Protein AF-A0A164BF54-F1 (afdb_monomer_lite)

Radius of gyration: 28.64 Å; chains: 1; bounding box: 62×67×82 Å

Structure (mmCIF, N/CA/C/O backbone):
data_AF-A0A164BF54-F1
#
_entry.id   AF-A0A164BF54-F1
#
loop_
_atom_site.group_PDB
_atom_site.id
_atom_site.type_symbol
_atom_site.label_atom_id
_atom_site.label_alt_id
_atom_site.label_comp_id
_atom_site.label_asym_id
_atom_site.label_entity_id
_atom_site.label_seq_id
_atom_site.pdbx_PDB_ins_code
_atom_site.Cartn_x
_atom_site.Cartn_y
_atom_site.Cartn_z
_atom_site.occupancy
_atom_site.B_iso_or_equiv
_atom_site.auth_seq_id
_atom_site.auth_comp_id
_atom_site.auth_asym_id
_atom_site.auth_atom_id
_atom_site.pdbx_PDB_model_num
ATOM 1 N N . MET A 1 1 ? 39.785 -49.150 24.889 1.00 38.66 1 MET A N 1
ATOM 2 C CA . MET A 1 1 ? 39.490 -47.734 24.594 1.00 38.66 1 MET A CA 1
ATOM 3 C C . MET A 1 1 ? 38.361 -47.731 23.589 1.00 38.66 1 MET A C 1
ATOM 5 O O . MET A 1 1 ? 38.569 -48.110 22.446 1.00 38.66 1 MET A O 1
ATOM 9 N N . SER A 1 2 ? 37.156 -47.487 24.091 1.00 32.28 2 SER A N 1
ATOM 10 C CA . SER A 1 2 ? 35.894 -47.620 23.369 1.00 32.28 2 SER A CA 1
ATOM 11 C C . SER A 1 2 ? 35.655 -46.382 22.509 1.00 32.28 2 SER A C 1
ATOM 13 O O . SER A 1 2 ? 35.602 -45.276 23.041 1.00 32.28 2 SER A O 1
ATOM 15 N N . GLY A 1 3 ? 35.547 -46.580 21.195 1.00 34.12 3 GLY A N 1
ATOM 16 C CA . GLY A 1 3 ? 35.135 -45.555 20.240 1.00 34.12 3 GLY A CA 1
ATOM 17 C C . GLY A 1 3 ? 33.615 -45.414 20.237 1.00 34.12 3 GLY A C 1
ATOM 18 O O . GLY A 1 3 ? 32.894 -46.409 20.204 1.00 34.12 3 GLY A O 1
ATOM 19 N N . VAL A 1 4 ? 33.155 -44.173 20.327 1.00 37.59 4 VAL A N 1
ATOM 20 C CA . VAL A 1 4 ? 31.751 -43.760 20.243 1.00 37.59 4 VAL A CA 1
ATOM 21 C C . VAL A 1 4 ? 31.254 -43.951 18.800 1.00 37.59 4 VAL A C 1
ATOM 23 O O . VAL A 1 4 ? 31.978 -43.562 17.886 1.00 37.59 4 VAL A O 1
ATOM 26 N N . PRO A 1 5 ? 30.056 -44.516 18.558 1.00 36.38 5 PRO A N 1
ATOM 27 C CA . PRO A 1 5 ? 29.448 -44.503 17.233 1.00 36.38 5 PRO A CA 1
ATOM 28 C C . PRO A 1 5 ? 28.743 -43.160 16.984 1.00 36.38 5 PRO A C 1
ATOM 30 O O . PRO A 1 5 ? 27.862 -42.763 17.749 1.00 36.38 5 PRO A O 1
ATOM 33 N N . GLU A 1 6 ? 29.141 -42.462 15.920 1.00 33.34 6 GLU A N 1
ATOM 34 C CA . GLU A 1 6 ? 28.448 -41.280 15.396 1.00 33.34 6 GLU A CA 1
ATOM 35 C C . GLU A 1 6 ? 27.098 -41.682 14.779 1.00 33.34 6 GLU A C 1
ATOM 37 O O . GLU A 1 6 ? 27.003 -42.651 14.025 1.00 33.34 6 GLU A O 1
ATOM 42 N N . MET A 1 7 ? 26.044 -40.939 15.129 1.00 30.95 7 MET A N 1
ATOM 43 C CA . MET A 1 7 ? 24.714 -41.078 14.536 1.00 30.95 7 MET A CA 1
ATOM 44 C C . MET A 1 7 ? 24.629 -40.346 13.187 1.00 30.95 7 MET A C 1
ATOM 46 O O . MET A 1 7 ? 25.233 -39.281 13.047 1.00 30.95 7 MET A O 1
ATOM 50 N N . PRO A 1 8 ? 23.835 -40.848 12.224 1.00 32.06 8 PRO A N 1
ATOM 51 C CA . PRO A 1 8 ? 23.567 -40.141 10.979 1.00 32.06 8 PRO A CA 1
ATOM 52 C C . PRO A 1 8 ? 22.681 -38.911 11.225 1.00 32.06 8 PRO A C 1
ATOM 54 O O . PRO A 1 8 ? 21.684 -38.970 11.948 1.00 32.06 8 PRO A O 1
ATOM 57 N N . VAL A 1 9 ? 23.070 -37.795 10.610 1.00 31.45 9 VAL A N 1
ATOM 58 C CA . VAL A 1 9 ? 22.289 -36.556 10.527 1.00 31.45 9 VAL A CA 1
ATOM 59 C C . VAL A 1 9 ? 21.093 -36.809 9.609 1.00 31.45 9 VAL A C 1
ATOM 61 O O . VAL A 1 9 ? 21.262 -37.314 8.503 1.00 31.45 9 VAL A O 1
ATOM 64 N N . ALA A 1 10 ? 19.897 -36.496 10.102 1.00 30.30 10 ALA A N 1
ATOM 65 C CA . ALA A 1 10 ? 18.640 -36.668 9.390 1.00 30.30 10 ALA A CA 1
ATOM 66 C C . ALA A 1 10 ? 18.565 -35.764 8.149 1.00 30.30 10 ALA A C 1
ATOM 68 O O . ALA A 1 10 ? 18.810 -34.559 8.229 1.00 30.30 10 ALA A O 1
ATOM 69 N N . GLU A 1 11 ? 18.211 -36.379 7.025 1.00 31.11 11 GLU A N 1
ATOM 70 C CA . GLU A 1 11 ? 17.731 -35.726 5.813 1.00 31.11 11 GLU A CA 1
ATOM 71 C C . GLU A 1 11 ? 16.363 -35.093 6.097 1.00 31.11 11 GLU A C 1
ATOM 73 O O . GLU A 1 11 ? 15.465 -35.746 6.631 1.00 31.11 11 GLU A O 1
ATOM 78 N N . ASP A 1 12 ? 16.216 -33.814 5.758 1.00 29.61 12 ASP A N 1
ATOM 79 C CA . ASP A 1 12 ? 14.945 -33.096 5.811 1.00 29.61 12 ASP A CA 1
ATOM 80 C C . ASP A 1 12 ? 14.275 -33.245 4.433 1.00 29.61 12 ASP A C 1
ATOM 82 O O . ASP A 1 12 ? 14.556 -32.506 3.485 1.00 29.61 12 ASP A O 1
ATOM 86 N N . GLU A 1 13 ? 13.455 -34.287 4.288 1.00 34.69 13 GLU A N 1
ATOM 87 C CA . GLU A 1 13 ? 12.559 -34.467 3.145 1.00 34.69 13 GLU A CA 1
ATOM 88 C C . GLU A 1 13 ? 11.345 -33.539 3.277 1.00 34.69 13 GLU A C 1
ATOM 90 O O . GLU A 1 13 ? 10.647 -33.562 4.291 1.00 34.69 13 GLU A O 1
ATOM 95 N N . GLY A 1 14 ? 11.012 -32.779 2.225 1.00 28.48 14 GLY A N 1
ATOM 96 C CA . GLY A 1 14 ? 9.741 -32.054 2.241 1.00 28.48 14 GLY A CA 1
ATOM 97 C C . GLY A 1 14 ? 9.407 -31.092 1.105 1.00 28.48 14 GLY A C 1
ATOM 98 O O . GLY A 1 14 ? 8.866 -30.035 1.394 1.00 28.48 14 GLY A O 1
ATOM 99 N N . PHE A 1 15 ? 9.646 -31.428 -0.168 1.00 30.77 15 PHE A N 1
ATOM 100 C CA . PHE A 1 15 ? 8.876 -30.840 -1.282 1.00 30.77 15 PHE A CA 1
ATOM 101 C C . PHE A 1 15 ? 8.694 -31.866 -2.409 1.00 30.77 15 PHE A C 1
ATOM 103 O O . PHE A 1 15 ? 9.520 -31.988 -3.308 1.00 30.77 15 PHE A O 1
ATOM 110 N N . THR A 1 16 ? 7.579 -32.596 -2.387 1.00 36.00 16 THR A N 1
ATOM 111 C CA . THR A 1 16 ? 7.103 -33.389 -3.528 1.00 36.00 16 THR A CA 1
ATOM 112 C C . THR A 1 16 ? 5.717 -32.898 -3.937 1.00 36.00 16 THR A C 1
ATOM 114 O O . THR A 1 16 ? 4.702 -33.200 -3.321 1.00 36.00 16 THR A O 1
ATOM 117 N N . SER A 1 17 ? 5.672 -32.102 -5.005 1.00 32.25 17 SER A N 1
ATOM 118 C CA . SER A 1 17 ? 4.440 -31.741 -5.710 1.00 32.25 17 SER A CA 1
ATOM 119 C C . SER A 1 17 ? 4.789 -31.408 -7.159 1.00 32.25 17 SER A C 1
ATOM 121 O O . SER A 1 17 ? 5.267 -30.315 -7.445 1.00 32.25 17 SER A O 1
ATOM 123 N N . GLY A 1 18 ? 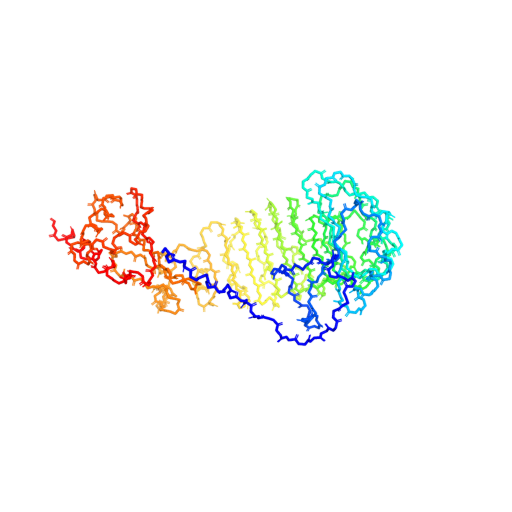4.552 -32.371 -8.054 1.00 32.38 18 GLY A N 1
ATOM 124 C CA . GLY A 1 18 ? 4.611 -32.213 -9.509 1.00 32.38 18 GLY A CA 1
ATOM 125 C C . GLY A 1 18 ? 6.016 -31.969 -10.050 1.00 32.38 18 GLY A C 1
ATOM 126 O O . GLY A 1 18 ? 6.442 -30.828 -10.181 1.00 32.38 18 GLY A O 1
ATOM 127 N N . SER A 1 19 ? 6.729 -33.037 -10.415 1.00 37.28 19 SER A N 1
ATOM 128 C CA . SER A 1 19 ? 8.032 -32.952 -11.079 1.00 37.28 19 SER A CA 1
ATOM 129 C C . SER A 1 19 ? 7.888 -32.311 -12.465 1.00 37.28 19 SER A C 1
ATOM 131 O O . SER A 1 19 ? 7.823 -32.992 -13.492 1.00 37.28 19 SER A O 1
ATOM 133 N N . VAL A 1 20 ? 7.845 -30.982 -12.512 1.00 48.59 20 VAL A N 1
ATOM 134 C CA . VAL A 1 20 ? 8.311 -30.252 -13.682 1.00 48.59 20 VAL A CA 1
ATOM 135 C C . VAL A 1 20 ? 9.762 -30.695 -13.845 1.00 48.59 20 VAL A C 1
ATOM 137 O O . VAL A 1 20 ? 10.575 -30.427 -12.967 1.00 48.59 20 VAL A O 1
ATOM 140 N N . LEU A 1 21 ? 10.065 -31.449 -14.908 1.00 52.03 21 LEU A N 1
ATOM 141 C CA . LEU A 1 21 ? 11.432 -31.860 -15.236 1.00 52.03 21 LEU A CA 1
ATOM 142 C C . LEU A 1 21 ? 12.297 -30.597 -15.280 1.00 52.03 21 LEU A C 1
ATOM 144 O O . LEU A 1 21 ? 12.186 -29.787 -16.210 1.00 52.03 21 LEU A O 1
ATOM 148 N N . TRP A 1 22 ? 13.062 -30.394 -14.212 1.00 61.06 22 TRP A N 1
ATOM 149 C CA . TRP A 1 22 ? 13.959 -29.267 -14.048 1.00 61.06 22 TRP A CA 1
ATOM 150 C C . TRP A 1 22 ? 15.119 -29.445 -15.023 1.00 61.06 22 TRP A C 1
ATOM 152 O O . TRP A 1 22 ? 15.657 -30.541 -15.156 1.00 61.06 22 TRP A O 1
ATOM 162 N N . ASP A 1 23 ? 15.438 -28.395 -15.774 1.00 64.44 23 ASP A N 1
ATOM 163 C CA . ASP A 1 23 ? 16.548 -28.441 -16.719 1.00 64.44 23 ASP A CA 1
ATOM 164 C C . ASP A 1 23 ? 17.834 -28.120 -15.957 1.00 64.44 23 ASP A C 1
ATOM 166 O O . ASP A 1 23 ? 18.006 -27.000 -15.473 1.00 64.44 23 ASP A O 1
ATOM 170 N N . ASP A 1 24 ? 18.739 -29.096 -15.860 1.00 70.88 24 ASP A N 1
ATOM 171 C CA . ASP A 1 24 ? 19.986 -28.974 -15.097 1.00 70.88 24 ASP A CA 1
ATOM 172 C C . ASP A 1 24 ? 20.867 -27.800 -15.543 1.00 70.88 24 ASP A C 1
ATOM 174 O O . ASP A 1 24 ? 21.695 -27.307 -14.774 1.00 70.88 24 ASP A O 1
ATOM 178 N N . ARG A 1 25 ? 20.654 -27.283 -16.763 1.00 65.88 25 ARG A N 1
ATOM 179 C CA . ARG A 1 25 ? 21.334 -26.076 -17.253 1.00 65.88 25 ARG A CA 1
ATOM 180 C C . ARG A 1 25 ? 20.967 -24.817 -16.459 1.00 65.88 25 ARG A C 1
ATOM 182 O O . ARG A 1 25 ? 21.705 -23.838 -16.525 1.00 65.88 25 ARG A O 1
ATOM 189 N N . LEU A 1 26 ? 19.853 -24.822 -15.722 1.00 65.38 26 LEU A N 1
ATOM 190 C CA . LEU A 1 26 ? 19.387 -23.701 -14.897 1.00 65.38 26 LEU A CA 1
ATOM 191 C C . LEU A 1 26 ? 19.831 -23.808 -13.427 1.00 65.38 26 LEU A C 1
ATOM 193 O O . LEU A 1 26 ? 19.846 -22.796 -12.725 1.00 65.38 26 LEU A O 1
ATOM 197 N N . SER A 1 27 ? 20.247 -24.993 -12.964 1.00 67.75 27 SER A N 1
ATOM 198 C CA . SER A 1 27 ? 20.529 -25.301 -11.549 1.00 67.75 27 SER A CA 1
ATOM 199 C C . SER A 1 27 ? 21.634 -24.453 -10.905 1.00 67.75 27 SER A C 1
ATOM 201 O O . SER A 1 27 ? 21.669 -24.338 -9.686 1.00 67.75 27 SER A O 1
ATOM 203 N N . GLY A 1 28 ? 22.525 -23.849 -11.699 1.00 64.62 28 GLY A N 1
ATOM 204 C CA . GLY A 1 28 ? 23.609 -22.981 -11.213 1.00 64.62 28 GLY A CA 1
ATOM 205 C C . GLY A 1 28 ? 23.392 -21.478 -11.422 1.00 64.62 28 GLY A C 1
ATOM 206 O O . GLY A 1 28 ? 24.241 -20.691 -11.017 1.00 64.62 28 GLY A O 1
ATOM 207 N N . ALA A 1 29 ? 22.300 -21.075 -12.081 1.00 64.69 29 ALA A N 1
ATOM 208 C CA . ALA A 1 29 ? 22.063 -19.686 -12.495 1.00 64.69 29 ALA A CA 1
ATOM 209 C C . ALA A 1 29 ? 20.764 -19.085 -11.931 1.00 64.69 29 ALA A C 1
ATOM 211 O O . ALA A 1 29 ? 20.538 -17.880 -12.068 1.00 64.69 29 ALA A O 1
ATOM 212 N N . VAL A 1 30 ? 19.908 -19.914 -11.324 1.00 68.44 30 VAL A N 1
ATOM 213 C CA . VAL A 1 30 ? 18.615 -19.497 -10.779 1.00 68.44 30 VAL A CA 1
ATOM 214 C C . VAL A 1 30 ? 18.703 -19.347 -9.267 1.00 68.44 30 VAL A C 1
ATOM 216 O O . VAL A 1 30 ? 18.968 -20.305 -8.545 1.00 68.44 30 VAL A O 1
ATOM 219 N N . GLU A 1 31 ? 18.422 -18.141 -8.789 1.00 70.50 31 GLU A N 1
ATOM 220 C CA . GLU A 1 31 ? 18.157 -17.877 -7.383 1.00 70.50 31 GLU A CA 1
ATOM 221 C C . GLU A 1 31 ? 16.651 -17.966 -7.137 1.00 70.50 31 GLU A C 1
ATOM 223 O O . GLU A 1 31 ? 15.840 -17.301 -7.793 1.00 70.50 31 GLU A O 1
ATOM 228 N N . TRP A 1 32 ? 16.271 -18.792 -6.171 1.00 65.50 32 TRP A N 1
ATOM 229 C CA . TRP A 1 32 ? 14.890 -18.899 -5.732 1.00 65.50 32 TRP A CA 1
ATOM 230 C C . TRP A 1 32 ? 14.616 -17.849 -4.666 1.00 65.50 32 TRP A C 1
ATOM 232 O O . TRP A 1 32 ? 15.238 -17.840 -3.606 1.00 65.50 32 TRP A O 1
ATOM 242 N N . SER A 1 33 ? 13.655 -16.975 -4.941 1.00 57.53 33 SER A N 1
ATOM 243 C CA . SER A 1 33 ? 13.166 -16.019 -3.955 1.00 57.53 33 SER A CA 1
ATOM 244 C C . SER A 1 33 ? 11.857 -16.543 -3.395 1.00 57.53 33 SER A C 1
ATOM 246 O O . SER A 1 33 ? 10.942 -16.858 -4.156 1.00 57.53 33 SER A O 1
ATOM 248 N N . ARG A 1 34 ? 11.713 -16.562 -2.066 1.00 48.12 34 ARG A N 1
ATOM 249 C CA . ARG A 1 34 ? 10.367 -16.519 -1.487 1.00 48.12 34 ARG A CA 1
ATOM 250 C C . ARG A 1 34 ? 9.778 -15.172 -1.911 1.00 48.12 34 ARG A C 1
ATOM 252 O O . ARG A 1 34 ? 10.417 -14.140 -1.716 1.00 48.12 34 ARG A O 1
ATOM 259 N N . SER A 1 35 ? 8.653 -15.199 -2.609 1.00 47.00 35 SER A N 1
ATOM 260 C CA . SER A 1 35 ? 7.936 -14.013 -3.084 1.00 47.00 35 SER A CA 1
ATOM 261 C C . SER A 1 35 ? 7.723 -13.011 -1.945 1.00 47.00 35 SER A C 1
ATOM 263 O O . SER A 1 35 ? 7.454 -13.436 -0.817 1.00 47.00 35 SER A O 1
ATOM 265 N N . ALA A 1 36 ? 7.791 -11.704 -2.212 1.00 39.03 36 ALA A N 1
ATOM 266 C CA . ALA A 1 36 ? 7.414 -10.714 -1.201 1.00 39.03 36 ALA A CA 1
ATOM 267 C C . ALA A 1 36 ? 5.893 -10.784 -0.899 1.00 39.03 36 ALA A C 1
ATOM 269 O O . ALA A 1 36 ? 5.111 -11.080 -1.808 1.00 39.03 36 ALA A O 1
ATOM 270 N N . PRO A 1 37 ? 5.433 -10.494 0.338 1.00 34.62 37 PRO A N 1
ATOM 271 C CA . PRO A 1 37 ? 4.023 -10.634 0.739 1.00 34.62 37 PRO A CA 1
ATOM 272 C C . PRO A 1 37 ? 3.019 -9.791 -0.069 1.00 34.62 37 PRO A C 1
ATOM 274 O O . PRO A 1 37 ? 1.843 -10.143 -0.150 1.00 34.62 37 PRO A O 1
ATOM 277 N N . TRP A 1 38 ? 3.463 -8.687 -0.679 1.00 42.38 38 TRP A N 1
ATOM 278 C CA . TRP A 1 38 ? 2.629 -7.803 -1.507 1.00 42.38 38 TRP A CA 1
ATOM 279 C C . TRP A 1 38 ? 2.507 -8.254 -2.968 1.00 42.38 38 TRP A C 1
ATOM 281 O O . TRP A 1 38 ? 1.687 -7.721 -3.714 1.00 42.38 38 TRP A O 1
ATOM 291 N N . GLU A 1 39 ? 3.232 -9.296 -3.385 1.00 44.28 39 GLU A N 1
ATOM 292 C CA . GLU A 1 39 ? 3.018 -9.965 -4.668 1.00 44.28 39 GLU A CA 1
ATOM 293 C C . GLU A 1 39 ? 1.771 -10.868 -4.608 1.00 44.28 39 GLU A C 1
ATOM 295 O O . GLU A 1 39 ? 1.855 -12.086 -4.834 1.00 44.28 39 GLU A O 1
ATOM 300 N N . ARG A 1 40 ? 0.595 -10.295 -4.302 1.00 37.34 40 ARG A N 1
ATOM 301 C CA . ARG A 1 40 ? -0.664 -11.041 -4.413 1.00 37.34 40 ARG A CA 1
ATOM 302 C C . ARG A 1 40 ? -0.788 -11.563 -5.854 1.00 37.34 40 ARG A C 1
ATOM 304 O O . ARG A 1 40 ? -0.606 -10.787 -6.800 1.00 37.34 40 ARG A O 1
ATOM 311 N N . PRO A 1 41 ? -1.046 -12.867 -6.049 1.00 37.94 41 PRO A N 1
ATOM 312 C CA . PRO A 1 41 ? -1.176 -13.431 -7.383 1.00 37.94 41 PRO A CA 1
ATOM 313 C C . PRO A 1 41 ? -2.354 -12.790 -8.118 1.00 37.94 41 PRO A C 1
ATOM 315 O O . PRO A 1 41 ? -3.416 -12.582 -7.532 1.00 37.94 41 PRO A O 1
ATOM 318 N N . HIS A 1 42 ? -2.207 -12.583 -9.427 1.00 38.00 42 HIS A N 1
ATOM 319 C CA . HIS A 1 42 ? -3.371 -12.746 -10.290 1.00 38.00 42 HIS A CA 1
ATOM 320 C C . HIS A 1 42 ? -3.795 -14.224 -10.170 1.00 38.00 42 HIS A C 1
ATOM 322 O O . HIS A 1 42 ? -2.912 -15.089 -10.156 1.00 38.00 42 HIS A O 1
ATOM 328 N N . PRO A 1 43 ? -5.092 -14.551 -10.052 1.00 37.81 43 PRO A N 1
ATOM 329 C CA . PRO A 1 43 ? -5.557 -15.922 -9.805 1.00 37.81 43 PRO A CA 1
ATOM 330 C C . PRO A 1 43 ? -5.063 -16.963 -10.830 1.00 37.81 43 PRO A C 1
ATOM 332 O O . PRO A 1 43 ? -5.028 -18.150 -10.521 1.00 37.81 43 PRO A O 1
ATOM 335 N N . GLU A 1 44 ? -4.612 -16.527 -12.006 1.00 41.31 44 GLU A N 1
ATOM 336 C CA . GLU A 1 44 ? -4.088 -17.382 -13.080 1.00 41.31 44 GLU A CA 1
ATOM 337 C C . GLU A 1 44 ? -2.595 -17.758 -12.945 1.00 41.31 44 GLU A C 1
ATOM 339 O O . GLU A 1 44 ? -2.122 -18.604 -13.695 1.00 41.31 44 GLU A O 1
ATOM 344 N N . ASP A 1 45 ? -1.849 -17.179 -11.994 1.00 48.47 45 ASP A N 1
ATOM 345 C CA . ASP A 1 45 ? -0.370 -17.248 -11.942 1.00 48.47 45 ASP A CA 1
ATOM 346 C C . ASP A 1 45 ? 0.161 -17.899 -10.638 1.00 48.47 45 ASP A C 1
ATOM 348 O O . ASP A 1 45 ? 1.279 -17.645 -10.184 1.00 48.47 45 ASP A O 1
ATOM 352 N N . SER A 1 46 ? -0.681 -18.700 -9.975 1.00 43.69 46 SER A N 1
ATOM 353 C CA . SER A 1 46 ? -0.501 -19.163 -8.588 1.00 43.69 46 SER A CA 1
ATOM 354 C C . SER A 1 46 ? 0.293 -20.468 -8.410 1.00 43.69 46 SER A C 1
ATOM 356 O O . SER A 1 46 ? 0.548 -20.850 -7.271 1.00 43.69 46 SER A O 1
ATOM 358 N N . SER A 1 47 ? 0.713 -21.145 -9.487 1.00 40.91 47 SER A N 1
ATOM 359 C CA . SER A 1 47 ? 1.314 -22.493 -9.400 1.00 40.91 47 SER A CA 1
ATOM 360 C C . SER A 1 47 ? 2.755 -22.632 -9.907 1.00 40.91 47 SER A C 1
ATOM 362 O O . SER A 1 47 ? 3.372 -23.668 -9.664 1.00 40.91 47 SER A O 1
ATOM 364 N N . ALA A 1 48 ? 3.329 -21.622 -10.569 1.00 45.50 48 ALA A N 1
ATOM 365 C CA . ALA A 1 48 ? 4.716 -21.694 -11.032 1.00 45.50 48 ALA A CA 1
ATOM 366 C C . ALA A 1 48 ? 5.694 -21.249 -9.924 1.00 45.50 48 ALA A C 1
ATOM 368 O O . ALA A 1 48 ? 5.494 -20.183 -9.327 1.00 45.50 48 ALA A O 1
ATOM 369 N N . PRO A 1 49 ? 6.765 -22.015 -9.641 1.00 48.28 49 PRO A N 1
ATOM 370 C CA . PRO A 1 49 ? 7.784 -21.591 -8.691 1.00 48.28 49 PRO A CA 1
ATOM 371 C C . PRO A 1 49 ? 8.466 -20.312 -9.209 1.00 48.28 49 PRO A C 1
ATOM 373 O O . PRO A 1 49 ? 8.869 -20.225 -10.369 1.00 48.28 49 PRO A O 1
ATOM 376 N N . ARG A 1 50 ? 8.572 -19.286 -8.353 1.00 62.81 50 ARG A N 1
ATOM 377 C CA . ARG A 1 50 ? 9.143 -17.978 -8.714 1.00 62.81 50 ARG A CA 1
ATOM 378 C C . ARG A 1 50 ? 10.663 -18.008 -8.551 1.00 62.81 50 ARG A C 1
ATOM 380 O O . ARG A 1 50 ? 11.182 -17.909 -7.443 1.00 62.81 50 ARG A O 1
ATOM 387 N N . GLY A 1 51 ? 11.372 -18.163 -9.664 1.00 66.06 51 GLY A N 1
ATOM 388 C CA . GLY A 1 51 ? 12.832 -18.087 -9.728 1.00 66.06 51 GLY A CA 1
ATOM 389 C C . GLY A 1 51 ? 13.302 -16.841 -10.473 1.00 66.06 51 GLY A C 1
ATOM 390 O O . GLY A 1 51 ? 12.577 -16.295 -11.311 1.00 66.06 51 GLY A O 1
ATOM 391 N N . TRP A 1 52 ? 14.531 -16.419 -10.193 1.00 73.62 52 TRP A N 1
ATOM 392 C CA . TRP A 1 52 ? 15.221 -15.356 -10.917 1.00 73.62 52 TRP A CA 1
ATOM 393 C C . TRP A 1 52 ? 16.532 -15.880 -11.496 1.00 73.62 52 TRP A C 1
ATOM 395 O O . TRP A 1 52 ? 17.360 -16.409 -10.762 1.00 73.62 52 TRP A O 1
ATOM 405 N N . LEU A 1 53 ? 16.756 -15.685 -12.795 1.00 77.56 53 LEU A N 1
ATOM 406 C CA . LEU A 1 53 ? 18.097 -15.753 -13.369 1.00 77.56 53 LEU A CA 1
ATOM 407 C C . LEU A 1 53 ? 18.869 -14.515 -12.919 1.00 77.56 53 LEU A C 1
ATOM 409 O O . LEU A 1 53 ? 18.520 -13.400 -13.310 1.00 77.56 53 LEU A O 1
ATOM 413 N N . VAL A 1 54 ? 19.892 -14.704 -12.088 1.00 76.75 54 VAL A N 1
ATOM 414 C CA . VAL A 1 54 ? 20.637 -13.587 -11.497 1.00 76.75 54 VAL A CA 1
ATOM 415 C C . VAL A 1 54 ? 21.832 -13.225 -12.367 1.00 76.75 54 VAL A C 1
ATOM 417 O O . VAL A 1 54 ? 22.720 -14.040 -12.608 1.00 76.75 54 VAL A O 1
ATOM 420 N N . TRP A 1 55 ? 21.874 -11.973 -12.812 1.00 75.81 55 TRP A N 1
ATOM 421 C CA . TRP A 1 55 ? 22.974 -11.400 -13.574 1.00 75.81 55 TRP A CA 1
ATOM 422 C C . TRP A 1 55 ? 23.680 -10.315 -12.756 1.00 75.81 55 TRP A C 1
ATOM 424 O O . TRP A 1 55 ? 23.047 -9.368 -12.295 1.00 75.81 55 TRP A O 1
ATOM 434 N N . ARG A 1 56 ? 25.000 -10.457 -12.580 1.00 72.62 56 ARG A N 1
ATOM 435 C CA . ARG A 1 56 ? 25.836 -9.585 -11.730 1.00 72.62 56 ARG A CA 1
ATOM 436 C C . ARG A 1 56 ? 26.855 -8.742 -12.508 1.00 72.62 56 ARG A C 1
ATOM 438 O O . ARG A 1 56 ? 27.857 -8.327 -11.948 1.00 72.62 56 ARG A O 1
ATOM 445 N N . GLY A 1 57 ? 26.682 -8.568 -13.819 1.00 60.62 57 GLY A N 1
ATOM 446 C CA . GLY A 1 57 ? 27.596 -7.766 -14.648 1.00 60.62 57 GLY A CA 1
ATOM 447 C C . GLY A 1 57 ? 28.957 -8.404 -14.976 1.00 60.62 57 GLY A C 1
ATOM 448 O O . GLY A 1 57 ? 29.495 -8.144 -16.047 1.00 60.62 57 GLY A O 1
ATOM 449 N N . GLU A 1 58 ? 29.493 -9.282 -14.122 1.00 57.62 58 GLU A N 1
ATOM 450 C CA . GLU A 1 58 ? 30.882 -9.773 -14.231 1.00 57.62 58 GLU A CA 1
ATOM 451 C C . GLU A 1 58 ? 31.072 -11.042 -15.083 1.00 57.62 58 GLU A C 1
ATOM 453 O O . GLU A 1 58 ? 32.197 -11.391 -15.439 1.00 57.62 58 GLU A O 1
ATOM 458 N N . TRP A 1 59 ? 29.992 -11.735 -15.458 1.00 51.81 59 TRP A N 1
ATOM 459 C CA . TRP A 1 59 ? 30.074 -12.995 -16.206 1.00 51.81 59 TRP A CA 1
ATOM 460 C C . TRP A 1 59 ? 29.480 -12.844 -17.598 1.00 51.81 59 TRP A C 1
ATOM 462 O O . TRP A 1 59 ? 28.257 -12.750 -17.729 1.00 51.81 59 TRP A O 1
ATOM 472 N N . PRO A 1 60 ? 30.303 -12.853 -18.658 1.00 42.75 60 PRO A N 1
ATOM 473 C CA . PRO A 1 60 ? 29.760 -12.544 -19.962 1.00 42.75 60 PRO A CA 1
ATOM 474 C C . PRO A 1 60 ? 29.007 -13.712 -20.635 1.00 42.75 60 PRO A C 1
ATOM 476 O O . PRO A 1 60 ? 28.309 -13.438 -21.602 1.00 42.75 60 PRO A O 1
ATOM 479 N N . TRP A 1 61 ? 29.042 -14.979 -20.165 1.00 51.53 61 TRP A N 1
ATOM 480 C CA . TRP A 1 61 ? 28.518 -16.089 -21.007 1.00 51.53 61 TRP A CA 1
ATOM 481 C C . TRP A 1 61 ? 27.921 -17.354 -20.345 1.00 51.53 61 TRP A C 1
ATOM 483 O O . TRP A 1 61 ? 27.804 -18.365 -21.034 1.00 51.53 61 TRP A O 1
ATOM 493 N N . SER A 1 62 ? 27.495 -17.368 -19.075 1.00 55.09 62 SER A N 1
ATOM 494 C CA . SER A 1 62 ? 26.762 -18.546 -18.540 1.00 55.09 62 SER A CA 1
ATOM 495 C C . SER A 1 62 ? 25.261 -18.546 -18.867 1.00 55.09 62 SER A C 1
ATOM 497 O O . SER A 1 62 ? 24.633 -19.601 -18.855 1.00 55.09 62 SER A O 1
ATOM 499 N N . VAL A 1 63 ? 24.683 -17.389 -19.207 1.00 60.75 63 VAL A N 1
ATOM 500 C CA . VAL A 1 63 ? 23.255 -17.239 -19.528 1.00 60.75 63 VAL A CA 1
ATOM 501 C C . VAL A 1 63 ? 23.113 -16.862 -21.003 1.00 60.75 63 VAL A C 1
ATOM 503 O O . VAL A 1 63 ? 23.276 -15.706 -21.380 1.00 60.75 63 VAL A O 1
ATOM 506 N N . THR A 1 64 ? 22.840 -17.839 -21.868 1.00 67.00 64 THR A N 1
ATOM 507 C CA . THR A 1 64 ? 22.617 -17.613 -23.307 1.00 67.00 64 THR A CA 1
ATOM 508 C C . THR A 1 64 ? 21.196 -17.087 -23.576 1.00 67.00 64 THR A C 1
ATOM 510 O O . THR A 1 64 ? 20.305 -17.271 -22.743 1.00 67.00 64 THR A O 1
ATOM 513 N N . PRO A 1 65 ? 20.924 -16.443 -24.730 1.00 66.56 65 PRO A N 1
ATOM 514 C CA . PRO A 1 65 ? 19.561 -16.049 -25.109 1.00 66.56 65 PRO A CA 1
ATOM 515 C C . PRO A 1 65 ? 18.570 -17.215 -25.084 1.00 66.56 65 PRO A C 1
ATOM 517 O O . PRO A 1 65 ? 17.413 -17.031 -24.717 1.00 66.56 65 PRO A O 1
ATOM 520 N N . ASP A 1 66 ? 19.043 -18.418 -25.403 1.00 71.00 66 ASP A N 1
ATOM 521 C CA . ASP A 1 66 ? 18.234 -19.634 -25.389 1.00 71.00 66 ASP A CA 1
ATOM 522 C C . ASP A 1 66 ? 17.941 -20.118 -23.963 1.00 71.00 66 ASP A C 1
ATOM 524 O O . ASP A 1 66 ? 16.870 -20.663 -23.716 1.00 71.00 66 ASP A O 1
ATOM 528 N N . LEU A 1 67 ? 18.843 -19.876 -23.001 1.00 69.81 67 LEU A N 1
ATOM 529 C CA . LEU A 1 67 ? 18.567 -20.120 -21.582 1.00 69.81 67 LEU A CA 1
ATOM 530 C C . LEU A 1 67 ? 17.548 -19.124 -21.022 1.00 69.81 67 LEU A C 1
ATOM 532 O O . LEU A 1 67 ? 16.701 -19.529 -20.233 1.00 69.81 67 LEU A O 1
ATOM 536 N N . VAL A 1 68 ? 17.577 -17.858 -21.455 1.00 68.62 68 VAL A N 1
ATOM 537 C CA . VAL A 1 68 ? 16.546 -16.864 -21.091 1.00 68.62 68 VAL A CA 1
ATOM 538 C C . VAL A 1 68 ? 15.187 -17.260 -21.669 1.00 68.62 68 VAL A C 1
ATOM 540 O O . VAL A 1 68 ? 14.193 -17.243 -20.946 1.00 68.62 68 VAL A O 1
ATOM 543 N N . ASP A 1 69 ? 15.143 -17.676 -22.938 1.00 69.25 69 ASP A N 1
ATOM 544 C CA . ASP A 1 69 ? 13.917 -18.191 -23.559 1.00 69.25 69 ASP A CA 1
ATOM 545 C C . ASP A 1 69 ? 13.393 -19.431 -22.847 1.00 69.25 69 ASP A C 1
ATOM 547 O O . ASP A 1 69 ? 12.198 -19.525 -22.578 1.00 69.25 69 ASP A O 1
ATOM 551 N N . LEU A 1 70 ? 14.266 -20.388 -22.536 1.00 71.19 70 LEU A N 1
ATOM 552 C CA . LEU A 1 70 ? 13.896 -21.607 -21.828 1.00 71.19 70 LEU A CA 1
ATOM 553 C C . LEU A 1 70 ? 13.358 -21.285 -20.429 1.00 71.19 70 LEU A C 1
ATOM 555 O O . LEU A 1 70 ? 12.286 -21.762 -20.065 1.00 71.19 70 LEU A O 1
ATOM 559 N N . ALA A 1 71 ? 14.070 -20.454 -19.666 1.00 71.06 71 ALA A N 1
ATOM 560 C CA . ALA A 1 71 ? 13.681 -20.031 -18.326 1.00 71.06 71 ALA A CA 1
ATOM 561 C C . ALA A 1 71 ? 12.315 -19.329 -18.334 1.00 71.06 71 ALA A C 1
ATOM 563 O O . ALA A 1 71 ? 11.449 -19.639 -17.514 1.00 71.06 71 ALA A O 1
ATOM 564 N N . TRP A 1 72 ? 12.080 -18.446 -19.305 1.00 69.19 72 TRP A N 1
ATOM 565 C CA . TRP A 1 72 ? 10.813 -17.736 -19.424 1.00 69.19 72 TRP A CA 1
ATOM 566 C C . TRP A 1 72 ? 9.677 -18.624 -19.949 1.00 69.19 72 TRP A C 1
ATOM 568 O O . TRP A 1 72 ? 8.655 -18.771 -19.285 1.00 69.19 72 TRP A O 1
ATOM 578 N N . SER A 1 73 ? 9.840 -19.234 -21.125 1.00 69.00 73 SER A N 1
ATOM 579 C CA . SER A 1 73 ? 8.766 -19.967 -21.814 1.00 69.00 73 SER A CA 1
ATOM 580 C C . SER A 1 73 ? 8.328 -21.237 -21.090 1.00 69.00 73 SER A C 1
ATOM 582 O O . SER A 1 73 ? 7.160 -21.613 -21.181 1.00 69.00 73 SER A O 1
ATOM 584 N N . ARG A 1 74 ? 9.247 -21.898 -20.376 1.00 67.31 74 ARG A N 1
ATOM 585 C CA . ARG A 1 74 ? 8.985 -23.182 -19.717 1.00 67.31 74 ARG A CA 1
ATOM 586 C C . ARG A 1 74 ? 8.712 -23.049 -18.223 1.00 67.31 74 ARG A C 1
ATOM 588 O O . ARG A 1 74 ? 7.977 -23.874 -17.689 1.00 67.31 74 ARG A O 1
ATOM 595 N N . TYR A 1 75 ? 9.281 -22.036 -17.566 1.00 64.94 75 TYR A N 1
ATOM 596 C CA . TYR A 1 75 ? 9.238 -21.915 -16.105 1.00 64.94 75 TYR A CA 1
ATOM 597 C C . TYR A 1 75 ? 8.741 -20.552 -15.595 1.00 64.94 75 TYR A C 1
ATOM 599 O O . TYR A 1 75 ? 8.563 -20.396 -14.392 1.00 64.94 75 TYR A O 1
ATOM 607 N N . GLY A 1 76 ? 8.516 -19.556 -16.464 1.00 66.06 76 GLY A N 1
ATOM 608 C CA . GLY A 1 76 ? 8.095 -18.211 -16.044 1.00 66.06 76 GLY A CA 1
ATOM 609 C C . GLY A 1 76 ? 9.140 -17.457 -15.207 1.00 66.06 76 GLY A C 1
ATOM 610 O O . GLY A 1 76 ? 8.799 -16.507 -14.497 1.00 66.06 76 GLY A O 1
ATOM 611 N N . ILE A 1 77 ? 10.405 -17.882 -15.277 1.00 73.44 77 ILE A N 1
ATOM 612 C CA . ILE A 1 77 ? 11.529 -17.330 -14.512 1.00 73.44 77 ILE A CA 1
ATOM 613 C C . ILE A 1 77 ? 11.929 -15.973 -15.105 1.00 73.44 77 ILE A C 1
ATOM 615 O O . ILE A 1 77 ? 12.113 -15.838 -16.317 1.00 73.44 77 ILE A O 1
ATOM 619 N N . GLY A 1 78 ? 12.041 -14.958 -14.244 1.00 79.31 78 GLY A N 1
ATOM 620 C CA . GLY A 1 78 ? 12.461 -13.606 -14.623 1.00 79.31 78 GLY A CA 1
ATOM 621 C C . GLY A 1 78 ? 13.977 -13.432 -14.616 1.00 79.31 78 GLY A C 1
ATOM 622 O O . GLY A 1 78 ? 14.706 -14.298 -14.137 1.00 79.31 78 GLY A O 1
ATOM 623 N N . VAL A 1 79 ? 14.464 -12.295 -15.110 1.00 83.56 79 VAL A N 1
ATOM 624 C CA . VAL A 1 79 ? 15.881 -11.915 -14.993 1.00 83.56 79 VAL A CA 1
ATOM 625 C C . VAL A 1 79 ? 16.032 -10.860 -13.905 1.00 83.56 79 VAL A C 1
ATOM 627 O O . VAL A 1 79 ? 15.327 -9.852 -13.923 1.00 83.56 79 VAL A O 1
ATOM 630 N N . ARG A 1 80 ? 16.945 -11.094 -12.958 1.00 86.69 80 ARG A N 1
ATOM 631 C CA . ARG A 1 80 ? 17.311 -10.144 -11.907 1.00 86.69 80 ARG A CA 1
ATOM 632 C C . ARG A 1 80 ? 18.719 -9.628 -12.161 1.00 86.69 80 ARG A C 1
ATOM 634 O O . ARG A 1 80 ? 19.671 -10.398 -12.142 1.00 86.69 80 ARG A O 1
ATOM 641 N N . VAL A 1 81 ? 18.850 -8.328 -12.356 1.00 85.69 81 VAL A N 1
ATOM 642 C CA . VAL A 1 81 ? 20.131 -7.631 -12.434 1.00 85.69 81 VAL A CA 1
ATOM 643 C C . VAL A 1 81 ? 20.495 -7.139 -11.039 1.00 85.69 81 VAL A C 1
ATOM 645 O O . VAL A 1 81 ? 19.714 -6.410 -10.431 1.00 85.69 81 VAL A O 1
ATOM 648 N N . LEU A 1 82 ? 21.657 -7.544 -10.532 1.00 83.06 82 LEU A N 1
ATOM 649 C CA . LEU A 1 82 ? 22.201 -7.080 -9.257 1.00 83.06 82 LEU A CA 1
ATOM 650 C C . LEU A 1 82 ? 23.444 -6.228 -9.518 1.00 83.06 82 LEU A C 1
ATOM 652 O O . LEU A 1 82 ? 24.452 -6.739 -10.005 1.00 83.06 82 LEU A O 1
ATOM 656 N N . ALA A 1 83 ? 23.373 -4.944 -9.175 1.00 83.44 83 ALA A N 1
ATOM 657 C CA . ALA A 1 83 ? 24.533 -4.060 -9.141 1.00 83.44 83 ALA A CA 1
ATOM 658 C C . ALA A 1 83 ? 25.059 -3.985 -7.701 1.00 83.44 83 ALA A C 1
ATOM 660 O O . ALA A 1 83 ? 24.576 -3.172 -6.918 1.00 83.44 83 ALA A O 1
ATOM 661 N N . GLU A 1 84 ? 25.989 -4.882 -7.346 1.00 79.31 84 GLU A N 1
ATOM 662 C CA . GLU A 1 84 ? 26.574 -4.980 -5.994 1.00 79.31 84 GLU A CA 1
ATOM 663 C C . GLU A 1 84 ? 27.779 -4.044 -5.790 1.00 79.31 84 GLU A C 1
ATOM 665 O O . GLU A 1 84 ? 27.953 -3.492 -4.705 1.00 79.31 84 GLU A O 1
ATOM 670 N N . ARG A 1 85 ? 28.634 -3.895 -6.813 1.00 76.00 85 ARG A N 1
ATOM 671 C CA . ARG A 1 85 ? 29.797 -2.990 -6.846 1.00 76.00 85 ARG A CA 1
ATOM 672 C C . ARG A 1 85 ? 30.080 -2.578 -8.289 1.00 76.00 85 ARG A C 1
ATOM 674 O O . ARG A 1 85 ? 30.048 -3.422 -9.180 1.00 76.00 85 ARG A O 1
ATOM 681 N N . GLY A 1 86 ? 30.412 -1.308 -8.503 1.00 81.06 86 GLY A N 1
ATOM 682 C CA . GLY A 1 86 ? 30.733 -0.783 -9.834 1.00 81.06 86 GLY A CA 1
ATOM 683 C C . GLY A 1 86 ? 29.512 -0.566 -10.734 1.00 81.06 86 GLY A C 1
ATOM 684 O O . GLY A 1 86 ? 28.373 -0.557 -10.274 1.00 81.06 86 GLY A O 1
ATOM 685 N N . GLU A 1 87 ? 29.763 -0.346 -12.022 1.00 83.81 87 GLU A N 1
ATOM 686 C CA . GLU A 1 87 ? 28.730 -0.001 -13.001 1.00 83.81 87 GLU A CA 1
ATOM 687 C C . GLU A 1 87 ? 28.266 -1.234 -13.785 1.00 83.81 87 GLU A C 1
ATOM 689 O O . GLU A 1 87 ? 29.069 -1.981 -14.349 1.00 83.81 87 GLU A O 1
ATOM 694 N N . VAL A 1 88 ? 26.950 -1.419 -13.856 1.00 85.88 88 VAL A N 1
ATOM 695 C CA . VAL A 1 88 ? 26.299 -2.470 -14.630 1.00 85.88 88 VAL A CA 1
ATOM 696 C C . VAL A 1 88 ? 25.582 -1.855 -15.833 1.00 85.88 88 VAL A C 1
ATOM 698 O O . VAL A 1 88 ? 24.593 -1.141 -15.692 1.00 85.88 88 VAL A O 1
ATOM 701 N N . ASP A 1 89 ? 26.053 -2.173 -17.037 1.00 88.31 89 ASP A 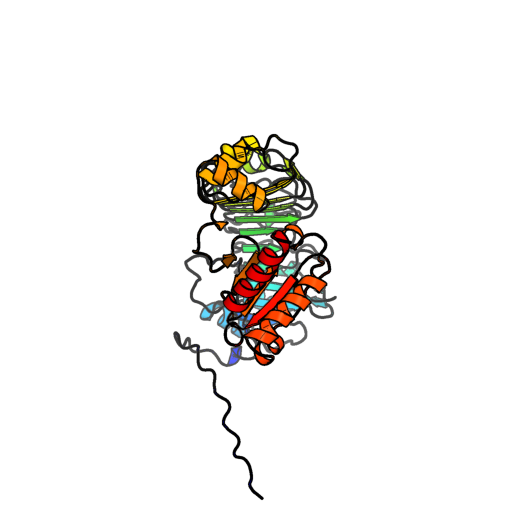N 1
ATOM 702 C CA . ASP A 1 89 ? 25.498 -1.632 -18.280 1.00 88.31 89 ASP A CA 1
ATOM 703 C C . ASP A 1 89 ? 24.428 -2.560 -18.884 1.00 88.31 89 ASP A C 1
ATOM 705 O O . ASP A 1 89 ? 24.725 -3.647 -19.397 1.00 88.31 89 ASP A O 1
ATOM 709 N N . LEU A 1 90 ? 23.167 -2.112 -18.898 1.00 88.69 90 LEU A N 1
ATOM 710 C CA . LEU A 1 90 ? 22.043 -2.866 -19.467 1.00 88.69 90 LEU A CA 1
ATOM 711 C C . LEU A 1 90 ? 22.187 -3.120 -20.976 1.00 88.69 90 LEU A C 1
ATOM 713 O O . LEU A 1 90 ? 21.561 -4.045 -21.507 1.00 88.69 90 LEU A O 1
ATOM 717 N N . ARG A 1 91 ? 23.047 -2.377 -21.692 1.00 88.69 91 ARG A N 1
ATOM 718 C CA . ARG A 1 91 ? 23.343 -2.629 -23.117 1.00 88.69 91 ARG A CA 1
ATOM 719 C C . ARG A 1 91 ? 23.945 -4.013 -23.348 1.00 88.69 91 ARG A C 1
ATOM 721 O O . ARG A 1 91 ? 23.818 -4.536 -24.460 1.00 88.69 91 ARG A O 1
ATOM 728 N N . LEU A 1 92 ? 24.537 -4.631 -22.327 1.00 83.94 92 LEU A N 1
ATOM 729 C CA . LEU A 1 92 ? 25.027 -6.010 -22.385 1.00 83.94 92 LEU A CA 1
ATOM 730 C C . LEU A 1 92 ? 23.881 -7.021 -22.552 1.00 83.94 92 LEU A C 1
ATOM 732 O O . LEU A 1 92 ? 24.044 -8.035 -23.226 1.00 83.94 92 LEU A O 1
ATOM 736 N N . LEU A 1 93 ? 22.677 -6.698 -22.070 1.00 84.38 93 LEU A N 1
ATOM 737 C CA . LEU A 1 93 ? 21.487 -7.545 -22.196 1.00 84.38 93 LEU A CA 1
ATOM 738 C C . LEU A 1 93 ? 20.745 -7.367 -23.530 1.00 84.38 93 LEU A C 1
ATOM 740 O O . LEU A 1 93 ? 19.728 -8.023 -23.760 1.00 84.38 93 LEU A O 1
ATOM 744 N N . ARG A 1 94 ? 21.237 -6.527 -24.453 1.00 87.50 94 ARG A N 1
ATOM 745 C CA . ARG A 1 94 ? 20.521 -6.137 -25.689 1.00 87.50 94 ARG A CA 1
ATOM 746 C C . ARG A 1 94 ? 19.988 -7.299 -26.534 1.00 87.50 94 ARG A C 1
ATOM 748 O O . ARG A 1 94 ? 18.966 -7.135 -27.194 1.00 87.50 94 ARG A O 1
ATOM 755 N N . HIS A 1 95 ? 20.686 -8.435 -26.546 1.00 83.19 95 HIS A N 1
ATOM 756 C CA . HIS A 1 95 ? 20.305 -9.620 -27.324 1.00 83.19 95 HIS A CA 1
ATOM 757 C C . HIS A 1 95 ? 19.258 -10.488 -26.609 1.00 83.19 95 HIS A C 1
ATOM 759 O O . HIS A 1 95 ? 18.569 -11.269 -27.258 1.00 83.19 95 HIS A O 1
ATOM 765 N N . HIS A 1 96 ? 19.110 -10.315 -25.296 1.00 82.56 96 HIS A N 1
ATOM 766 C CA . HIS A 1 96 ? 18.191 -11.064 -24.445 1.00 82.56 96 HIS A CA 1
ATOM 767 C C . HIS A 1 96 ? 16.889 -10.295 -24.198 1.00 82.56 96 HIS A C 1
ATOM 769 O O . HIS A 1 96 ? 15.831 -10.910 -24.135 1.00 82.56 96 HIS A O 1
ATOM 775 N N . LEU A 1 97 ? 16.941 -8.958 -24.117 1.00 87.12 97 LEU A N 1
ATOM 776 C CA . LEU A 1 97 ? 15.780 -8.104 -23.826 1.00 87.12 97 LEU A CA 1
ATOM 777 C C . LEU A 1 97 ? 14.518 -8.444 -24.644 1.00 87.12 97 LEU A C 1
ATOM 779 O O . LEU A 1 97 ? 13.462 -8.572 -24.030 1.00 87.12 97 LEU A O 1
ATOM 783 N N . PRO A 1 98 ? 14.572 -8.675 -25.976 1.00 88.81 98 PRO A N 1
ATOM 784 C CA . PRO A 1 98 ? 13.369 -8.999 -26.755 1.00 88.81 98 PRO A CA 1
ATOM 785 C C . PRO A 1 98 ? 12.636 -10.271 -26.306 1.00 88.81 98 PRO A C 1
ATOM 787 O O . PRO A 1 98 ? 11.463 -10.447 -26.625 1.00 88.81 98 PRO A O 1
ATOM 790 N N . ARG A 1 99 ? 13.329 -11.157 -25.591 1.00 82.94 99 ARG A N 1
ATOM 791 C CA . ARG A 1 99 ? 12.842 -12.454 -25.113 1.00 82.94 99 ARG A CA 1
ATOM 792 C C . ARG A 1 99 ? 12.375 -12.415 -23.652 1.00 82.94 99 ARG A C 1
ATOM 794 O O . ARG A 1 99 ? 11.686 -13.324 -23.203 1.00 82.94 99 ARG A O 1
ATOM 801 N N . MET A 1 100 ? 12.715 -11.360 -22.909 1.00 85.25 100 MET A N 1
ATOM 802 C CA . MET A 1 100 ? 12.383 -11.247 -21.489 1.00 85.25 100 MET A CA 1
ATOM 803 C C . MET A 1 100 ? 10.914 -10.878 -21.273 1.00 85.25 100 MET A C 1
ATOM 805 O O . MET A 1 100 ? 10.404 -9.934 -21.875 1.00 85.25 100 MET A O 1
ATOM 809 N N . GLY A 1 101 ? 10.257 -11.591 -20.355 1.00 85.00 101 GLY A N 1
ATOM 810 C CA . GLY A 1 101 ? 8.922 -11.245 -19.863 1.00 85.00 101 GLY A CA 1
ATOM 811 C C . GLY A 1 101 ? 8.900 -10.583 -18.485 1.00 85.00 101 GLY A C 1
ATOM 812 O O . GLY A 1 101 ? 7.930 -9.898 -18.158 1.00 85.00 101 GLY A O 1
ATOM 813 N N . ARG A 1 102 ? 9.964 -10.741 -17.688 1.00 89.12 102 ARG A N 1
ATOM 814 C CA . ARG A 1 102 ? 10.129 -10.106 -16.372 1.00 89.12 102 ARG A CA 1
ATOM 815 C C . ARG A 1 102 ? 11.570 -9.652 -16.184 1.00 89.12 102 ARG A C 1
ATOM 817 O O . ARG A 1 102 ? 12.488 -10.441 -16.414 1.00 89.12 102 ARG A O 1
ATOM 824 N N . LEU A 1 103 ? 11.743 -8.413 -15.741 1.00 90.44 103 LEU A N 1
ATOM 825 C CA . LEU A 1 103 ? 13.038 -7.821 -15.433 1.00 90.44 103 LEU A CA 1
ATOM 826 C C . LEU A 1 103 ? 12.948 -7.117 -14.083 1.00 90.44 103 LEU A C 1
ATOM 828 O O . LEU A 1 103 ? 12.107 -6.241 -13.900 1.00 90.44 103 LEU A O 1
ATOM 832 N N . GLN A 1 104 ? 13.829 -7.497 -13.166 1.00 90.75 104 GLN A N 1
ATOM 833 C CA . GLN A 1 104 ? 14.042 -6.800 -11.908 1.00 90.75 104 GLN A CA 1
ATOM 834 C C . GLN A 1 104 ? 15.476 -6.289 -11.881 1.00 90.75 104 GLN A C 1
ATOM 836 O O . GLN A 1 104 ? 16.410 -7.045 -12.129 1.00 90.75 104 GLN A O 1
ATOM 841 N N . VAL A 1 105 ? 15.667 -5.019 -11.567 1.00 89.94 105 VAL A N 1
ATOM 842 C CA . VAL A 1 105 ? 16.981 -4.422 -11.363 1.00 89.94 105 VAL A CA 1
ATOM 843 C C . VAL A 1 105 ? 17.062 -3.990 -9.909 1.00 89.94 105 VAL A C 1
ATOM 845 O O . VAL A 1 105 ? 16.213 -3.241 -9.433 1.00 89.94 105 VAL A O 1
ATOM 848 N N . ARG A 1 106 ? 18.067 -4.480 -9.185 1.00 87.19 106 ARG A N 1
ATOM 849 C CA . ARG A 1 106 ? 18.334 -4.079 -7.805 1.00 87.19 106 ARG A CA 1
ATOM 850 C C . ARG A 1 106 ? 19.727 -3.495 -7.692 1.00 87.19 106 ARG A C 1
ATOM 852 O O . ARG A 1 106 ? 20.707 -4.074 -8.161 1.00 87.19 106 ARG A O 1
ATOM 859 N N . ARG A 1 107 ? 19.784 -2.360 -7.010 1.00 83.94 107 ARG A N 1
ATOM 860 C CA . ARG A 1 107 ? 21.012 -1.730 -6.554 1.00 83.94 107 ARG A CA 1
ATOM 861 C C . ARG A 1 107 ? 21.324 -2.239 -5.150 1.00 83.94 107 ARG A C 1
ATOM 863 O O . ARG A 1 107 ? 20.440 -2.253 -4.296 1.00 83.94 107 ARG A O 1
ATOM 870 N N . GLN A 1 108 ? 22.555 -2.673 -4.912 1.00 79.38 108 GLN A N 1
ATOM 871 C CA . GLN A 1 108 ? 23.029 -3.047 -3.584 1.00 79.38 108 GLN A CA 1
ATOM 872 C C . GLN A 1 108 ? 24.364 -2.348 -3.333 1.00 79.38 108 GLN A C 1
ATOM 874 O O . GLN A 1 108 ? 25.285 -2.469 -4.127 1.00 79.38 108 GLN A O 1
ATOM 879 N N . GLY A 1 109 ? 24.479 -1.611 -2.228 1.00 82.00 109 GLY A N 1
ATOM 880 C CA . GLY A 1 109 ? 25.690 -0.838 -1.946 1.00 82.00 109 GLY A CA 1
ATOM 881 C C . GLY A 1 109 ? 25.850 0.365 -2.881 1.00 82.00 109 GLY A C 1
ATOM 882 O O . GLY A 1 109 ? 24.901 1.116 -3.093 1.00 82.00 109 GLY A O 1
ATOM 883 N N . ASP A 1 110 ? 27.060 0.563 -3.400 1.00 80.69 110 ASP A N 1
ATOM 884 C CA . ASP A 1 110 ? 27.455 1.709 -4.228 1.00 80.69 110 ASP A CA 1
ATOM 885 C C . ASP A 1 110 ? 27.346 1.456 -5.740 1.00 80.69 110 ASP A C 1
ATOM 887 O O . ASP A 1 110 ? 27.624 2.362 -6.526 1.00 80.69 110 ASP A O 1
ATOM 891 N N . GLY A 1 111 ? 26.918 0.258 -6.158 1.00 83.12 111 GLY A N 1
ATOM 892 C CA . GLY A 1 111 ? 26.779 -0.084 -7.572 1.00 83.12 111 GLY A CA 1
ATOM 893 C C . GLY A 1 111 ? 25.839 0.864 -8.321 1.00 83.12 111 GLY A C 1
ATOM 894 O O . GLY A 1 111 ? 24.879 1.371 -7.747 1.00 83.12 111 GLY A O 1
ATOM 895 N N . THR A 1 112 ? 26.099 1.112 -9.600 1.00 86.50 112 THR A N 1
ATOM 896 C CA . THR A 1 112 ? 25.248 1.931 -10.479 1.00 86.50 112 THR A CA 1
ATOM 897 C C . THR A 1 112 ? 24.779 1.105 -11.668 1.00 86.50 112 THR A C 1
ATOM 899 O O . THR A 1 112 ? 25.404 0.110 -12.042 1.00 86.50 112 THR A O 1
ATOM 902 N N . VAL A 1 113 ? 23.650 1.488 -12.261 1.00 87.88 113 VAL A N 1
ATOM 903 C CA . VAL A 1 113 ? 23.119 0.837 -13.463 1.00 87.88 113 VAL A CA 1
ATOM 904 C C . VAL A 1 113 ? 22.923 1.892 -14.536 1.00 87.88 113 VAL A C 1
ATOM 906 O O . VAL A 1 113 ? 22.277 2.910 -14.290 1.00 87.88 113 VAL A O 1
ATOM 909 N N . SER A 1 114 ? 23.461 1.633 -15.723 1.00 90.38 114 SER A N 1
ATOM 910 C CA . SER A 1 114 ? 23.402 2.544 -16.865 1.00 90.38 114 SER A CA 1
ATOM 911 C C . SER A 1 114 ? 22.803 1.875 -18.102 1.00 90.38 114 SER A C 1
ATOM 913 O O . SER A 1 114 ? 22.568 0.661 -18.151 1.00 90.38 114 SER A O 1
ATOM 915 N N . GLY A 1 115 ? 22.532 2.683 -19.130 1.00 89.62 115 GLY A N 1
ATOM 916 C CA . GLY A 1 115 ? 22.060 2.179 -20.417 1.00 89.62 115 GLY A CA 1
ATOM 917 C C . GLY A 1 115 ? 20.561 1.894 -20.445 1.00 89.62 115 GLY A C 1
ATOM 918 O O . GLY A 1 115 ? 20.109 1.067 -21.238 1.00 89.62 115 GLY A O 1
ATOM 919 N N . TRP A 1 116 ? 19.770 2.585 -19.625 1.00 90.31 116 TRP A N 1
ATOM 920 C CA . TRP A 1 116 ? 18.317 2.415 -19.559 1.00 90.31 116 TRP A CA 1
ATOM 921 C C . TRP A 1 116 ? 17.612 2.652 -20.904 1.00 90.31 116 TRP A C 1
ATOM 923 O O . TRP A 1 116 ? 16.580 2.038 -21.177 1.00 90.31 116 TRP A O 1
ATOM 933 N N . GLY A 1 117 ? 18.232 3.418 -21.808 1.00 89.69 117 GLY A N 1
ATOM 934 C CA . GLY A 1 117 ? 17.792 3.605 -23.194 1.00 89.69 117 GLY A CA 1
ATOM 935 C C . GLY A 1 117 ? 17.676 2.330 -24.053 1.00 89.69 117 GLY A C 1
ATOM 936 O O . GLY A 1 117 ? 17.169 2.396 -25.173 1.00 89.69 117 GLY A O 1
ATOM 937 N N . VAL A 1 118 ? 18.132 1.151 -23.594 1.00 91.50 118 VAL A N 1
ATOM 938 C CA . VAL A 1 118 ? 17.910 -0.115 -24.330 1.00 91.50 118 VAL A CA 1
ATOM 939 C C . VAL A 1 118 ? 16.609 -0.833 -23.994 1.00 91.50 118 VAL A C 1
ATOM 941 O O . VAL A 1 118 ? 16.236 -1.746 -24.741 1.00 91.50 118 VAL A O 1
ATOM 944 N N . LEU A 1 119 ? 15.904 -0.430 -22.934 1.00 90.81 119 LEU A N 1
ATOM 945 C CA . LEU A 1 119 ? 14.644 -1.049 -22.520 1.00 90.81 119 LEU A CA 1
ATOM 946 C C . LEU A 1 119 ? 13.580 -1.147 -23.628 1.00 90.81 119 LEU A C 1
ATOM 948 O O . LEU A 1 119 ? 12.942 -2.198 -23.685 1.00 90.81 119 LEU A O 1
ATOM 952 N N . PRO A 1 120 ? 13.448 -0.219 -24.603 1.00 90.31 120 PRO A N 1
ATOM 953 C CA . PRO A 1 120 ? 12.475 -0.351 -25.697 1.00 90.31 120 PRO A CA 1
ATOM 954 C C . PRO A 1 120 ? 12.662 -1.595 -26.585 1.00 90.31 120 PRO A C 1
ATOM 956 O O . PRO A 1 120 ? 11.819 -1.915 -27.432 1.00 90.31 120 PRO A O 1
ATOM 959 N N . ARG A 1 121 ? 13.785 -2.315 -26.441 1.00 91.06 121 ARG A N 1
ATOM 960 C CA . ARG A 1 121 ? 14.000 -3.626 -27.072 1.00 91.06 121 ARG A CA 1
ATOM 961 C C . ARG A 1 121 ? 13.201 -4.745 -26.403 1.00 91.06 121 ARG A C 1
ATOM 963 O O . ARG A 1 121 ? 12.911 -5.734 -27.073 1.00 91.06 121 ARG A O 1
ATOM 970 N N . ALA A 1 122 ? 12.818 -4.598 -25.137 1.00 89.56 122 ALA A N 1
ATOM 971 C CA . ALA A 1 122 ? 12.092 -5.587 -24.345 1.00 89.56 122 ALA A CA 1
ATOM 972 C C . ALA A 1 122 ? 10.580 -5.575 -24.624 1.00 89.56 122 ALA A C 1
ATOM 974 O O . ALA A 1 122 ? 9.750 -5.406 -23.739 1.00 89.56 122 ALA A O 1
ATOM 975 N N . ARG A 1 123 ? 10.192 -5.766 -25.888 1.00 87.50 123 ARG A N 1
ATOM 976 C CA . ARG A 1 123 ? 8.791 -5.628 -26.344 1.00 87.50 123 ARG A CA 1
ATOM 977 C C . ARG A 1 123 ? 7.809 -6.610 -25.691 1.00 87.50 123 ARG A C 1
ATOM 979 O O . ARG A 1 123 ? 6.607 -6.348 -25.663 1.00 87.50 123 ARG A O 1
ATOM 986 N N . ASN A 1 124 ? 8.320 -7.732 -25.186 1.00 86.62 124 ASN A N 1
ATOM 987 C CA . ASN A 1 124 ? 7.544 -8.779 -24.519 1.00 86.62 124 ASN A CA 1
ATOM 988 C C . ASN A 1 124 ? 7.520 -8.631 -22.991 1.00 86.62 124 ASN A C 1
ATOM 990 O O . ASN A 1 124 ? 6.932 -9.472 -22.308 1.00 86.62 124 ASN A O 1
ATOM 994 N N . LEU A 1 125 ? 8.145 -7.579 -22.458 1.00 88.31 125 LEU A N 1
ATOM 995 C CA . LEU A 1 125 ? 8.244 -7.355 -21.029 1.00 88.31 125 LEU A CA 1
ATOM 996 C C . LEU A 1 125 ? 6.858 -7.080 -20.444 1.00 88.31 125 LEU A C 1
ATOM 998 O O . LEU A 1 125 ? 6.165 -6.161 -20.872 1.00 88.31 125 LEU A O 1
ATOM 1002 N N . LYS A 1 126 ? 6.457 -7.901 -19.473 1.00 88.94 126 LYS A N 1
ATOM 1003 C CA . LYS A 1 126 ? 5.180 -7.802 -18.755 1.00 88.94 126 LYS A CA 1
ATOM 1004 C C . LYS A 1 126 ? 5.353 -7.209 -17.362 1.00 88.94 126 LYS A C 1
ATOM 1006 O O . LYS A 1 126 ? 4.440 -6.547 -16.880 1.00 88.94 126 LYS A O 1
ATOM 1011 N N . VAL A 1 127 ? 6.498 -7.453 -16.726 1.00 90.12 127 VAL A N 1
ATOM 1012 C CA . VAL A 1 127 ? 6.834 -6.923 -15.399 1.00 90.12 127 VAL A CA 1
ATOM 1013 C C . VAL A 1 127 ? 8.197 -6.256 -15.461 1.00 90.12 127 VAL A C 1
ATOM 1015 O O . VAL A 1 127 ? 9.164 -6.875 -15.914 1.00 90.12 127 VAL A O 1
ATOM 1018 N N . LEU A 1 128 ? 8.259 -5.017 -14.988 1.00 91.38 128 LEU A N 1
ATOM 1019 C CA . LEU A 1 128 ? 9.490 -4.260 -14.832 1.00 91.38 128 LEU A CA 1
ATOM 1020 C C . LEU A 1 128 ? 9.548 -3.694 -13.416 1.00 91.38 128 LEU A C 1
ATOM 1022 O O . LEU A 1 128 ? 8.643 -2.971 -13.008 1.00 91.38 128 LEU A O 1
ATOM 1026 N N . GLU A 1 129 ? 10.618 -4.016 -12.701 1.00 91.44 129 GLU A N 1
ATOM 1027 C CA . GLU A 1 129 ? 10.912 -3.498 -11.366 1.00 91.44 129 GLU A CA 1
ATOM 1028 C C . GLU A 1 129 ? 12.318 -2.904 -11.389 1.00 91.44 129 GLU A C 1
ATOM 1030 O O . GLU A 1 129 ? 13.282 -3.614 -11.680 1.00 91.44 129 GLU A O 1
ATOM 1035 N N . ILE A 1 130 ? 12.447 -1.606 -11.142 1.00 91.00 130 ILE A N 1
ATOM 1036 C CA . ILE A 1 130 ? 13.723 -0.886 -11.204 1.00 91.00 130 ILE A CA 1
ATOM 1037 C C . ILE A 1 130 ? 13.858 0.038 -9.988 1.00 91.00 130 ILE A C 1
ATOM 1039 O O . ILE A 1 130 ? 12.841 0.408 -9.405 1.00 91.00 130 ILE A O 1
ATOM 1043 N N . PRO A 1 131 ? 15.082 0.409 -9.573 1.00 88.75 131 PRO A N 1
ATOM 1044 C CA . PRO A 1 131 ? 15.278 1.274 -8.412 1.00 88.75 131 PRO A CA 1
ATOM 1045 C C . PRO A 1 131 ? 14.583 2.623 -8.601 1.00 88.75 131 PRO A C 1
ATOM 1047 O O . PRO A 1 131 ? 14.651 3.181 -9.690 1.00 88.75 131 PRO A O 1
ATOM 1050 N N . HIS A 1 132 ? 13.944 3.153 -7.555 1.00 84.94 132 HIS A N 1
ATOM 1051 C CA . HIS A 1 132 ? 13.264 4.456 -7.601 1.00 84.94 132 HIS A CA 1
ATOM 1052 C C . HIS A 1 132 ? 14.235 5.649 -7.695 1.00 84.94 132 HIS A C 1
ATOM 1054 O O . HIS A 1 132 ? 13.815 6.756 -8.018 1.00 84.94 132 HIS A O 1
ATOM 1060 N N . ASP A 1 133 ? 15.520 5.433 -7.420 1.00 83.62 133 ASP A N 1
ATOM 1061 C CA . ASP A 1 133 ? 16.616 6.395 -7.501 1.00 83.62 133 ASP A CA 1
ATOM 1062 C C . ASP A 1 133 ? 17.496 6.104 -8.730 1.00 83.62 133 ASP A C 1
ATOM 1064 O O . ASP A 1 133 ? 18.551 5.479 -8.637 1.00 83.62 133 ASP A O 1
ATOM 1068 N N . LEU A 1 134 ? 17.052 6.523 -9.917 1.00 82.06 134 LEU A N 1
ATOM 1069 C CA . LEU A 1 134 ? 17.863 6.375 -11.128 1.00 82.06 134 LEU A CA 1
ATOM 1070 C C . LEU A 1 134 ? 18.762 7.590 -11.367 1.00 82.06 134 LEU A C 1
ATOM 1072 O O . LEU A 1 134 ? 18.318 8.732 -11.261 1.00 82.06 134 LEU A O 1
ATOM 1076 N N . ASP A 1 135 ? 20.001 7.323 -11.783 1.00 79.69 135 ASP A N 1
ATOM 1077 C CA . ASP A 1 135 ? 20.955 8.348 -12.229 1.00 79.69 135 ASP A CA 1
ATOM 1078 C C . ASP A 1 135 ? 20.634 8.876 -13.651 1.00 79.69 135 ASP A C 1
ATOM 1080 O O . ASP A 1 135 ? 21.121 9.928 -14.061 1.00 79.69 135 ASP A O 1
ATOM 1084 N N . GLU A 1 136 ? 19.813 8.146 -14.416 1.00 83.75 136 GLU A N 1
ATOM 1085 C CA . GLU A 1 136 ? 19.388 8.436 -15.794 1.00 83.75 136 GLU A CA 1
ATOM 1086 C C . GLU A 1 136 ? 17.904 8.055 -15.962 1.00 83.75 136 GLU A C 1
ATOM 1088 O O . GLU A 1 136 ? 17.462 7.025 -15.453 1.00 83.75 136 GLU A O 1
ATOM 1093 N N . GLU A 1 137 ? 17.123 8.857 -16.696 1.00 83.75 137 GLU A N 1
ATOM 1094 C CA . GLU A 1 137 ? 15.718 8.538 -16.992 1.00 83.75 137 GLU A CA 1
ATOM 1095 C C . GLU A 1 137 ? 15.618 7.290 -17.885 1.00 83.75 137 GLU A C 1
ATOM 1097 O O . GLU A 1 137 ? 16.273 7.179 -18.924 1.00 83.75 137 GLU A O 1
ATOM 1102 N N . ALA A 1 138 ? 14.784 6.329 -17.483 1.00 86.00 138 ALA A N 1
ATOM 1103 C CA . ALA A 1 138 ? 14.624 5.094 -18.232 1.00 86.00 138 ALA A CA 1
ATOM 1104 C C . ALA A 1 138 ? 13.687 5.272 -19.434 1.00 86.00 138 ALA A C 1
ATOM 1106 O O . ALA A 1 138 ? 12.537 5.675 -19.280 1.00 86.00 138 ALA A O 1
ATOM 1107 N N . ASP A 1 139 ? 14.140 4.896 -20.635 1.00 85.62 139 ASP A N 1
ATOM 1108 C CA . ASP A 1 139 ? 13.286 4.910 -21.826 1.00 85.62 139 ASP A CA 1
ATOM 1109 C C . ASP A 1 139 ? 12.319 3.721 -21.796 1.00 85.62 139 ASP A C 1
ATOM 1111 O O . ASP A 1 139 ? 12.632 2.606 -22.214 1.00 85.62 139 ASP A O 1
ATOM 1115 N N . LEU A 1 140 ? 11.115 3.961 -21.289 1.00 85.88 140 LEU A N 1
ATOM 1116 C CA . LEU A 1 140 ? 10.055 2.958 -21.242 1.00 85.88 140 LEU A CA 1
ATOM 1117 C C . LEU A 1 140 ? 9.189 2.951 -22.515 1.00 85.88 140 LEU A C 1
ATOM 1119 O O . LEU A 1 140 ? 8.153 2.279 -22.563 1.00 85.88 140 LEU A O 1
ATOM 1123 N N . SER A 1 141 ? 9.588 3.679 -23.565 1.00 80.75 141 SER A N 1
ATOM 1124 C CA . SER A 1 141 ? 8.850 3.685 -24.825 1.00 80.75 141 SER A CA 1
ATOM 1125 C C . SER A 1 141 ? 8.779 2.277 -25.423 1.00 80.75 141 SER A C 1
ATOM 1127 O O . SER A 1 141 ? 9.688 1.454 -25.309 1.00 80.75 141 SER A O 1
ATOM 1129 N N . ARG A 1 142 ? 7.671 1.978 -26.108 1.00 83.31 142 ARG A N 1
ATOM 1130 C CA . ARG A 1 142 ? 7.446 0.702 -26.818 1.00 83.31 142 ARG A CA 1
ATOM 1131 C C . ARG A 1 142 ? 7.341 -0.546 -25.932 1.00 83.31 142 ARG A C 1
ATOM 1133 O O . ARG A 1 142 ? 7.248 -1.651 -26.475 1.00 83.31 142 ARG A O 1
ATOM 1140 N N . LEU A 1 143 ? 7.267 -0.400 -24.610 1.00 86.81 143 LEU A N 1
ATOM 1141 C CA . LEU A 1 143 ? 6.942 -1.487 -23.680 1.00 86.81 143 LEU A CA 1
ATOM 1142 C C . LEU A 1 143 ? 5.430 -1.785 -23.659 1.00 86.81 143 LEU A C 1
ATOM 1144 O O . LEU A 1 143 ? 4.795 -1.836 -22.614 1.00 86.81 143 LEU A O 1
ATOM 1148 N N . PHE A 1 144 ? 4.825 -2.002 -24.830 1.00 84.50 144 PHE A N 1
ATOM 1149 C CA . PHE A 1 144 ? 3.365 -2.120 -24.987 1.00 84.50 144 PHE A CA 1
ATOM 1150 C C . PHE A 1 144 ? 2.741 -3.330 -24.274 1.00 84.50 144 PHE A C 1
ATOM 1152 O O . PHE A 1 144 ? 1.529 -3.375 -24.075 1.00 84.50 144 PHE A O 1
ATOM 1159 N N . SER A 1 145 ? 3.556 -4.325 -23.921 1.00 87.00 145 SER A N 1
ATOM 1160 C CA . SER A 1 145 ? 3.117 -5.524 -23.202 1.00 87.00 145 SER A CA 1
ATOM 1161 C C . SER A 1 145 ? 3.156 -5.360 -21.683 1.00 87.00 145 SER A C 1
ATOM 1163 O O . SER A 1 145 ? 2.671 -6.251 -20.979 1.00 87.00 145 SER A O 1
ATOM 1165 N N . LEU A 1 146 ? 3.712 -4.252 -21.180 1.00 87.94 146 LEU A N 1
ATOM 1166 C CA . LEU A 1 146 ? 3.940 -4.036 -19.758 1.00 87.94 146 LEU A CA 1
ATOM 1167 C C . LEU A 1 146 ? 2.605 -4.010 -19.010 1.00 87.94 146 LEU A C 1
ATOM 1169 O O . LEU A 1 146 ? 1.707 -3.243 -19.342 1.00 87.94 146 LEU A O 1
ATOM 1173 N N . ARG A 1 147 ? 2.472 -4.894 -18.020 1.00 89.31 147 ARG A N 1
ATOM 1174 C CA . ARG A 1 147 ? 1.291 -5.044 -17.157 1.00 89.31 147 ARG A CA 1
ATOM 1175 C C . ARG A 1 147 ? 1.535 -4.492 -15.759 1.00 89.31 147 ARG A C 1
ATOM 1177 O O . ARG A 1 147 ? 0.618 -3.930 -15.165 1.00 89.31 147 ARG A O 1
ATOM 1184 N N . ARG A 1 148 ? 2.767 -4.637 -15.262 1.00 89.62 148 ARG A N 1
ATOM 1185 C CA . ARG A 1 148 ? 3.206 -4.160 -13.951 1.00 89.62 148 ARG A CA 1
ATOM 1186 C C . ARG A 1 148 ? 4.502 -3.372 -14.067 1.00 89.62 148 ARG A C 1
ATOM 1188 O O . ARG A 1 148 ? 5.459 -3.845 -14.683 1.00 89.62 148 ARG A O 1
ATOM 1195 N N . TYR A 1 149 ? 4.522 -2.219 -13.417 1.00 90.06 149 TYR A N 1
ATOM 1196 C CA . TYR A 1 149 ? 5.681 -1.352 -13.303 1.00 90.06 149 TYR A CA 1
ATOM 1197 C C . TYR A 1 149 ? 5.930 -0.989 -11.835 1.00 90.06 149 TYR A C 1
ATOM 1199 O O . TYR A 1 149 ? 4.983 -0.626 -11.144 1.00 90.06 149 TYR A O 1
ATOM 1207 N N . SER A 1 150 ? 7.181 -1.074 -11.386 1.00 90.12 150 SER A N 1
ATOM 1208 C CA . SER A 1 150 ? 7.656 -0.520 -10.115 1.00 90.12 150 SER A CA 1
ATOM 1209 C C . SER A 1 150 ? 8.963 0.232 -10.372 1.00 90.12 150 SER A C 1
ATOM 1211 O O . SER A 1 150 ? 9.885 -0.338 -10.964 1.00 90.12 150 SER A O 1
ATOM 1213 N N . GLY A 1 151 ? 9.031 1.516 -10.022 1.00 88.44 151 GLY A N 1
ATOM 1214 C CA . GLY A 1 151 ? 10.231 2.325 -10.246 1.00 88.44 151 GLY A CA 1
ATOM 1215 C C . GLY A 1 151 ? 10.018 3.835 -10.123 1.00 88.44 151 GLY A C 1
ATOM 1216 O O . GLY A 1 151 ? 9.011 4.282 -9.567 1.00 88.44 151 GLY A O 1
ATOM 1217 N N . PRO A 1 152 ? 10.974 4.661 -10.589 1.00 85.12 152 PRO A N 1
ATOM 1218 C CA . PRO A 1 152 ? 10.868 6.103 -10.479 1.00 85.12 152 PRO A CA 1
ATOM 1219 C C . PRO A 1 152 ? 9.711 6.606 -11.327 1.00 85.12 152 PRO A C 1
ATOM 1221 O O . PRO A 1 152 ? 9.198 5.938 -12.228 1.00 85.12 152 PRO A O 1
ATOM 1224 N N . SER A 1 153 ? 9.354 7.847 -11.071 1.00 78.50 153 SER A N 1
ATOM 1225 C CA . SER A 1 153 ? 8.430 8.541 -11.939 1.00 78.50 153 SER A CA 1
ATOM 1226 C C . SER A 1 153 ? 9.125 9.109 -13.158 1.00 78.50 153 SER A C 1
ATOM 1228 O O . SER A 1 153 ? 10.278 9.525 -13.087 1.00 78.50 153 SER A O 1
ATOM 1230 N N . HIS A 1 154 ? 8.390 9.152 -14.265 1.00 73.25 154 HIS A N 1
ATOM 1231 C CA . HIS A 1 154 ? 8.884 9.653 -15.543 1.00 73.25 154 HIS A CA 1
ATOM 1232 C C . HIS A 1 154 ? 8.212 10.971 -15.871 1.00 73.25 154 HIS A C 1
ATOM 1234 O O . HIS A 1 154 ? 7.024 11.154 -15.608 1.00 73.25 154 HIS A O 1
ATOM 1240 N N . SER A 1 155 ? 8.965 11.879 -16.482 1.00 62.78 155 SER A N 1
ATOM 1241 C CA . SER A 1 155 ? 8.453 13.194 -16.879 1.00 62.78 155 SER A CA 1
ATOM 1242 C C . SER A 1 155 ? 7.436 13.108 -18.031 1.00 62.78 155 SER A C 1
ATOM 1244 O O . SER A 1 155 ? 6.630 14.016 -18.233 1.00 62.78 155 SER A O 1
ATOM 1246 N N . ALA A 1 156 ? 7.446 11.995 -18.775 1.00 56.84 156 ALA A N 1
ATOM 1247 C CA . ALA A 1 156 ? 6.644 11.777 -19.974 1.00 56.84 156 ALA A CA 1
ATOM 1248 C C . ALA A 1 156 ? 5.872 10.443 -19.949 1.00 56.84 156 ALA A C 1
ATOM 1250 O O . ALA A 1 156 ? 5.974 9.628 -20.873 1.00 56.84 156 ALA A O 1
ATOM 1251 N N . TRP A 1 157 ? 5.030 10.229 -18.929 1.00 61.47 157 TRP A N 1
ATOM 1252 C CA . TRP A 1 157 ? 4.126 9.066 -18.865 1.00 61.47 157 TRP A CA 1
ATOM 1253 C C . TRP A 1 157 ? 3.268 8.870 -20.127 1.00 61.47 157 TRP A C 1
ATOM 1255 O O . TRP A 1 157 ? 2.948 7.732 -20.478 1.00 61.47 157 TRP A O 1
ATOM 1265 N N . GLY A 1 158 ? 2.969 9.947 -20.865 1.00 52.84 158 GLY A N 1
ATOM 1266 C CA . GLY A 1 158 ? 2.206 9.905 -22.117 1.00 52.84 158 GLY A CA 1
ATOM 1267 C C . GLY A 1 158 ? 2.812 9.012 -23.214 1.00 52.84 158 GLY A C 1
ATOM 1268 O O . GLY A 1 158 ? 2.071 8.480 -24.036 1.00 52.84 158 GLY A O 1
ATOM 1269 N N . GLY A 1 159 ? 4.133 8.781 -23.218 1.00 52.28 159 GLY A N 1
ATOM 1270 C CA . GLY A 1 159 ? 4.793 7.857 -24.160 1.00 52.28 159 GLY A CA 1
ATOM 1271 C C . GLY A 1 159 ? 4.924 6.414 -23.653 1.00 52.28 159 GLY A C 1
ATOM 1272 O O . GLY A 1 159 ? 5.097 5.486 -24.446 1.00 52.28 159 GLY A O 1
ATOM 1273 N N . VAL A 1 160 ? 4.833 6.230 -22.335 1.00 55.03 160 VAL A N 1
ATOM 1274 C CA . VAL A 1 160 ? 5.109 4.977 -21.615 1.00 55.03 160 VAL A CA 1
ATOM 1275 C C . VAL A 1 160 ? 3.829 4.180 -21.361 1.00 55.03 160 VAL A C 1
ATOM 1277 O O . VAL A 1 160 ? 3.827 2.955 -21.455 1.00 55.03 160 VAL A O 1
ATOM 1280 N N . LEU A 1 161 ? 2.724 4.881 -21.083 1.00 54.66 161 LEU A N 1
ATOM 1281 C CA . LEU A 1 161 ? 1.447 4.306 -20.643 1.00 54.66 161 LEU A CA 1
ATOM 1282 C C . LEU A 1 161 ? 0.313 4.438 -21.657 1.00 54.66 161 LEU A C 1
ATOM 1284 O O . LEU A 1 161 ? -0.781 3.952 -21.405 1.00 54.66 161 LEU A O 1
ATOM 1288 N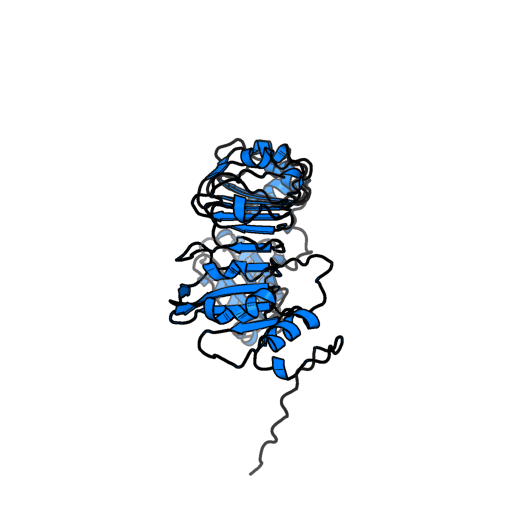 N . GLY A 1 162 ? 0.581 4.997 -22.841 1.00 53.22 162 GLY A N 1
ATOM 1289 C CA . GLY A 1 162 ? -0.357 4.958 -23.970 1.00 53.22 162 GLY A CA 1
ATOM 1290 C C . GLY A 1 162 ? -0.588 3.548 -24.543 1.00 53.22 162 GLY A C 1
ATOM 1291 O O . GLY A 1 162 ? -1.362 3.375 -25.483 1.00 53.22 162 GLY A O 1
ATOM 1292 N N . GLY A 1 163 ? 0.094 2.524 -24.013 1.00 57.62 163 GLY A N 1
ATOM 1293 C CA . GLY A 1 163 ? -0.203 1.121 -24.285 1.00 57.62 163 GLY A CA 1
ATOM 1294 C C . GLY A 1 163 ? -1.335 0.626 -23.384 1.00 57.62 163 GLY A C 1
ATOM 1295 O O . GLY A 1 163 ? -1.238 0.732 -22.167 1.00 57.62 163 GLY A O 1
ATOM 1296 N N . ALA A 1 164 ? -2.377 0.039 -23.982 1.00 60.38 164 ALA A N 1
ATOM 1297 C CA . ALA A 1 164 ? -3.634 -0.411 -23.359 1.00 60.38 164 ALA A CA 1
ATOM 1298 C C . ALA A 1 164 ? -3.510 -1.567 -22.330 1.00 60.38 164 ALA A C 1
ATOM 1300 O O . ALA A 1 164 ? -4.416 -2.382 -22.176 1.00 60.38 164 ALA A O 1
ATOM 1301 N N . ALA A 1 165 ? -2.363 -1.690 -21.673 1.00 78.69 165 ALA A N 1
ATOM 1302 C CA . ALA A 1 165 ? -1.912 -2.881 -20.984 1.00 78.69 165 ALA A CA 1
ATOM 1303 C C . ALA A 1 165 ? -1.501 -2.647 -19.532 1.00 78.69 165 ALA A C 1
ATOM 1305 O O . ALA A 1 165 ? -1.597 -3.592 -18.756 1.00 78.69 165 ALA A O 1
ATOM 1306 N N . LEU A 1 166 ? -1.016 -1.460 -19.146 1.00 87.25 166 LEU A N 1
ATOM 1307 C CA . LEU A 1 166 ? -0.533 -1.307 -17.777 1.00 87.25 166 LEU A CA 1
ATOM 1308 C C . LEU A 1 166 ? -1.715 -1.341 -16.805 1.00 87.25 166 LEU A C 1
ATOM 1310 O O . LEU A 1 166 ? -2.593 -0.486 -16.835 1.00 87.25 166 LEU A O 1
ATOM 1314 N N . GLU A 1 167 ? -1.713 -2.344 -15.934 1.00 90.12 167 GLU A N 1
ATOM 1315 C CA . GLU A 1 167 ? -2.765 -2.582 -14.949 1.00 90.12 167 GLU A CA 1
ATOM 1316 C C . GLU A 1 167 ? -2.297 -2.213 -13.537 1.00 90.12 167 GLU A C 1
ATOM 1318 O O . GLU A 1 167 ? -3.126 -1.960 -12.663 1.00 90.12 167 GLU A O 1
ATOM 1323 N N . GLN A 1 168 ? -0.985 -2.209 -13.287 1.00 91.12 168 GLN A N 1
ATOM 1324 C CA . GLN A 1 168 ? -0.411 -1.975 -11.965 1.00 91.12 168 GLN A CA 1
ATOM 1325 C C . GLN A 1 168 ? 0.823 -1.079 -12.050 1.00 91.12 168 GLN A C 1
ATOM 1327 O O . GLN A 1 168 ? 1.746 -1.368 -12.815 1.00 91.12 168 GLN A O 1
ATOM 1332 N N . ALA A 1 169 ? 0.847 -0.027 -11.238 1.00 89.62 169 ALA A N 1
ATOM 1333 C CA . ALA A 1 169 ? 1.976 0.887 -11.125 1.00 89.62 169 ALA A CA 1
ATOM 1334 C C . ALA A 1 169 ? 2.340 1.113 -9.654 1.00 89.62 169 ALA A C 1
ATOM 1336 O O . ALA A 1 169 ? 1.457 1.380 -8.844 1.00 89.62 169 ALA A O 1
ATOM 1337 N N . GLU A 1 170 ? 3.628 1.044 -9.341 1.00 89.44 170 GLU A N 1
ATOM 1338 C CA . GLU A 1 170 ? 4.234 1.506 -8.095 1.00 89.44 170 GLU A CA 1
ATOM 1339 C C . GLU A 1 170 ? 5.292 2.549 -8.443 1.00 89.44 170 GLU A C 1
ATOM 1341 O O . GLU A 1 170 ? 6.237 2.285 -9.188 1.00 89.44 170 GLU A O 1
ATOM 1346 N N . VAL A 1 171 ? 5.086 3.771 -7.976 1.00 87.12 171 VAL A N 1
ATOM 1347 C CA . VAL A 1 171 ? 5.830 4.939 -8.441 1.00 87.12 171 VAL A CA 1
ATOM 1348 C C . VAL A 1 171 ? 6.156 5.853 -7.274 1.00 87.12 171 VAL A C 1
ATOM 1350 O O . VAL A 1 171 ? 5.432 5.889 -6.286 1.00 87.12 171 VAL A O 1
ATOM 1353 N N . GLY A 1 172 ? 7.258 6.592 -7.384 1.00 80.81 172 GLY A N 1
ATOM 1354 C CA . GLY A 1 172 ? 7.668 7.525 -6.339 1.00 80.81 172 GLY A CA 1
ATOM 1355 C C . GLY A 1 172 ? 6.708 8.718 -6.234 1.00 80.81 172 GLY A C 1
ATOM 1356 O O . GLY A 1 172 ? 5.807 8.775 -5.406 1.00 80.81 172 GLY A O 1
ATOM 1357 N N . GLU A 1 173 ? 6.873 9.678 -7.140 1.00 74.19 173 GLU A N 1
ATOM 1358 C CA . GLU A 1 173 ? 6.081 10.914 -7.191 1.00 74.19 173 GLU A CA 1
ATOM 1359 C C . GLU A 1 173 ? 5.548 11.145 -8.601 1.00 74.19 173 GLU A C 1
ATOM 1361 O O . GLU A 1 173 ? 6.339 11.329 -9.516 1.00 74.19 173 GLU A O 1
ATOM 1366 N N . VAL A 1 174 ? 4.244 11.118 -8.854 1.00 67.94 174 VAL A N 1
ATOM 1367 C CA . VAL A 1 174 ? 3.775 11.149 -10.249 1.00 67.94 174 VAL A CA 1
ATOM 1368 C C . VAL A 1 174 ? 3.797 12.561 -10.839 1.00 67.94 174 VAL A C 1
ATOM 1370 O O . VAL A 1 174 ? 2.955 13.393 -10.520 1.00 67.94 174 VAL A O 1
ATOM 1373 N N . ALA A 1 175 ? 4.716 12.800 -11.776 1.00 63.94 175 ALA A N 1
ATOM 1374 C CA . ALA A 1 175 ? 4.733 13.993 -12.616 1.00 63.94 175 ALA A CA 1
ATOM 1375 C C . ALA A 1 175 ? 3.868 13.780 -13.875 1.00 63.94 175 ALA A C 1
ATOM 1377 O O . ALA A 1 175 ? 4.333 13.256 -14.884 1.00 63.94 175 ALA A O 1
ATOM 1378 N N . GLY A 1 176 ? 2.595 14.180 -13.826 1.00 74.12 176 GLY A N 1
ATOM 1379 C CA . GLY A 1 176 ? 1.718 14.244 -15.003 1.00 74.12 176 GLY A CA 1
ATOM 1380 C C . GLY A 1 176 ? 0.649 13.152 -15.103 1.00 74.12 176 GLY A C 1
ATOM 1381 O O . GLY A 1 176 ? 0.394 12.402 -14.164 1.00 74.12 176 GLY A O 1
ATOM 1382 N N . ARG A 1 177 ? -0.023 13.115 -16.259 1.00 82.25 177 ARG A N 1
ATOM 1383 C CA . ARG A 1 177 ? -1.200 12.276 -16.512 1.00 82.25 177 ARG A CA 1
ATOM 1384 C C . ARG A 1 177 ? -0.821 10.842 -16.885 1.00 82.25 177 ARG A C 1
ATOM 1386 O O . ARG A 1 177 ? 0.033 10.616 -17.744 1.00 82.25 177 ARG A O 1
ATOM 1393 N N . ILE A 1 178 ? -1.505 9.874 -16.280 1.00 82.81 178 ILE A N 1
ATOM 1394 C CA . ILE A 1 178 ? -1.388 8.451 -16.602 1.00 82.81 178 ILE A CA 1
ATOM 1395 C C . ILE A 1 178 ? -2.479 8.060 -17.605 1.00 82.81 178 ILE A C 1
ATOM 1397 O O . ILE A 1 178 ? -3.669 8.093 -17.294 1.00 82.81 178 ILE A O 1
ATOM 1401 N N . GLU A 1 179 ? -2.061 7.638 -18.800 1.00 83.88 179 GLU A N 1
ATOM 1402 C CA . GLU A 1 179 ? -2.961 7.227 -19.891 1.00 83.88 179 GLU A CA 1
ATOM 1403 C C . GLU A 1 179 ? -3.399 5.751 -19.823 1.00 83.88 179 GLU A C 1
ATOM 1405 O O . GLU A 1 179 ? -4.266 5.329 -20.581 1.00 83.88 179 GLU A O 1
ATOM 1410 N N . ALA A 1 180 ? -2.824 4.943 -18.927 1.00 84.56 180 ALA A N 1
ATOM 1411 C CA . ALA A 1 180 ? -3.139 3.517 -18.840 1.00 84.56 180 ALA A CA 1
ATOM 1412 C C . ALA A 1 180 ? -4.397 3.228 -17.997 1.00 84.56 180 ALA A C 1
ATOM 1414 O O . ALA A 1 180 ? -4.640 3.915 -17.000 1.00 84.56 180 ALA A O 1
ATOM 1415 N N . PRO A 1 181 ? -5.154 2.158 -18.320 1.00 88.56 181 PRO A N 1
ATOM 1416 C CA . PRO A 1 181 ? -6.282 1.687 -17.519 1.00 88.56 181 PRO A CA 1
ATOM 1417 C C . PRO A 1 181 ? -5.810 0.934 -16.262 1.00 88.56 181 PRO A C 1
ATOM 1419 O O . PRO A 1 181 ? -6.005 -0.278 -16.118 1.00 88.56 181 PRO A O 1
ATOM 1422 N N . LEU A 1 182 ? -5.183 1.660 -15.332 1.00 90.50 182 LEU A N 1
ATOM 1423 C CA . LEU A 1 182 ? -4.675 1.107 -14.079 1.00 90.50 182 LEU A CA 1
ATOM 1424 C C . LEU A 1 182 ? -5.801 0.503 -13.236 1.00 90.50 182 LEU A C 1
ATOM 1426 O O . LEU A 1 182 ? -6.839 1.124 -13.012 1.00 90.50 182 LEU A O 1
ATOM 1430 N N . ARG A 1 183 ? -5.559 -0.697 -12.710 1.00 93.75 183 ARG A N 1
ATOM 1431 C CA . ARG A 1 183 ? -6.366 -1.353 -11.674 1.00 93.75 183 ARG A CA 1
ATOM 1432 C C . ARG A 1 183 ? -5.811 -1.101 -10.278 1.00 93.75 183 ARG A C 1
ATOM 1434 O O . ARG A 1 183 ? -6.593 -1.003 -9.336 1.00 93.75 183 ARG A O 1
ATOM 1441 N N . SER A 1 184 ? -4.489 -1.006 -10.145 1.00 93.81 184 SER A N 1
ATOM 1442 C CA . SER A 1 184 ? -3.806 -0.746 -8.878 1.00 93.81 184 SER A CA 1
ATOM 1443 C C . SER A 1 184 ? -2.755 0.339 -9.053 1.00 93.81 184 SER A C 1
ATOM 1445 O O . SER A 1 184 ? -1.943 0.262 -9.976 1.00 93.81 184 SER A O 1
ATOM 1447 N N . LEU A 1 185 ? -2.742 1.307 -8.144 1.00 92.69 185 LEU A N 1
ATOM 1448 C CA . LEU A 1 185 ? -1.742 2.365 -8.107 1.00 92.69 185 LEU A CA 1
ATOM 1449 C C . LEU A 1 185 ? -1.162 2.471 -6.697 1.00 92.69 185 LEU A C 1
ATOM 1451 O O . LEU A 1 185 ? -1.902 2.638 -5.731 1.00 92.69 185 LEU A O 1
ATOM 1455 N N . GLN A 1 186 ? 0.157 2.393 -6.596 1.00 92.38 186 GLN A N 1
ATOM 1456 C CA . GLN A 1 186 ? 0.901 2.725 -5.396 1.00 92.38 186 GLN A CA 1
ATOM 1457 C C . GLN A 1 186 ? 1.763 3.950 -5.679 1.00 92.38 186 GLN A C 1
ATOM 1459 O O . GLN A 1 186 ? 2.508 3.964 -6.658 1.00 92.38 186 GLN A O 1
ATOM 1464 N N . VAL A 1 187 ? 1.645 4.975 -4.841 1.00 89.62 187 VAL A N 1
ATOM 1465 C CA . VAL A 1 187 ? 2.443 6.200 -4.948 1.00 89.62 187 VAL A CA 1
ATOM 1466 C C . VAL A 1 187 ? 3.121 6.454 -3.611 1.00 89.62 187 VAL A C 1
ATOM 1468 O O . VAL A 1 187 ? 2.445 6.468 -2.585 1.00 89.62 187 VAL A O 1
ATOM 1471 N N . SER A 1 188 ? 4.436 6.640 -3.604 1.00 88.50 188 SER A N 1
ATOM 1472 C CA . SER A 1 188 ? 5.197 6.829 -2.368 1.00 88.50 188 SER A CA 1
ATOM 1473 C C . SER A 1 188 ? 6.286 7.880 -2.522 1.00 88.50 188 SER A C 1
ATOM 1475 O O . SER A 1 188 ? 7.261 7.674 -3.246 1.00 88.50 188 SER A O 1
ATOM 1477 N N . GLY A 1 189 ? 6.190 8.987 -1.798 1.00 85.50 189 GLY A N 1
ATOM 1478 C CA . GLY A 1 189 ? 7.203 10.026 -1.909 1.00 85.50 189 GLY A CA 1
ATOM 1479 C C . GLY A 1 189 ? 6.963 11.230 -1.008 1.00 85.50 189 GLY A C 1
ATOM 1480 O O . GLY A 1 189 ? 5.841 11.482 -0.564 1.00 85.50 189 GLY A O 1
ATOM 1481 N N . PRO A 1 190 ? 8.017 12.019 -0.741 1.00 84.81 190 PRO A N 1
ATOM 1482 C CA . PRO A 1 190 ? 7.918 13.187 0.126 1.00 84.81 190 PRO A CA 1
ATOM 1483 C C . PRO A 1 190 ? 7.066 14.316 -0.475 1.00 84.81 190 PRO A C 1
ATOM 1485 O O . PRO A 1 190 ? 6.516 15.107 0.285 1.00 84.81 190 PRO A O 1
ATOM 1488 N N . GLY A 1 191 ? 6.956 14.394 -1.809 1.00 85.94 191 GLY A N 1
ATOM 1489 C CA . GLY A 1 191 ? 6.174 15.407 -2.534 1.00 85.94 191 GLY A CA 1
ATOM 1490 C C . GLY A 1 191 ? 4.744 14.988 -2.895 1.00 85.94 191 GLY A C 1
ATOM 1491 O O . GLY A 1 191 ? 4.012 15.763 -3.506 1.00 85.94 191 GLY A O 1
ATOM 1492 N N . VAL A 1 192 ? 4.327 13.771 -2.536 1.00 89.19 192 VAL A N 1
ATOM 1493 C CA . VAL A 1 192 ? 3.013 13.235 -2.914 1.00 89.19 192 VAL A CA 1
ATOM 1494 C C . VAL A 1 192 ? 1.929 13.914 -2.085 1.00 89.19 192 VAL A C 1
ATOM 1496 O O . VAL A 1 192 ? 1.798 13.640 -0.897 1.00 89.19 192 VAL A O 1
ATOM 1499 N N . THR A 1 193 ? 1.150 14.788 -2.723 1.00 91.88 193 THR A N 1
ATOM 1500 C CA . THR A 1 193 ? 0.060 15.541 -2.072 1.00 91.88 193 THR A CA 1
ATOM 1501 C C . THR A 1 193 ? -1.325 15.227 -2.627 1.00 91.88 193 THR A C 1
ATOM 1503 O O . THR A 1 193 ? -2.325 15.516 -1.982 1.00 91.88 193 THR A O 1
ATOM 1506 N N . HIS A 1 194 ? -1.401 14.623 -3.809 1.00 91.75 194 HIS A N 1
ATOM 1507 C CA . HIS A 1 194 ? -2.641 14.262 -4.489 1.00 91.75 194 HIS A CA 1
ATOM 1508 C C . HIS A 1 194 ? -2.393 13.072 -5.419 1.00 91.75 194 HIS A C 1
ATOM 1510 O O . HIS A 1 194 ? -1.249 12.787 -5.789 1.00 91.75 194 HIS A O 1
ATOM 1516 N N . LEU A 1 195 ? -3.459 12.368 -5.806 1.00 89.75 195 LEU A N 1
ATOM 1517 C CA . LEU A 1 195 ? -3.367 11.410 -6.903 1.00 89.75 195 LEU A CA 1
ATOM 1518 C C . LEU A 1 195 ? -3.066 12.117 -8.232 1.00 89.75 195 LEU A C 1
ATOM 1520 O O . LEU A 1 195 ? -3.588 13.207 -8.472 1.00 89.75 195 LEU A O 1
ATOM 1524 N N . PRO A 1 196 ? -2.289 11.483 -9.126 1.00 86.62 196 PRO A N 1
ATOM 1525 C CA . PRO A 1 196 ? -2.111 11.999 -10.475 1.00 86.62 196 PRO A CA 1
ATOM 1526 C C . PRO A 1 196 ? -3.416 12.024 -11.262 1.00 86.62 196 PRO A C 1
ATOM 1528 O O . PRO A 1 196 ? -4.359 11.282 -10.979 1.00 86.62 196 PRO A O 1
ATOM 1531 N N . GLU A 1 197 ? -3.429 12.818 -12.330 1.00 86.38 197 GLU A N 1
ATOM 1532 C CA . GLU A 1 197 ? -4.498 12.752 -13.318 1.00 86.38 197 GLU A CA 1
ATOM 1533 C C . GLU A 1 197 ? -4.490 11.373 -13.997 1.00 86.38 197 GLU A C 1
ATOM 1535 O O . GLU A 1 197 ? -3.465 10.914 -14.505 1.00 86.38 197 GLU A O 1
ATOM 1540 N N . LEU A 1 198 ? -5.643 10.704 -14.012 1.00 87.62 198 LEU A N 1
ATOM 1541 C CA . LEU A 1 198 ? -5.830 9.404 -14.652 1.00 87.62 198 LEU A CA 1
ATOM 1542 C C . LEU A 1 198 ? -6.753 9.575 -15.857 1.00 87.62 198 LEU A C 1
ATOM 1544 O O . LEU A 1 198 ? -7.829 10.157 -15.731 1.00 87.62 198 LEU A O 1
ATOM 1548 N N . ALA A 1 199 ? -6.373 9.035 -17.014 1.00 87.88 199 ALA A N 1
ATOM 1549 C CA . ALA A 1 199 ? -7.228 9.046 -18.201 1.00 87.88 199 ALA A CA 1
ATOM 1550 C C . ALA A 1 199 ? -8.422 8.083 -18.092 1.00 87.88 199 ALA A C 1
ATOM 1552 O O . ALA A 1 199 ? -9.465 8.326 -18.695 1.00 87.88 199 ALA A O 1
ATOM 1553 N N . HIS A 1 200 ? -8.254 7.011 -17.312 1.00 89.75 200 HIS A N 1
ATOM 1554 C CA . HIS A 1 200 ? -9.219 5.925 -17.128 1.00 89.75 200 HIS A CA 1
ATOM 1555 C C . HIS A 1 200 ? -9.473 5.646 -15.640 1.00 89.75 200 HIS A C 1
ATOM 1557 O O . HIS A 1 200 ? -9.213 4.545 -15.152 1.00 89.75 200 HIS A O 1
ATOM 1563 N N . PRO A 1 201 ? -9.928 6.623 -14.845 1.00 91.19 201 PRO A N 1
ATOM 1564 C CA . PRO A 1 201 ? -10.065 6.418 -13.408 1.00 91.19 201 PRO A CA 1
ATOM 1565 C C . PRO A 1 201 ? -11.142 5.372 -13.049 1.00 91.19 201 PRO A C 1
ATOM 1567 O O . PRO A 1 201 ? -11.135 4.810 -11.953 1.00 91.19 201 PRO A O 1
ATOM 1570 N N . GLU A 1 202 ? -12.044 5.040 -13.978 1.00 91.62 202 GLU A N 1
ATOM 1571 C CA . GLU A 1 202 ? -13.049 3.989 -13.832 1.00 91.62 202 GLU A CA 1
ATOM 1572 C C . GLU A 1 202 ? -12.470 2.570 -13.746 1.00 91.62 202 GLU A C 1
ATOM 1574 O O . GLU A 1 202 ? -13.168 1.656 -13.287 1.00 91.62 202 GLU A O 1
ATOM 1579 N N . SER A 1 203 ? -11.216 2.355 -14.161 1.00 92.25 203 SER A N 1
ATOM 1580 C CA . SER A 1 203 ? -10.543 1.056 -14.049 1.00 92.25 203 SER A CA 1
ATOM 1581 C C . SER A 1 203 ? -9.893 0.830 -12.684 1.00 92.25 203 SER A C 1
ATOM 1583 O O . SER A 1 203 ? -9.652 -0.323 -12.321 1.00 92.25 203 SER A O 1
ATOM 1585 N N . LEU A 1 204 ? -9.662 1.893 -11.908 1.00 94.81 204 LEU A N 1
ATOM 1586 C CA . LEU A 1 204 ? -8.917 1.831 -10.654 1.00 94.81 204 LEU A CA 1
ATOM 1587 C C . LEU A 1 204 ? -9.723 1.119 -9.560 1.00 94.81 204 LEU A C 1
ATOM 1589 O O . LEU A 1 204 ? -10.911 1.383 -9.360 1.00 94.81 204 LEU A O 1
ATOM 1593 N N . ARG A 1 205 ? -9.090 0.165 -8.876 1.00 96.38 205 ARG A N 1
ATOM 1594 C CA . ARG A 1 205 ? -9.694 -0.669 -7.822 1.00 96.38 205 ARG A CA 1
ATOM 1595 C C . ARG A 1 205 ? -8.923 -0.599 -6.513 1.00 96.38 205 ARG A C 1
ATOM 1597 O O . ARG A 1 205 ? -9.554 -0.675 -5.465 1.00 96.38 205 ARG A O 1
ATOM 1604 N N . ALA A 1 206 ? -7.607 -0.423 -6.565 1.00 96.06 206 ALA A N 1
ATOM 1605 C CA . ALA A 1 206 ? -6.766 -0.321 -5.382 1.00 96.06 206 ALA A CA 1
ATOM 1606 C C . ALA A 1 206 ? -5.837 0.892 -5.464 1.00 96.06 206 ALA A C 1
ATOM 1608 O O . ALA A 1 206 ? -5.216 1.136 -6.503 1.00 96.06 206 ALA A O 1
ATOM 1609 N N . VAL A 1 207 ? -5.742 1.628 -4.361 1.00 95.69 207 VAL A N 1
ATOM 1610 C CA . VAL A 1 207 ? -4.817 2.746 -4.189 1.00 95.69 207 VAL A CA 1
ATOM 1611 C C . VAL A 1 207 ? -4.085 2.583 -2.869 1.00 95.69 207 VAL A C 1
ATOM 1613 O O . VAL A 1 207 ? -4.720 2.456 -1.821 1.00 95.69 207 VAL A O 1
ATOM 1616 N N . THR A 1 208 ? -2.759 2.640 -2.939 1.00 94.56 208 THR A N 1
ATOM 1617 C CA . THR A 1 208 ? -1.886 2.775 -1.776 1.00 94.56 208 THR A CA 1
ATOM 1618 C C . THR A 1 208 ? -1.097 4.068 -1.913 1.00 94.56 208 THR A C 1
ATOM 1620 O O . THR A 1 208 ? -0.454 4.299 -2.934 1.00 94.56 208 THR A O 1
ATOM 1623 N N . VAL A 1 209 ? -1.132 4.913 -0.895 1.00 92.81 209 VAL A N 1
ATOM 1624 C CA . VAL A 1 209 ? -0.365 6.154 -0.854 1.00 92.81 209 VAL A CA 1
ATOM 1625 C C . VAL A 1 209 ? 0.495 6.160 0.397 1.00 92.81 209 VAL A C 1
ATOM 1627 O O . VAL A 1 209 ? -0.015 5.932 1.490 1.00 92.81 209 VAL A O 1
ATOM 1630 N N . ASP A 1 210 ? 1.781 6.442 0.225 1.00 92.06 210 ASP A N 1
ATOM 1631 C CA . ASP A 1 210 ? 2.704 6.783 1.306 1.00 92.06 210 ASP A CA 1
ATOM 1632 C C . ASP A 1 210 ? 3.237 8.202 1.062 1.00 92.06 210 ASP A C 1
ATOM 1634 O O . ASP A 1 210 ? 4.183 8.441 0.303 1.00 92.06 210 ASP A O 1
ATOM 1638 N N . ALA A 1 211 ? 2.539 9.171 1.641 1.00 88.81 211 ALA A N 1
ATOM 1639 C CA . ALA A 1 211 ? 2.849 10.581 1.535 1.00 88.81 211 ALA A CA 1
ATOM 1640 C C . ALA A 1 211 ? 3.757 11.002 2.695 1.00 88.81 211 ALA A C 1
ATOM 1642 O O . ALA A 1 211 ? 3.369 10.997 3.865 1.00 88.81 211 ALA A O 1
ATOM 1643 N N . GLY A 1 212 ? 4.960 11.48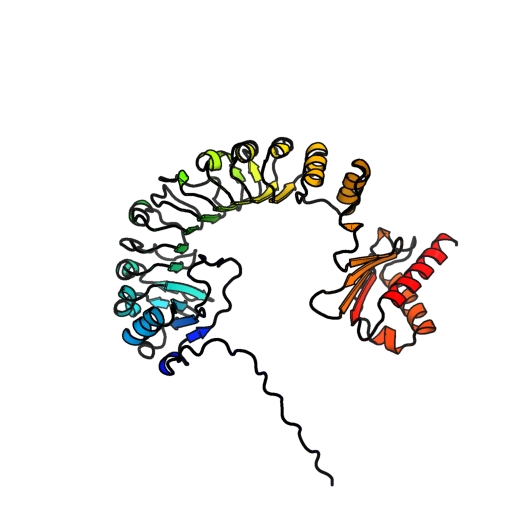4 2.378 1.00 85.38 212 GLY A N 1
ATOM 1644 C CA . GLY A 1 212 ? 5.881 11.985 3.406 1.00 85.38 212 GLY A CA 1
ATOM 1645 C C . GLY A 1 212 ? 5.425 13.284 4.093 1.00 85.38 212 GLY A C 1
ATOM 1646 O O . GLY A 1 212 ? 6.073 13.729 5.047 1.00 85.38 212 GLY A O 1
ATOM 1647 N N . ALA A 1 213 ? 4.341 13.902 3.618 1.00 87.69 213 ALA A N 1
ATOM 1648 C CA . ALA A 1 213 ? 3.822 15.188 4.070 1.00 87.69 213 ALA A CA 1
ATOM 1649 C C . ALA A 1 213 ? 2.280 15.173 4.172 1.00 87.69 213 ALA A C 1
ATOM 1651 O O . ALA A 1 213 ? 1.715 14.298 4.829 1.00 87.69 213 ALA A O 1
ATOM 1652 N N . GLU A 1 214 ? 1.617 16.177 3.599 1.00 92.56 214 GLU A N 1
ATOM 1653 C CA . GLU A 1 214 ? 0.160 16.284 3.539 1.00 92.56 214 GLU A CA 1
ATOM 1654 C C . GLU A 1 214 ? -0.393 15.557 2.312 1.00 92.56 214 GLU A C 1
ATOM 1656 O O . GLU A 1 214 ? 0.197 15.668 1.242 1.00 92.56 214 GLU A O 1
ATOM 1661 N N . PHE A 1 215 ? -1.525 14.864 2.450 1.00 95.25 215 PHE A N 1
ATOM 1662 C CA . PHE A 1 215 ? -2.248 14.261 1.332 1.00 95.25 215 PHE A CA 1
ATOM 1663 C C . PHE A 1 215 ? -3.722 14.685 1.314 1.00 95.25 215 PHE A C 1
ATOM 1665 O O . PHE A 1 215 ? -4.449 14.478 2.288 1.00 95.25 215 PHE A O 1
ATOM 1672 N N . ASP A 1 216 ? -4.159 15.228 0.177 1.00 95.81 216 ASP A N 1
ATOM 1673 C CA . ASP A 1 216 ? -5.534 15.646 -0.077 1.00 95.81 216 ASP A CA 1
ATOM 1674 C C . ASP A 1 216 ? -6.358 14.489 -0.666 1.00 95.81 216 ASP A C 1
ATOM 1676 O O . ASP A 1 216 ? -6.244 14.110 -1.841 1.00 95.81 216 ASP A O 1
ATOM 1680 N N . LEU A 1 217 ? -7.244 13.938 0.165 1.00 96.38 217 LEU A N 1
ATOM 1681 C CA . LEU A 1 217 ? -8.137 12.838 -0.187 1.00 96.38 217 LEU A CA 1
ATOM 1682 C C . LEU A 1 217 ? -9.223 13.250 -1.191 1.00 96.38 217 LEU A C 1
ATOM 1684 O O . LEU A 1 217 ? -9.823 12.367 -1.808 1.00 96.38 217 LEU A O 1
ATOM 1688 N N . THR A 1 218 ? -9.474 14.547 -1.424 1.00 95.75 218 THR A N 1
ATOM 1689 C CA . THR A 1 218 ? -10.413 14.981 -2.476 1.00 95.75 218 THR A CA 1
ATOM 1690 C C . THR A 1 218 ? -9.953 14.560 -3.870 1.00 95.75 218 THR A C 1
ATOM 1692 O O . THR A 1 218 ? -10.793 14.320 -4.747 1.00 95.75 218 THR A O 1
ATOM 1695 N N . SER A 1 219 ? -8.647 14.339 -4.054 1.00 93.00 219 SER A N 1
ATOM 1696 C CA . SER A 1 219 ? -8.080 13.783 -5.286 1.00 93.00 219 SER A CA 1
ATOM 1697 C C . SER A 1 219 ? -8.591 12.371 -5.614 1.00 93.00 219 SER A C 1
ATOM 1699 O O . SER A 1 219 ? -8.581 11.973 -6.775 1.00 93.00 219 SER A O 1
ATOM 1701 N N . LEU A 1 220 ? -9.133 11.628 -4.638 1.00 92.69 220 LEU A N 1
ATOM 1702 C CA . LEU A 1 220 ? -9.734 10.302 -4.850 1.00 92.69 220 LEU A CA 1
ATOM 1703 C C . LEU A 1 220 ? -11.107 10.353 -5.535 1.00 92.69 220 LEU A C 1
ATOM 1705 O O . LEU A 1 220 ? -11.588 9.325 -6.013 1.00 92.69 220 LEU A O 1
ATOM 1709 N N . SER A 1 221 ? -11.744 11.527 -5.600 1.00 86.06 221 SER A N 1
ATOM 1710 C CA . SER A 1 221 ? -13.087 11.700 -6.181 1.00 86.06 221 SER A CA 1
ATOM 1711 C C . SER A 1 221 ? -13.186 11.243 -7.639 1.00 86.06 221 SER A C 1
ATOM 1713 O O . SER A 1 221 ? -14.266 10.867 -8.098 1.00 86.06 221 SER A O 1
ATOM 1715 N N . VAL A 1 222 ? -12.057 11.212 -8.350 1.00 83.50 222 VAL A N 1
ATOM 1716 C CA . VAL A 1 222 ? -11.982 10.745 -9.735 1.00 83.50 222 VAL A CA 1
ATOM 1717 C C . VAL A 1 222 ? -12.220 9.242 -9.872 1.00 83.50 222 VAL A C 1
ATOM 1719 O O . VAL A 1 222 ? -12.637 8.824 -10.945 1.00 83.50 222 VAL A O 1
ATOM 1722 N N . ALA A 1 223 ? -12.008 8.435 -8.820 1.00 91.25 223 ALA A N 1
ATOM 1723 C CA . ALA A 1 223 ? -12.015 6.968 -8.854 1.00 91.25 223 ALA A CA 1
ATOM 1724 C C . ALA A 1 223 ? -13.267 6.347 -8.178 1.00 91.25 223 ALA A C 1
ATOM 1726 O O . ALA A 1 223 ? -13.165 5.714 -7.124 1.00 91.25 223 ALA A O 1
ATOM 1727 N N . PRO A 1 224 ? -14.473 6.446 -8.777 1.00 89.88 224 PRO A N 1
ATOM 1728 C CA . PRO A 1 224 ? -15.734 6.043 -8.137 1.00 89.88 224 PRO A CA 1
ATOM 1729 C C . PRO A 1 224 ? -15.875 4.530 -7.900 1.00 89.88 224 PRO A C 1
ATOM 1731 O O . PRO A 1 224 ? -16.776 4.092 -7.182 1.00 89.88 224 PRO A O 1
ATOM 1734 N N . TRP A 1 225 ? -15.011 3.722 -8.517 1.00 95.25 225 TRP A N 1
ATOM 1735 C CA . TRP A 1 225 ? -15.014 2.261 -8.421 1.00 95.25 225 TRP A CA 1
ATOM 1736 C C . TRP A 1 225 ? -13.918 1.710 -7.501 1.00 95.25 225 TRP A C 1
ATOM 1738 O O . TRP A 1 225 ? -13.666 0.503 -7.521 1.00 95.25 225 TRP A O 1
ATOM 1748 N N . LEU A 1 226 ? -13.276 2.570 -6.706 1.00 96.88 226 LEU A N 1
ATOM 1749 C CA . LEU A 1 226 ? -12.233 2.169 -5.771 1.00 96.88 226 LEU A CA 1
ATOM 1750 C C . LEU A 1 226 ? -12.779 1.200 -4.708 1.00 96.88 226 LEU A C 1
ATOM 1752 O O . LEU A 1 226 ? -13.841 1.431 -4.128 1.00 96.88 226 LEU A O 1
ATOM 1756 N N . GLN A 1 227 ? -12.046 0.114 -4.469 1.00 97.00 227 GLN A N 1
ATOM 1757 C CA . GLN A 1 227 ? -12.395 -0.972 -3.546 1.00 97.00 227 GLN A CA 1
ATOM 1758 C C . GLN A 1 227 ? -11.434 -1.046 -2.358 1.00 97.00 227 GLN A C 1
ATOM 1760 O O . GLN A 1 227 ? -11.867 -1.266 -1.229 1.00 97.00 227 GLN A O 1
ATOM 1765 N N . GLU A 1 228 ? -10.140 -0.844 -2.590 1.00 96.25 228 GLU A N 1
ATOM 1766 C CA . GLU A 1 228 ? -9.125 -0.839 -1.538 1.00 96.25 228 GLU A CA 1
ATOM 1767 C C . GLU A 1 228 ? -8.429 0.523 -1.506 1.00 96.25 228 GLU A C 1
ATOM 1769 O O . GLU A 1 228 ? -7.907 0.985 -2.522 1.00 96.25 228 GLU A O 1
ATOM 1774 N N . LEU A 1 229 ? -8.436 1.160 -0.337 1.00 97.00 229 LEU A N 1
ATOM 1775 C CA . LEU A 1 229 ? -7.745 2.418 -0.084 1.00 97.00 229 LEU A CA 1
ATOM 1776 C C . LEU A 1 229 ? -6.823 2.251 1.118 1.00 97.00 229 LEU A C 1
ATOM 1778 O O . LEU A 1 229 ? -7.275 1.884 2.201 1.00 97.00 229 LEU A O 1
ATOM 1782 N N . VAL A 1 230 ? -5.549 2.559 0.928 1.00 95.62 230 VAL A N 1
ATOM 1783 C CA . VAL A 1 230 ? -4.551 2.627 1.990 1.00 95.62 230 VAL A CA 1
ATOM 1784 C C . VAL A 1 230 ? -3.818 3.952 1.849 1.00 95.62 230 VAL A C 1
ATOM 1786 O O . VAL A 1 230 ? -3.247 4.224 0.798 1.00 95.62 230 VAL A O 1
ATOM 1789 N N . VAL A 1 231 ? -3.846 4.789 2.880 1.00 94.12 231 VAL A N 1
ATOM 1790 C CA . VAL A 1 231 ? -3.155 6.081 2.883 1.00 94.12 231 VAL A CA 1
ATOM 1791 C C . VAL A 1 231 ? -2.394 6.227 4.187 1.00 94.12 231 VAL A C 1
ATOM 1793 O O . VAL A 1 231 ? -2.994 6.220 5.261 1.00 94.12 231 VAL A O 1
ATOM 1796 N N . PHE A 1 232 ? -1.085 6.391 4.060 1.00 92.44 232 PHE A N 1
ATOM 1797 C CA . PHE A 1 232 ? -0.181 6.811 5.115 1.00 92.44 232 PHE A CA 1
ATOM 1798 C C . PHE A 1 232 ? 0.259 8.233 4.787 1.00 92.44 232 PHE A C 1
ATOM 1800 O O . PHE A 1 232 ? 0.757 8.498 3.695 1.00 92.44 232 PHE A O 1
ATOM 1807 N N . GLY A 1 233 ? 0.028 9.164 5.701 1.00 88.38 233 GLY A N 1
ATOM 1808 C CA . GLY A 1 233 ? 0.404 10.561 5.528 1.00 88.38 233 GLY A CA 1
ATOM 1809 C C . GLY A 1 233 ? 0.751 11.192 6.862 1.00 88.38 233 GLY A C 1
ATOM 1810 O O . GLY A 1 233 ? 0.269 10.765 7.906 1.00 88.38 233 GLY A O 1
ATOM 1811 N N . ARG A 1 234 ? 1.565 12.250 6.874 1.00 90.38 234 ARG A N 1
ATOM 1812 C CA . ARG A 1 234 ? 1.742 13.025 8.116 1.00 90.38 234 ARG A CA 1
ATOM 1813 C C . ARG A 1 234 ? 0.495 13.835 8.442 1.00 90.38 234 ARG A C 1
ATOM 1815 O O . ARG A 1 234 ? 0.147 13.943 9.616 1.00 90.38 234 ARG A O 1
ATOM 1822 N N . ASN A 1 235 ? -0.142 14.394 7.415 1.00 93.81 235 ASN A N 1
ATOM 1823 C CA . ASN A 1 235 ? -1.389 15.140 7.516 1.00 93.81 235 ASN A CA 1
ATOM 1824 C C . ASN A 1 235 ? -2.351 14.702 6.404 1.00 93.81 235 ASN A C 1
ATOM 1826 O O . ASN A 1 235 ? -1.929 14.510 5.268 1.00 93.81 235 ASN A O 1
ATOM 1830 N N . LEU A 1 236 ? -3.628 14.547 6.724 1.00 95.81 236 LEU A N 1
ATOM 1831 C CA . LEU A 1 236 ? -4.685 14.156 5.802 1.00 95.81 236 LEU A CA 1
ATOM 1832 C C . LEU A 1 236 ? -5.741 15.256 5.771 1.00 95.81 236 LEU A C 1
ATOM 1834 O O . LEU A 1 236 ? -6.252 15.670 6.817 1.00 95.81 236 LEU A O 1
ATOM 1838 N N . THR A 1 237 ? -6.092 15.688 4.568 1.00 95.94 237 THR A N 1
ATOM 1839 C CA . THR A 1 237 ? -7.151 16.669 4.307 1.00 95.94 237 THR A CA 1
ATOM 1840 C C . THR A 1 237 ? -8.182 16.071 3.350 1.00 95.94 237 THR A C 1
ATOM 1842 O O . THR A 1 237 ? -7.950 15.035 2.722 1.00 95.94 237 THR A O 1
ATOM 1845 N N . GLY A 1 238 ? -9.372 16.659 3.276 1.00 96.12 238 GLY A N 1
ATOM 1846 C CA . GLY A 1 238 ? -10.447 16.192 2.410 1.00 96.12 238 GLY A CA 1
ATOM 1847 C C . GLY A 1 238 ? -11.128 14.905 2.880 1.00 96.12 238 GLY A C 1
ATOM 1848 O O . GLY A 1 238 ? -11.626 14.150 2.042 1.00 96.12 238 GLY A O 1
ATOM 1849 N N . LEU A 1 239 ? -11.196 14.633 4.191 1.00 95.19 239 LEU A N 1
ATOM 1850 C CA . LEU A 1 239 ? -11.699 13.364 4.755 1.00 95.19 239 LEU A CA 1
ATOM 1851 C C . LEU A 1 239 ? -13.094 12.978 4.235 1.00 95.19 239 LEU A C 1
ATOM 1853 O O . LEU A 1 239 ? -13.399 11.800 4.028 1.00 95.19 239 LEU A O 1
ATOM 1857 N N . SER A 1 240 ? -13.945 13.977 3.987 1.00 95.00 240 SER A N 1
ATOM 1858 C CA . SER A 1 240 ? -15.300 13.778 3.459 1.00 95.00 240 SER A CA 1
ATOM 1859 C C . SER A 1 240 ? -15.334 13.042 2.112 1.00 95.00 240 SER A C 1
ATOM 1861 O O . SER A 1 240 ? -16.288 12.304 1.851 1.00 95.00 240 SER A O 1
ATOM 1863 N N . ALA A 1 241 ? -14.284 13.156 1.291 1.00 95.31 241 ALA A N 1
ATOM 1864 C CA . ALA A 1 241 ? -14.198 12.502 -0.012 1.00 95.31 241 ALA A CA 1
ATOM 1865 C C . ALA A 1 241 ? -14.239 10.971 0.095 1.00 95.31 241 ALA A C 1
ATOM 1867 O O . ALA A 1 241 ? -14.842 10.309 -0.751 1.00 95.31 241 ALA A O 1
ATOM 1868 N N . VAL A 1 242 ? -13.690 10.402 1.173 1.00 95.25 242 VAL A N 1
ATOM 1869 C CA . VAL A 1 242 ? -13.676 8.946 1.394 1.00 95.25 242 VAL A CA 1
ATOM 1870 C C . VAL A 1 242 ? -15.097 8.399 1.553 1.00 95.25 242 VAL A C 1
ATOM 1872 O O . VAL A 1 242 ? -15.408 7.314 1.068 1.00 95.25 242 VAL A O 1
ATOM 1875 N N . THR A 1 243 ? -16.005 9.173 2.154 1.00 93.56 243 THR A N 1
ATOM 1876 C CA . THR A 1 243 ? -17.411 8.765 2.347 1.00 93.56 243 THR A CA 1
ATOM 1877 C C . THR A 1 243 ? -18.224 8.746 1.049 1.00 93.56 243 THR A C 1
ATOM 1879 O O . THR A 1 243 ? -19.276 8.107 0.976 1.00 93.56 243 THR A O 1
ATOM 1882 N N . ALA A 1 244 ? -17.743 9.420 -0.001 1.00 93.50 244 ALA A N 1
ATOM 1883 C CA . ALA A 1 244 ? -18.373 9.402 -1.317 1.00 93.50 244 ALA A CA 1
ATOM 1884 C C . ALA A 1 244 ? -18.052 8.116 -2.107 1.00 93.50 244 ALA A C 1
ATOM 1886 O O . ALA A 1 244 ? -18.776 7.772 -3.044 1.00 93.50 244 ALA A O 1
ATOM 1887 N N . LEU A 1 245 ? -17.012 7.372 -1.716 1.00 95.12 245 LEU A N 1
ATOM 1888 C CA . LEU A 1 245 ? -16.542 6.169 -2.403 1.00 95.12 245 LEU A CA 1
ATOM 1889 C C . LEU A 1 245 ? -17.334 4.926 -1.964 1.00 95.12 245 LEU A C 1
ATOM 1891 O O . LEU A 1 245 ? -16.910 4.123 -1.135 1.00 95.12 245 LEU A O 1
ATOM 1895 N N . ARG A 1 246 ? -18.511 4.734 -2.569 1.00 94.00 246 ARG A N 1
ATOM 1896 C CA . ARG A 1 246 ? -19.487 3.681 -2.201 1.00 94.00 246 ARG A CA 1
ATOM 1897 C C . ARG A 1 246 ? -19.067 2.241 -2.519 1.00 94.00 246 ARG A C 1
ATOM 1899 O O . ARG A 1 246 ? -19.826 1.315 -2.243 1.00 94.00 246 ARG A O 1
ATOM 1906 N N . LYS A 1 247 ? -17.922 2.037 -3.171 1.00 96.69 247 LYS A N 1
ATOM 1907 C CA . LYS A 1 247 ? -17.422 0.709 -3.565 1.00 96.69 247 LYS A CA 1
ATOM 1908 C C . LYS A 1 247 ? -16.281 0.205 -2.685 1.00 96.69 247 LYS A C 1
ATOM 1910 O O . LYS A 1 247 ? -15.840 -0.923 -2.899 1.00 96.69 247 LYS A O 1
ATOM 1915 N N . LEU A 1 248 ? -15.861 0.990 -1.690 1.00 96.88 248 LEU A N 1
ATOM 1916 C CA . LEU A 1 248 ? -14.799 0.609 -0.771 1.00 96.88 248 LEU A CA 1
ATOM 1917 C C . LEU A 1 248 ? -15.185 -0.631 0.035 1.00 96.88 248 LEU A C 1
ATOM 1919 O O . LEU A 1 248 ? -16.216 -0.678 0.702 1.00 96.88 248 LEU A O 1
ATOM 1923 N N . THR A 1 249 ? -14.315 -1.630 -0.018 1.00 94.56 249 THR A N 1
ATOM 1924 C CA . THR A 1 249 ? -14.356 -2.834 0.809 1.00 94.56 249 THR A CA 1
ATOM 1925 C C . THR A 1 249 ? -13.308 -2.798 1.916 1.00 94.56 249 THR A C 1
ATOM 1927 O O . THR A 1 249 ? -13.530 -3.388 2.970 1.00 94.56 249 THR A O 1
ATOM 1930 N N . ARG A 1 250 ? -12.185 -2.104 1.680 1.00 93.06 250 ARG A N 1
ATOM 1931 C CA . ARG A 1 250 ? -11.107 -1.907 2.651 1.00 93.06 250 ARG A CA 1
ATOM 1932 C C . ARG A 1 250 ? -10.651 -0.454 2.676 1.00 93.06 250 ARG A C 1
ATOM 1934 O O . ARG A 1 250 ? -10.388 0.118 1.619 1.00 93.06 250 ARG A O 1
ATOM 1941 N N . VAL A 1 251 ? -10.499 0.096 3.877 1.00 95.88 251 VAL A N 1
ATOM 1942 C CA . VAL A 1 251 ? -9.963 1.438 4.114 1.00 95.88 251 VAL A CA 1
ATOM 1943 C C . VAL A 1 251 ? -8.938 1.398 5.238 1.00 95.88 251 VAL A C 1
ATOM 1945 O O . VAL A 1 251 ? -9.252 0.973 6.343 1.00 95.88 251 VAL A O 1
ATOM 1948 N N . THR A 1 252 ? -7.740 1.897 4.976 1.00 94.62 252 THR A N 1
ATOM 1949 C CA . THR A 1 252 ? -6.708 2.156 5.980 1.00 94.62 252 THR A CA 1
ATOM 1950 C C . THR A 1 252 ? -6.308 3.615 5.845 1.00 94.62 252 THR A C 1
ATOM 1952 O O . THR A 1 252 ? -5.807 4.008 4.794 1.00 94.62 252 THR A O 1
ATOM 1955 N N . LEU A 1 253 ? -6.543 4.414 6.883 1.00 94.31 253 LEU A N 1
ATOM 1956 C CA . LEU A 1 253 ? -6.091 5.802 6.948 1.00 94.31 253 LEU A CA 1
ATOM 1957 C C . LEU A 1 253 ? -5.215 5.974 8.181 1.00 94.31 253 LEU A C 1
ATOM 1959 O O . LEU A 1 253 ? -5.673 5.749 9.302 1.00 94.31 253 LEU A O 1
ATOM 1963 N N . GLU A 1 254 ? -3.976 6.387 7.963 1.00 92.19 254 GLU A N 1
ATOM 1964 C CA . GLU A 1 254 ? -3.005 6.658 9.013 1.00 92.19 254 GLU A CA 1
ATOM 1965 C C . GLU A 1 254 ? -2.381 8.033 8.793 1.00 92.19 254 GLU A C 1
ATOM 1967 O O . GLU A 1 254 ? -1.922 8.359 7.696 1.00 92.19 254 GLU A O 1
ATOM 1972 N N . GLY A 1 255 ? -2.393 8.851 9.840 1.00 90.00 255 GLY A N 1
ATOM 1973 C CA . GLY A 1 255 ? -1.859 10.203 9.796 1.00 90.00 255 GLY A CA 1
ATOM 1974 C C . GLY A 1 255 ? -2.498 11.123 10.814 1.00 90.00 255 GLY A C 1
ATOM 1975 O O . GLY A 1 255 ? -3.186 10.682 11.726 1.00 90.00 255 GLY A O 1
ATOM 1976 N N . ARG A 1 256 ? -2.273 12.428 10.691 1.00 91.50 256 ARG A N 1
ATOM 1977 C CA . ARG A 1 256 ? -3.019 13.431 11.465 1.00 91.50 256 ARG A CA 1
ATOM 1978 C C . ARG A 1 256 ? -4.062 14.102 10.594 1.00 91.50 256 ARG A C 1
ATOM 1980 O O . ARG A 1 256 ? -3.931 14.088 9.378 1.00 91.50 256 ARG A O 1
ATOM 1987 N N . SER A 1 257 ? -5.083 14.684 11.201 1.00 91.38 257 SER A N 1
ATOM 1988 C CA . SER A 1 257 ? -5.978 15.602 10.504 1.00 91.38 257 SER A CA 1
ATOM 1989 C C . SER A 1 257 ? -6.499 16.651 11.474 1.00 91.38 257 SER A C 1
ATOM 1991 O O . SER A 1 257 ? -6.842 16.329 12.612 1.00 91.38 257 SER A O 1
ATOM 1993 N N . ASP A 1 258 ? -6.572 17.894 11.008 1.00 89.81 258 ASP A N 1
ATOM 1994 C CA . ASP A 1 258 ? -7.215 18.997 11.730 1.00 89.81 258 ASP A CA 1
ATOM 1995 C C . ASP A 1 258 ? -8.716 19.119 11.383 1.00 89.81 258 ASP A C 1
ATOM 1997 O O . ASP A 1 258 ? -9.430 19.947 11.952 1.00 89.81 258 ASP A O 1
ATOM 2001 N N . GLU A 1 259 ? -9.209 18.306 10.440 1.00 91.06 259 GLU A N 1
ATOM 2002 C CA . GLU A 1 259 ? -10.617 18.275 10.043 1.00 91.06 259 GLU A CA 1
ATOM 2003 C C . GLU A 1 259 ? -11.488 17.527 11.062 1.00 91.06 259 GLU A C 1
ATOM 2005 O O . GLU A 1 259 ? -11.015 16.721 11.865 1.00 91.06 259 GLU A O 1
ATOM 2010 N N . ASP A 1 260 ? -12.806 17.750 11.006 1.00 90.38 260 ASP A N 1
ATOM 2011 C CA . ASP A 1 260 ? -13.745 16.973 11.814 1.00 90.38 260 ASP A CA 1
ATOM 2012 C C . ASP A 1 260 ? -13.810 15.516 11.323 1.00 90.38 260 ASP A C 1
ATOM 2014 O O . ASP A 1 260 ? -14.575 15.157 10.422 1.00 90.38 260 ASP A O 1
ATOM 2018 N N . VAL A 1 261 ? -13.026 14.652 11.970 1.00 92.25 261 VAL A N 1
ATOM 2019 C CA . VAL A 1 261 ? -12.958 13.215 11.676 1.00 92.25 261 VAL A CA 1
ATOM 2020 C C . VAL A 1 261 ? -14.292 12.486 11.891 1.00 92.25 261 VAL A C 1
ATOM 2022 O O . VAL A 1 261 ? -14.441 11.357 11.422 1.00 92.25 261 VAL A O 1
ATOM 2025 N N . ARG A 1 262 ? -15.307 13.102 12.531 1.00 91.38 262 ARG A N 1
ATOM 2026 C CA . ARG A 1 262 ? -16.662 12.515 12.634 1.00 91.38 262 ARG A CA 1
ATOM 2027 C C . ARG A 1 262 ? -17.268 12.211 11.272 1.00 91.38 262 ARG A C 1
ATOM 2029 O O . ARG A 1 262 ? -18.090 11.296 11.176 1.00 91.38 262 ARG A O 1
ATOM 2036 N N . VAL A 1 263 ? -16.849 12.921 10.223 1.00 94.06 263 VAL A N 1
ATOM 2037 C CA . VAL A 1 263 ? -17.294 12.657 8.851 1.00 94.06 263 VAL A CA 1
ATOM 2038 C C . VAL A 1 263 ? -17.046 11.202 8.434 1.00 94.06 263 VAL A C 1
ATOM 2040 O O . VAL A 1 263 ? -17.871 10.613 7.742 1.00 94.06 263 VAL A O 1
ATOM 2043 N N . LEU A 1 264 ? -15.985 10.568 8.943 1.00 95.06 264 LEU A N 1
ATOM 2044 C CA . LEU A 1 264 ? -15.603 9.193 8.605 1.00 95.06 264 LEU A CA 1
ATOM 2045 C C . LEU A 1 264 ? -16.588 8.134 9.118 1.00 95.06 264 LEU A C 1
ATOM 2047 O O . LEU A 1 264 ? -16.582 7.007 8.630 1.00 95.06 264 LEU A O 1
ATOM 2051 N N . SER A 1 265 ? -17.498 8.491 10.031 1.00 93.81 265 SER A N 1
ATOM 2052 C CA . SER A 1 265 ? -18.610 7.612 10.427 1.00 93.81 265 SER A CA 1
ATOM 2053 C C . SER A 1 265 ? -19.532 7.238 9.254 1.00 93.81 265 SER A C 1
ATOM 2055 O O . SER A 1 265 ? -20.242 6.233 9.326 1.00 93.81 265 SER A O 1
ATOM 2057 N N . GLY A 1 266 ? -19.499 8.019 8.166 1.00 94.44 266 GLY A N 1
ATOM 2058 C CA . GLY A 1 266 ? -20.229 7.769 6.924 1.00 94.44 266 GLY A CA 1
ATOM 2059 C C . GLY A 1 266 ? -19.550 6.810 5.938 1.00 94.44 266 GLY A C 1
ATOM 2060 O O . GLY A 1 266 ? -20.094 6.607 4.855 1.00 94.44 266 GLY A O 1
ATOM 2061 N N . ILE A 1 267 ? -18.379 6.243 6.258 1.00 95.06 267 ILE A N 1
ATOM 2062 C CA . ILE A 1 267 ? -17.737 5.210 5.426 1.00 95.06 267 ILE A CA 1
ATOM 2063 C C . ILE A 1 267 ? -18.597 3.945 5.449 1.00 95.06 267 ILE A C 1
ATOM 2065 O O . ILE A 1 267 ? -18.960 3.487 6.521 1.00 95.06 267 ILE A O 1
ATOM 2069 N N . ASP A 1 268 ? -18.893 3.340 4.299 1.00 92.44 268 ASP A N 1
ATOM 2070 C CA . ASP A 1 268 ? -19.712 2.113 4.220 1.00 92.44 268 ASP A CA 1
ATOM 2071 C C . ASP A 1 268 ? -18.882 0.816 4.155 1.00 92.44 268 ASP A C 1
ATOM 2073 O O . ASP A 1 268 ? -19.438 -0.280 4.093 1.00 92.44 268 ASP A O 1
ATOM 2077 N N . ALA A 1 269 ? -17.551 0.925 4.170 1.00 92.88 269 ALA A N 1
ATOM 2078 C CA . ALA A 1 269 ? -16.657 -0.218 4.046 1.00 92.88 269 ALA A CA 1
ATOM 2079 C C . ALA A 1 269 ? -16.717 -1.153 5.280 1.00 92.88 269 ALA A C 1
ATOM 2081 O O . ALA A 1 269 ? -16.789 -0.678 6.419 1.00 92.88 269 ALA A O 1
ATOM 2082 N N . PRO A 1 270 ? -16.662 -2.484 5.075 1.00 86.75 270 PRO A N 1
ATOM 2083 C CA . PRO A 1 270 ? -16.652 -3.467 6.154 1.00 86.75 270 PRO A CA 1
ATOM 2084 C C . PRO A 1 270 ? -15.297 -3.578 6.872 1.00 86.75 270 PRO A C 1
ATOM 2086 O O . PRO A 1 270 ? -15.281 -3.768 8.082 1.00 86.75 270 PRO A O 1
ATOM 2089 N N . ASP A 1 271 ? -14.169 -3.458 6.162 1.00 89.56 271 ASP A N 1
ATOM 2090 C CA . ASP A 1 271 ? -12.821 -3.520 6.749 1.00 89.56 271 ASP A CA 1
ATOM 2091 C C . ASP A 1 271 ? -12.231 -2.110 6.809 1.00 89.56 271 ASP A C 1
ATOM 2093 O O . ASP A 1 271 ? -11.824 -1.553 5.790 1.00 89.56 271 ASP A O 1
ATOM 2097 N N . VAL A 1 272 ? -12.224 -1.511 7.998 1.00 91.81 272 VAL A N 1
ATOM 2098 C CA . VAL A 1 272 ? -11.711 -0.154 8.208 1.00 91.81 272 VAL A CA 1
ATOM 2099 C C . VAL A 1 272 ? -10.672 -0.163 9.321 1.00 91.81 272 VAL A C 1
ATOM 2101 O O . VAL A 1 272 ? -10.902 -0.741 10.384 1.00 91.81 272 VAL A O 1
ATOM 2104 N N . PHE A 1 273 ? -9.542 0.492 9.070 1.00 91.00 273 PHE A N 1
ATOM 2105 C CA . PHE A 1 273 ? -8.509 0.820 10.041 1.00 91.00 273 PHE A CA 1
ATOM 2106 C C . PHE A 1 273 ? -8.266 2.331 10.047 1.00 91.00 273 PHE A C 1
ATOM 2108 O O . PHE A 1 273 ? -7.942 2.909 9.008 1.00 91.00 273 PHE A O 1
ATOM 2115 N N . LEU A 1 274 ? -8.412 2.962 11.212 1.00 92.38 274 LEU A N 1
ATOM 2116 C CA . LEU A 1 274 ? -8.169 4.391 11.405 1.00 92.38 274 LEU A CA 1
ATOM 2117 C C . LEU A 1 274 ? -7.096 4.601 12.478 1.00 92.38 274 LEU A C 1
ATOM 2119 O O . LEU A 1 274 ? -7.328 4.328 13.653 1.00 92.38 274 LEU A O 1
ATOM 2123 N N . ALA A 1 275 ? -5.954 5.142 12.076 1.00 89.62 275 ALA A N 1
ATOM 2124 C CA . ALA A 1 275 ? -4.887 5.619 12.950 1.00 89.62 275 ALA A CA 1
ATOM 2125 C C . ALA A 1 275 ? -4.725 7.127 12.730 1.00 89.62 275 ALA A C 1
ATOM 2127 O O . ALA A 1 275 ? -3.768 7.608 12.126 1.00 89.62 275 ALA A O 1
ATOM 2128 N N . LEU A 1 276 ? -5.756 7.869 13.136 1.00 84.75 276 LEU A N 1
ATOM 2129 C CA . LEU A 1 276 ? -5.832 9.312 12.956 1.00 84.75 276 LEU A CA 1
ATOM 2130 C C . LEU A 1 276 ? -5.450 9.994 14.266 1.00 84.75 276 LEU A C 1
ATOM 2132 O O . LEU A 1 276 ? -6.140 9.832 15.269 1.00 84.75 276 LEU A O 1
ATOM 2136 N N . GLY A 1 277 ? -4.357 10.749 14.278 1.00 75.56 277 GLY A N 1
ATOM 2137 C CA . GLY A 1 277 ? -4.094 11.699 15.358 1.00 75.56 277 GLY A CA 1
ATOM 2138 C C . GLY A 1 277 ? -4.880 13.002 15.142 1.00 75.56 277 GLY A C 1
ATOM 2139 O O . GLY A 1 277 ? -5.105 13.360 13.986 1.00 75.56 277 GLY A O 1
ATOM 2140 N N . PRO A 1 278 ? -5.226 13.786 16.186 1.00 74.31 278 PRO A N 1
ATOM 2141 C CA . PRO A 1 278 ? -5.318 13.457 17.617 1.00 74.31 278 PRO A CA 1
ATOM 2142 C C . PRO A 1 278 ? -6.495 12.507 17.929 1.00 74.31 278 PRO A C 1
ATOM 2144 O O . PRO A 1 278 ? -7.221 12.100 17.033 1.00 74.31 278 PRO A O 1
ATOM 2147 N N . ARG A 1 279 ? -6.675 12.148 19.213 1.00 81.38 279 ARG A N 1
ATOM 2148 C CA . ARG A 1 279 ? -7.664 11.158 19.686 1.00 81.38 279 ARG A CA 1
ATOM 2149 C C . ARG A 1 279 ? -9.030 11.304 18.986 1.00 81.38 279 ARG A C 1
ATOM 2151 O O . ARG A 1 279 ? -9.617 12.389 19.052 1.00 81.38 279 ARG A O 1
ATOM 2158 N N . PRO A 1 280 ? -9.577 10.220 18.405 1.00 86.00 280 PRO A N 1
ATOM 2159 C CA . PRO A 1 280 ? -10.844 10.277 17.697 1.00 86.00 280 PRO A CA 1
ATOM 2160 C C . PRO A 1 280 ? -11.998 10.636 18.649 1.00 86.00 280 PRO A C 1
ATOM 2162 O O . PRO A 1 280 ? -12.019 10.200 19.807 1.00 86.00 280 PRO A O 1
ATOM 2165 N N . PRO A 1 281 ? -12.982 11.418 18.177 1.00 90.12 281 PRO A N 1
ATOM 2166 C CA . PRO A 1 281 ? -14.150 11.793 18.948 1.00 90.12 281 PRO A CA 1
ATOM 2167 C C . PRO A 1 281 ? -14.987 10.556 19.259 1.00 90.12 281 PRO A C 1
ATOM 2169 O O . PRO A 1 281 ? -15.010 9.577 18.507 1.00 90.12 281 PRO A O 1
ATOM 2172 N N . GLN A 1 282 ? -15.701 10.612 20.378 1.00 90.06 282 GLN A N 1
ATOM 2173 C CA . GLN A 1 282 ? -16.394 9.447 20.906 1.00 90.06 282 GLN A CA 1
ATOM 2174 C C . GLN A 1 282 ? -17.407 8.855 19.927 1.00 90.06 282 GLN A C 1
ATOM 2176 O O . GLN A 1 282 ? -17.538 7.637 19.842 1.00 90.06 282 GLN A O 1
ATOM 2181 N N . GLU A 1 283 ? -18.102 9.704 19.172 1.00 91.31 283 GLU A N 1
ATOM 2182 C CA . GLU A 1 283 ? -19.110 9.244 18.224 1.00 91.31 283 GLU A CA 1
ATOM 2183 C C . GLU A 1 283 ? -18.493 8.341 17.146 1.00 91.31 283 GLU A C 1
ATOM 2185 O O . GLU A 1 283 ? -19.104 7.348 16.751 1.00 91.31 283 GLU A O 1
ATOM 2190 N N . LEU A 1 284 ? -17.263 8.643 16.711 1.00 92.62 284 LEU A N 1
ATOM 2191 C CA . LEU A 1 284 ? -16.532 7.825 15.746 1.00 92.62 284 LEU A CA 1
ATOM 2192 C C . LEU A 1 284 ? -16.074 6.501 16.368 1.00 92.62 284 LEU A C 1
ATOM 2194 O O . LEU A 1 284 ? -16.214 5.459 15.733 1.00 92.62 284 LEU A O 1
ATOM 2198 N N . VAL A 1 285 ? -15.595 6.524 17.616 1.00 93.19 285 VAL A N 1
ATOM 2199 C CA . VAL A 1 285 ? -15.225 5.308 18.364 1.00 93.19 285 VAL A CA 1
ATOM 2200 C C . VAL A 1 285 ? -16.428 4.372 18.517 1.00 93.19 285 VAL A C 1
ATOM 2202 O O . VAL A 1 285 ? -16.323 3.174 18.257 1.00 93.19 285 VAL A O 1
ATOM 2205 N N . ASP A 1 286 ? -17.595 4.915 18.867 1.00 93.12 286 ASP A N 1
ATOM 2206 C CA . ASP A 1 286 ? -18.815 4.125 19.042 1.00 93.12 286 ASP A CA 1
ATOM 2207 C C . ASP A 1 286 ? -19.301 3.502 17.729 1.00 93.12 286 ASP A C 1
ATOM 2209 O O . ASP A 1 286 ? -19.896 2.420 17.722 1.00 93.12 286 ASP A O 1
ATOM 2213 N N . VAL A 1 287 ? -19.106 4.203 16.608 1.00 93.75 287 VAL A N 1
ATOM 2214 C CA . VAL A 1 287 ? -19.383 3.668 15.268 1.00 93.75 287 VAL A CA 1
ATOM 2215 C C . VAL A 1 287 ? -18.384 2.572 14.920 1.00 93.75 287 VAL A C 1
ATOM 2217 O O . VAL A 1 287 ? -18.809 1.510 14.469 1.00 93.75 287 VAL A O 1
ATOM 2220 N N . ALA A 1 288 ? -17.094 2.800 15.173 1.00 91.38 288 ALA A N 1
ATOM 2221 C CA . ALA A 1 288 ? -16.038 1.846 14.873 1.00 91.38 288 ALA A CA 1
ATOM 2222 C C . ALA A 1 288 ? -16.276 0.508 15.585 1.00 91.38 288 ALA A C 1
ATOM 2224 O O . ALA A 1 288 ? -16.362 -0.526 14.927 1.00 91.38 288 ALA A O 1
ATOM 2225 N N . ILE A 1 289 ? -16.519 0.537 16.898 1.00 90.56 289 ILE A N 1
ATOM 2226 C CA . ILE A 1 289 ? -16.798 -0.669 17.691 1.00 90.56 289 ILE A CA 1
ATOM 2227 C C . ILE A 1 289 ? -18.031 -1.412 17.167 1.00 90.56 289 ILE A C 1
ATOM 2229 O O . ILE A 1 289 ? -17.974 -2.615 16.922 1.00 90.56 289 ILE A O 1
ATOM 2233 N N . ARG A 1 290 ? -19.147 -0.706 16.937 1.00 89.94 290 ARG A N 1
ATOM 2234 C CA . ARG A 1 290 ? -20.388 -1.336 16.445 1.00 89.94 290 ARG A CA 1
ATOM 2235 C C . ARG A 1 290 ? -20.238 -1.964 15.062 1.00 89.94 290 ARG A C 1
ATOM 2237 O O . ARG A 1 290 ? -20.971 -2.897 14.746 1.00 89.94 290 ARG A O 1
ATOM 2244 N N . ARG A 1 291 ? -19.333 -1.439 14.237 1.00 89.00 291 ARG A N 1
ATOM 2245 C CA . ARG A 1 291 ? -19.064 -1.939 12.884 1.00 89.00 291 ARG A CA 1
ATOM 2246 C C . ARG A 1 291 ? -17.903 -2.934 12.821 1.00 89.00 291 ARG A C 1
ATOM 2248 O O . ARG A 1 291 ? -17.637 -3.451 11.743 1.00 89.00 291 ARG A O 1
ATOM 2255 N N . GLY A 1 292 ? -17.233 -3.215 13.941 1.00 86.88 292 GLY A N 1
ATOM 2256 C CA . GLY A 1 292 ? -16.036 -4.061 13.966 1.00 86.88 292 GLY A CA 1
ATOM 2257 C C . GLY A 1 292 ? -14.830 -3.427 13.268 1.00 86.88 292 GLY A C 1
ATOM 2258 O O . GLY A 1 292 ? -13.937 -4.135 12.807 1.00 86.88 292 GLY A O 1
ATOM 2259 N N . TRP A 1 293 ? -14.812 -2.100 13.148 1.00 89.31 293 TRP A N 1
ATOM 2260 C CA . TRP A 1 293 ? -13.674 -1.368 12.612 1.00 89.31 293 TRP A CA 1
ATOM 2261 C C . TRP A 1 293 ? -12.539 -1.326 13.627 1.00 89.31 293 TRP A C 1
ATOM 2263 O O . TRP A 1 293 ? -12.756 -1.278 14.839 1.00 89.31 293 TRP A O 1
ATOM 2273 N N . ARG A 1 294 ? -11.316 -1.278 13.112 1.00 86.56 294 ARG A N 1
ATOM 2274 C CA . ARG A 1 294 ? -10.110 -1.084 13.906 1.00 86.56 294 ARG A CA 1
ATOM 2275 C C . ARG A 1 294 ? -9.819 0.408 14.003 1.00 86.56 294 ARG A C 1
ATOM 2277 O O . ARG A 1 294 ? -9.819 1.120 13.001 1.00 86.56 294 ARG A O 1
ATOM 2284 N N . ILE A 1 295 ? -9.565 0.879 15.210 1.00 86.50 295 ILE A N 1
ATOM 2285 C CA . ILE A 1 295 ? -9.188 2.264 15.467 1.00 86.50 295 ILE A CA 1
ATOM 2286 C C . ILE A 1 295 ? -8.048 2.269 16.477 1.00 86.50 295 ILE A C 1
ATOM 2288 O O . ILE A 1 295 ? -8.062 1.479 17.420 1.00 86.50 295 ILE A O 1
ATOM 2292 N N . GLU A 1 296 ? -7.039 3.105 16.256 1.00 84.25 296 GLU A N 1
ATOM 2293 C CA . GLU A 1 296 ? -5.911 3.203 17.176 1.00 84.25 296 GLU A CA 1
ATOM 2294 C C . GLU A 1 296 ? -6.370 3.860 18.486 1.00 84.25 296 GLU A C 1
ATOM 2296 O O . GLU A 1 296 ? -6.682 5.050 18.545 1.00 84.25 296 GLU A O 1
ATOM 2301 N N . LEU A 1 297 ? -6.455 3.048 19.538 1.00 79.94 297 LEU A N 1
ATOM 2302 C CA . LEU A 1 297 ? -6.808 3.438 20.900 1.00 79.94 297 LEU A CA 1
ATOM 2303 C C . LEU A 1 297 ? -5.873 2.721 21.871 1.00 79.94 297 LEU A C 1
ATOM 2305 O O . LEU A 1 297 ? -5.396 1.619 21.590 1.00 79.94 297 LEU A O 1
ATOM 2309 N N . SER A 1 298 ? -5.655 3.296 23.053 1.00 81.00 298 SER A N 1
ATOM 2310 C CA . SER A 1 298 ? -5.074 2.504 24.140 1.00 81.00 298 SER A CA 1
ATOM 2311 C C . SER A 1 298 ? -6.058 1.415 24.590 1.00 81.00 298 SER A C 1
ATOM 2313 O O . SER A 1 298 ? -7.277 1.602 24.547 1.00 81.00 298 SER A O 1
ATOM 2315 N N . ALA A 1 299 ? -5.543 0.295 25.107 1.00 75.12 299 ALA A N 1
ATOM 2316 C CA . ALA A 1 299 ? -6.373 -0.815 25.588 1.00 75.12 299 ALA A CA 1
ATOM 2317 C C . ALA A 1 299 ? -7.417 -0.374 26.634 1.00 75.12 299 ALA A C 1
ATOM 2319 O O . ALA A 1 299 ? -8.541 -0.877 26.669 1.00 75.12 299 ALA A O 1
ATOM 2320 N N . ARG A 1 300 ? -7.070 0.609 27.477 1.00 79.06 300 ARG A N 1
ATOM 2321 C CA . ARG A 1 300 ? -7.988 1.196 28.458 1.00 79.06 300 ARG A CA 1
ATOM 2322 C C . ARG A 1 300 ? -9.150 1.928 27.788 1.00 79.06 300 ARG A C 1
ATOM 2324 O O . ARG A 1 300 ? -10.297 1.721 28.179 1.00 79.06 300 ARG A O 1
ATOM 2331 N N . GLU A 1 301 ? -8.858 2.777 26.808 1.00 85.00 301 GLU A N 1
ATOM 2332 C CA . GLU A 1 301 ? -9.868 3.567 26.098 1.00 85.00 301 GLU A CA 1
ATOM 2333 C C . GLU A 1 301 ? -10.804 2.676 25.292 1.00 85.00 301 GLU A C 1
ATOM 2335 O O . GLU A 1 301 ? -12.016 2.894 25.299 1.00 85.00 301 GLU A O 1
ATOM 2340 N N . GLU A 1 302 ? -10.253 1.640 24.661 1.00 82.69 302 GLU A N 1
ATOM 2341 C CA . GLU A 1 302 ? -11.035 0.624 23.971 1.00 82.69 302 GLU A CA 1
ATOM 2342 C C . GLU A 1 302 ? -11.990 -0.072 24.956 1.00 82.69 302 GLU A C 1
ATOM 2344 O O . GLU A 1 302 ? -13.207 -0.016 24.775 1.00 82.69 302 GLU A O 1
ATOM 2349 N N . ARG A 1 303 ? -11.491 -0.617 26.076 1.00 82.69 303 ARG A N 1
ATOM 2350 C CA . ARG A 1 303 ? -12.337 -1.254 27.111 1.00 82.69 303 ARG A CA 1
ATOM 2351 C C . ARG A 1 303 ? -13.400 -0.314 27.690 1.00 82.69 303 ARG A C 1
ATOM 2353 O O . ARG A 1 303 ? -14.518 -0.743 27.973 1.00 82.69 303 ARG A O 1
ATOM 2360 N N . GLU A 1 304 ? -13.074 0.955 27.928 1.00 87.81 304 GLU A N 1
ATOM 2361 C CA . GLU A 1 304 ? -14.043 1.962 28.386 1.00 87.81 304 GLU A CA 1
ATOM 2362 C C . GLU A 1 304 ? -15.134 2.227 27.337 1.00 87.81 304 GLU A C 1
ATOM 2364 O O . GLU A 1 304 ? -16.306 2.384 27.690 1.00 87.81 304 GLU A O 1
ATOM 2369 N N . ALA A 1 305 ? -14.782 2.246 26.052 1.00 89.25 305 ALA A N 1
ATOM 2370 C CA . ALA A 1 305 ? -15.743 2.395 24.968 1.00 89.25 305 ALA A CA 1
ATOM 2371 C C . ALA A 1 305 ? -16.653 1.161 24.821 1.00 89.25 305 ALA A C 1
ATOM 2373 O O . ALA A 1 305 ? -17.872 1.326 24.788 1.00 89.25 305 ALA A O 1
ATOM 2374 N N . TYR A 1 306 ? -16.105 -0.059 24.861 1.00 88.06 306 TYR A N 1
ATOM 2375 C CA . TYR A 1 306 ? -16.900 -1.298 24.856 1.00 88.06 306 TYR A CA 1
ATOM 2376 C C . TYR A 1 306 ? -17.870 -1.366 26.047 1.00 88.06 306 TYR A C 1
ATOM 2378 O O . TYR A 1 306 ? -19.073 -1.549 25.847 1.00 88.06 306 TYR A O 1
ATOM 2386 N N . ARG A 1 307 ? -17.395 -1.096 27.275 1.00 89.31 307 ARG A N 1
ATOM 2387 C CA . ARG A 1 307 ? -18.247 -1.080 28.483 1.00 89.31 307 ARG A CA 1
ATOM 2388 C C . ARG A 1 307 ? -19.411 -0.102 28.376 1.00 89.31 307 ARG A C 1
ATOM 2390 O O . ARG A 1 307 ? -20.530 -0.434 28.756 1.00 89.31 307 ARG A O 1
ATOM 2397 N N . ARG A 1 308 ? -19.168 1.099 27.851 1.00 92.12 308 ARG A N 1
ATOM 2398 C CA . ARG A 1 308 ? -20.207 2.125 27.673 1.00 92.12 308 ARG A CA 1
ATOM 2399 C C . ARG A 1 308 ? -21.289 1.707 26.684 1.00 92.12 308 ARG A C 1
ATOM 2401 O O . ARG A 1 308 ? -22.444 2.081 26.857 1.00 92.12 308 ARG A O 1
ATOM 2408 N N . LEU A 1 309 ? -20.914 0.932 25.671 1.00 91.50 309 LEU A N 1
ATOM 2409 C CA . LEU A 1 309 ? -21.838 0.367 24.691 1.00 91.50 309 LEU A CA 1
ATOM 2410 C C . LEU A 1 309 ? -22.539 -0.902 25.198 1.00 91.50 309 LEU A C 1
ATOM 2412 O O . LEU A 1 309 ? -23.368 -1.455 24.480 1.00 91.50 309 LEU A O 1
ATOM 2416 N N . GLY A 1 310 ? -22.225 -1.368 26.413 1.00 91.00 310 GLY A N 1
ATOM 2417 C CA . GLY A 1 310 ? -22.738 -2.629 26.946 1.00 91.00 310 GLY A CA 1
ATOM 2418 C C . GLY A 1 310 ? -22.219 -3.854 26.187 1.00 91.00 310 GLY A C 1
ATOM 2419 O O . GLY A 1 310 ? -22.895 -4.879 26.156 1.00 91.00 310 GLY A O 1
ATOM 2420 N N . LEU A 1 311 ? -21.052 -3.736 25.549 1.00 84.88 311 LEU A N 1
ATOM 2421 C CA . LEU A 1 311 ? -20.390 -4.796 24.794 1.00 84.88 311 LEU A CA 1
ATOM 2422 C C . LEU A 1 311 ? -19.178 -5.319 25.574 1.00 84.88 311 LEU A C 1
ATOM 2424 O O . LEU A 1 311 ? -18.543 -4.581 26.329 1.00 84.88 311 LEU A O 1
ATOM 2428 N N . SER A 1 312 ? -18.838 -6.588 25.365 1.00 76.12 312 SER A N 1
ATOM 2429 C CA . SER A 1 312 ? -17.585 -7.174 25.848 1.00 76.12 312 SER A CA 1
ATOM 2430 C C . SER A 1 312 ? -16.441 -6.769 24.924 1.00 76.12 312 SER A C 1
ATOM 2432 O O . SER A 1 312 ? -16.594 -6.809 23.702 1.00 76.12 312 SER A O 1
ATOM 2434 N N . SER A 1 313 ? -15.309 -6.358 25.496 1.00 74.75 313 SER A N 1
ATOM 2435 C CA . SER A 1 313 ? -14.128 -6.039 24.698 1.00 74.75 313 SER A CA 1
ATOM 2436 C C . SER A 1 313 ? -13.575 -7.315 24.052 1.00 74.75 313 SER A C 1
ATOM 2438 O O . SER A 1 313 ? -13.612 -8.372 24.682 1.00 74.75 313 SER A O 1
ATOM 2440 N N . PRO A 1 314 ? -12.993 -7.259 22.842 1.00 64.56 314 PRO A N 1
ATOM 2441 C CA . PRO A 1 314 ? -12.234 -8.371 22.275 1.00 64.56 314 PRO A CA 1
ATOM 2442 C C . PRO A 1 314 ? -11.101 -8.826 23.200 1.00 64.56 314 PRO A C 1
ATOM 2444 O O . PRO A 1 314 ? -10.797 -10.011 23.256 1.00 64.56 314 PRO A O 1
ATOM 2447 N N . HIS A 1 315 ? -10.541 -7.900 23.988 1.00 58.19 315 HIS A N 1
ATOM 2448 C CA . HIS A 1 315 ? -9.559 -8.196 25.040 1.00 58.19 315 HIS A CA 1
ATOM 2449 C C . HIS A 1 315 ? -10.129 -9.010 26.207 1.00 58.19 315 HIS A C 1
ATOM 2451 O O . HIS A 1 315 ? -9.361 -9.589 26.971 1.00 58.19 315 HIS A O 1
ATOM 2457 N N . ASP A 1 316 ? -11.454 -9.047 26.350 1.00 56.94 316 ASP A N 1
ATOM 2458 C CA . ASP A 1 316 ? -12.166 -9.823 27.367 1.00 56.94 316 ASP A CA 1
ATOM 2459 C C . ASP A 1 316 ? -12.567 -11.215 26.830 1.00 56.94 316 ASP A C 1
ATOM 2461 O O . ASP A 1 316 ? -13.057 -12.056 27.589 1.00 56.94 316 ASP A O 1
ATOM 2465 N N . HIS A 1 317 ? -12.365 -11.480 25.529 1.00 45.72 317 HIS A N 1
ATOM 2466 C CA . HIS A 1 317 ? -12.683 -12.754 24.890 1.00 45.72 317 HIS A CA 1
ATOM 2467 C C . HIS A 1 317 ? -11.430 -13.640 24.701 1.00 45.72 317 HIS A C 1
ATOM 2469 O O . HIS A 1 317 ? -10.414 -13.189 24.177 1.00 45.72 317 HIS A O 1
ATOM 2475 N N . PRO A 1 318 ? -11.492 -14.930 25.077 1.00 42.47 318 PRO A N 1
ATOM 2476 C CA . PRO A 1 318 ? -10.333 -15.825 25.195 1.00 42.47 318 PRO A CA 1
ATOM 2477 C C . PRO A 1 318 ? -9.781 -16.423 23.880 1.00 42.47 318 PRO A C 1
ATOM 2479 O O . PRO A 1 318 ? -8.944 -17.322 23.948 1.00 42.47 318 PRO A O 1
ATOM 2482 N N . ASP A 1 319 ? -10.219 -15.971 22.698 1.00 41.00 319 ASP A N 1
ATOM 2483 C CA . ASP A 1 319 ? -9.928 -16.649 21.413 1.00 41.00 319 ASP A CA 1
ATOM 2484 C C . ASP A 1 319 ? -8.687 -16.128 20.658 1.00 41.00 319 ASP A C 1
ATOM 2486 O O . ASP A 1 319 ? -8.380 -16.567 19.551 1.00 41.00 319 ASP A O 1
ATOM 2490 N N . THR A 1 320 ? -7.894 -15.266 21.290 1.00 42.38 320 THR A N 1
ATOM 2491 C CA . THR A 1 320 ? -6.445 -15.197 21.037 1.00 42.38 320 THR A CA 1
ATOM 2492 C C . THR A 1 320 ? -5.817 -15.750 22.312 1.00 42.38 320 THR A C 1
ATOM 2494 O O . THR A 1 320 ? -6.222 -15.306 23.379 1.00 42.38 320 THR A O 1
ATOM 2497 N N . GLU A 1 321 ? -4.881 -16.708 22.277 1.00 43.66 321 GLU A N 1
ATOM 2498 C CA . GLU A 1 321 ? -4.292 -17.336 23.489 1.00 43.66 321 GLU A CA 1
ATOM 2499 C C . GLU A 1 321 ? -3.445 -16.369 24.373 1.00 43.66 321 GLU A C 1
ATOM 2501 O O . GLU A 1 321 ? -2.485 -16.759 25.032 1.00 43.66 321 GLU A O 1
ATOM 2506 N N . MET A 1 322 ? -3.801 -15.085 24.438 1.00 41.84 322 MET A N 1
ATOM 2507 C CA . MET A 1 322 ? -3.494 -14.198 25.552 1.00 41.84 322 MET A CA 1
ATOM 2508 C C . MET A 1 322 ? -4.439 -14.516 26.711 1.00 41.84 322 MET A C 1
ATOM 2510 O O . MET A 1 322 ? -5.643 -14.276 26.650 1.00 41.84 322 MET A O 1
ATOM 2514 N N . ARG A 1 323 ? -3.892 -15.072 27.795 1.00 45.12 323 ARG A N 1
ATOM 2515 C CA . ARG A 1 323 ? -4.645 -15.287 29.036 1.00 45.12 323 ARG A CA 1
ATOM 2516 C C . ARG A 1 323 ? -4.241 -14.229 30.049 1.00 45.12 323 ARG A C 1
ATOM 2518 O O . ARG A 1 323 ? -3.170 -14.312 30.645 1.00 45.12 323 ARG A O 1
ATOM 2525 N N . TRP A 1 324 ? -5.121 -13.253 30.235 1.00 41.38 324 TRP A N 1
ATOM 2526 C CA . TRP A 1 324 ? -5.012 -12.245 31.282 1.00 41.38 324 TRP A CA 1
ATOM 2527 C C . TRP A 1 324 ? -5.447 -12.813 32.636 1.00 41.38 324 TRP A C 1
ATOM 2529 O O . TRP A 1 324 ? -6.408 -13.581 32.714 1.00 41.38 324 TRP A O 1
ATOM 2539 N N . PHE A 1 325 ? -4.736 -12.423 33.696 1.00 48.12 325 PHE A N 1
ATOM 2540 C CA . PHE A 1 325 ? -5.124 -12.673 35.085 1.00 48.12 325 PHE A CA 1
ATOM 2541 C C . PHE A 1 325 ? -5.571 -11.348 35.685 1.00 48.12 325 PHE A C 1
ATOM 2543 O O . PHE A 1 325 ? -4.805 -10.384 35.678 1.00 48.12 325 PHE A O 1
ATOM 2550 N N . GLU A 1 326 ? -6.812 -11.288 36.169 1.00 43.16 326 GLU A N 1
ATOM 2551 C CA . GLU A 1 326 ? -7.311 -10.106 36.872 1.00 43.16 326 GLU A CA 1
ATOM 2552 C C . GLU A 1 326 ? -6.379 -9.771 38.049 1.00 43.16 326 GLU A C 1
ATOM 2554 O O . GLU A 1 326 ? -6.200 -10.591 38.947 1.00 43.16 326 GLU A O 1
ATOM 2559 N N . GLY A 1 327 ? -5.778 -8.574 38.015 1.00 54.72 327 GLY A N 1
ATOM 2560 C CA . GLY A 1 327 ? -5.084 -7.950 39.150 1.00 54.72 327 GLY A CA 1
ATOM 2561 C C . GLY A 1 327 ? -3.553 -8.031 39.196 1.00 54.72 327 GLY A C 1
ATOM 2562 O O . GLY A 1 327 ? -2.990 -7.624 40.205 1.00 54.72 327 GLY A O 1
ATOM 2563 N N . VAL A 1 328 ? -2.860 -8.585 38.186 1.00 56.97 328 VAL A N 1
ATOM 2564 C CA . VAL A 1 328 ? -1.446 -8.977 38.397 1.00 56.97 328 VAL A CA 1
ATOM 2565 C C . VAL A 1 328 ? -0.521 -8.863 37.181 1.00 56.97 328 VAL A C 1
ATOM 2567 O O . VAL A 1 328 ? 0.692 -8.814 37.353 1.00 56.97 328 VAL A O 1
ATOM 2570 N N . GLY A 1 329 ? -1.044 -8.857 35.951 1.00 59.75 329 GLY A N 1
ATOM 2571 C CA . GLY A 1 329 ? -0.228 -8.692 34.742 1.00 59.75 329 GLY A CA 1
ATOM 2572 C C . GLY A 1 329 ? -0.678 -9.509 33.526 1.00 59.75 329 GLY A C 1
ATOM 2573 O O . GLY A 1 329 ? -1.668 -10.243 33.547 1.00 59.75 329 GLY A O 1
ATOM 2574 N N . GLU A 1 330 ? 0.080 -9.369 32.443 1.00 71.44 330 GLU A N 1
ATOM 2575 C CA . GLU A 1 330 ? -0.128 -9.972 31.130 1.00 71.44 330 GLU A CA 1
ATOM 2576 C C . GLU A 1 330 ? 0.674 -11.268 30.961 1.00 71.44 330 GLU A C 1
ATOM 2578 O O . GLU A 1 330 ? 1.873 -11.304 31.240 1.00 71.44 330 GLU A O 1
ATOM 2583 N N . VAL A 1 331 ? 0.051 -12.323 30.422 1.00 66.69 331 VAL A N 1
ATOM 2584 C CA . VAL A 1 331 ? 0.774 -13.481 29.875 1.00 66.69 331 VAL A CA 1
ATOM 2585 C C . VAL A 1 331 ? 0.463 -13.637 28.397 1.00 66.69 331 VAL A C 1
ATOM 2587 O O . VAL A 1 331 ? -0.636 -14.042 28.019 1.00 66.69 331 VAL A O 1
ATOM 2590 N N . VAL A 1 332 ? 1.471 -13.382 27.567 1.00 67.62 332 VAL A N 1
ATOM 2591 C CA . VAL A 1 332 ? 1.420 -13.614 26.123 1.00 67.62 332 VAL A CA 1
ATOM 2592 C C . VAL A 1 332 ? 2.043 -14.969 25.815 1.00 67.62 332 VAL A C 1
ATOM 2594 O O . VAL A 1 332 ? 3.225 -15.188 26.097 1.00 67.62 332 VAL A O 1
ATOM 2597 N N . LEU A 1 333 ? 1.262 -15.873 25.227 1.00 49.12 333 LEU A N 1
ATOM 2598 C CA . LEU A 1 333 ? 1.760 -17.116 24.639 1.00 49.12 333 LEU A CA 1
ATOM 2599 C C . LEU A 1 333 ? 2.129 -16.861 23.173 1.00 49.12 333 LEU A C 1
ATOM 2601 O O . LEU A 1 333 ? 1.367 -16.241 22.433 1.00 49.12 333 LEU A O 1
ATOM 2605 N N . SER A 1 334 ? 3.315 -17.305 22.758 1.00 50.34 334 SER A N 1
ATOM 2606 C CA . SER A 1 334 ? 3.715 -17.249 21.350 1.00 50.34 334 SER A CA 1
ATOM 2607 C C . SER A 1 334 ? 2.955 -18.323 20.568 1.00 50.34 334 SER A C 1
ATOM 2609 O O . SER A 1 334 ? 2.991 -19.493 20.934 1.00 50.34 334 SER A O 1
ATOM 2611 N N . ALA A 1 335 ? 2.274 -17.945 19.483 1.00 41.19 335 ALA A N 1
ATOM 2612 C CA . ALA A 1 335 ? 1.575 -18.904 18.620 1.00 41.19 335 ALA A CA 1
ATOM 2613 C C . ALA A 1 335 ? 2.544 -19.758 17.776 1.00 41.19 335 ALA A C 1
ATOM 2615 O O . ALA A 1 335 ? 2.180 -20.831 17.303 1.00 41.19 335 ALA A O 1
ATOM 2616 N N . GLU A 1 336 ? 3.782 -19.288 17.591 1.00 42.19 336 GLU A N 1
ATOM 2617 C CA . GLU A 1 336 ? 4.782 -19.915 16.716 1.00 42.19 336 GLU A CA 1
ATOM 2618 C C . GLU A 1 336 ? 5.811 -20.756 17.485 1.00 42.19 336 GLU A C 1
ATOM 2620 O O . GLU A 1 336 ? 6.459 -21.632 16.912 1.00 42.19 336 GLU A O 1
ATOM 2625 N N . THR A 1 337 ? 5.970 -20.517 18.790 1.00 52.09 337 THR A N 1
ATOM 2626 C CA . THR A 1 337 ? 6.928 -21.230 19.645 1.00 52.09 337 THR A CA 1
ATOM 2627 C C . THR A 1 337 ? 6.294 -21.571 20.991 1.00 52.09 337 THR A C 1
ATOM 2629 O O . THR A 1 337 ? 5.462 -20.813 21.475 1.00 52.09 337 THR A O 1
ATOM 2632 N N . PRO A 1 338 ? 6.685 -22.671 21.666 1.00 69.12 338 PRO A N 1
ATOM 2633 C CA . PRO A 1 338 ? 6.158 -23.027 22.984 1.00 69.12 338 PRO A CA 1
ATOM 2634 C C . PRO A 1 338 ? 6.747 -22.129 24.086 1.00 69.12 338 PRO A C 1
ATOM 2636 O O . PRO A 1 338 ? 7.201 -22.631 25.114 1.00 69.12 338 PRO A O 1
ATOM 2639 N N . ASP A 1 339 ? 6.747 -20.813 23.893 1.00 77.56 339 ASP A N 1
ATOM 2640 C CA . ASP A 1 339 ? 7.284 -19.801 24.796 1.00 77.56 339 ASP A CA 1
ATOM 2641 C C . ASP A 1 339 ? 6.179 -18.869 25.300 1.00 77.56 339 ASP A C 1
ATOM 2643 O O . ASP A 1 339 ? 5.145 -18.680 24.662 1.00 77.56 339 ASP A O 1
ATOM 2647 N N . PHE A 1 340 ? 6.416 -18.268 26.463 1.00 80.69 340 PHE A N 1
ATOM 2648 C CA . PHE A 1 340 ? 5.550 -17.255 27.047 1.00 80.69 340 PHE A CA 1
ATOM 2649 C C . PHE A 1 340 ? 6.347 -16.028 27.487 1.00 80.69 340 PHE A C 1
ATOM 2651 O O . PHE A 1 340 ? 7.523 -16.122 27.863 1.00 80.69 340 PHE A O 1
ATOM 2658 N N . THR A 1 341 ? 5.671 -14.883 27.487 1.00 81.19 341 THR A N 1
ATOM 2659 C CA . THR A 1 341 ? 6.120 -13.642 28.120 1.00 81.19 341 THR A CA 1
ATOM 2660 C C . THR A 1 341 ? 5.125 -13.269 29.209 1.00 81.19 341 THR A C 1
ATOM 2662 O O . THR A 1 341 ? 3.948 -13.102 28.924 1.00 81.19 341 THR A O 1
ATOM 2665 N N . PHE A 1 342 ? 5.602 -13.162 30.445 1.00 84.88 342 PHE A N 1
ATOM 2666 C CA . PHE A 1 342 ? 4.864 -12.652 31.596 1.00 84.88 342 PHE A CA 1
ATOM 2667 C C . PHE A 1 342 ? 5.314 -11.215 31.865 1.00 84.88 342 PHE A C 1
ATOM 2669 O O . PHE A 1 342 ? 6.509 -10.986 32.080 1.00 84.88 342 PHE A O 1
ATOM 2676 N N . THR A 1 343 ? 4.379 -10.272 31.856 1.00 83.50 343 THR A N 1
ATOM 2677 C CA . THR A 1 343 ? 4.632 -8.842 32.038 1.00 83.50 343 THR A CA 1
ATOM 2678 C C . THR A 1 343 ? 3.759 -8.288 33.157 1.00 83.50 343 THR A C 1
ATOM 2680 O O . THR A 1 343 ? 2.554 -8.479 33.132 1.00 83.50 343 THR A O 1
ATOM 2683 N N . VAL A 1 344 ? 4.342 -7.561 34.108 1.00 83.81 344 VAL A N 1
ATOM 2684 C CA . VAL A 1 344 ? 3.603 -6.742 35.088 1.00 83.81 344 VAL A CA 1
ATOM 2685 C C . VAL A 1 344 ? 3.987 -5.294 34.851 1.00 83.81 344 VAL A C 1
ATOM 2687 O O . VAL A 1 344 ? 5.181 -4.984 34.871 1.00 83.81 344 VAL A O 1
ATOM 2690 N N . TYR A 1 345 ? 3.010 -4.433 34.591 1.00 82.38 345 TYR A N 1
ATOM 2691 C CA . TYR A 1 345 ? 3.241 -3.020 34.297 1.00 82.38 345 TYR A CA 1
ATOM 2692 C C . TYR A 1 345 ? 3.317 -2.179 35.579 1.00 82.38 345 TYR A C 1
ATOM 2694 O O . TYR A 1 345 ? 3.037 -2.677 36.664 1.00 82.38 345 TYR A O 1
ATOM 2702 N N . GLU A 1 346 ? 3.749 -0.921 35.465 1.00 85.62 346 GLU A N 1
ATOM 2703 C CA . GLU A 1 346 ? 4.029 -0.033 36.611 1.00 85.62 346 GLU A CA 1
ATOM 2704 C C . GLU A 1 346 ? 2.788 0.174 37.478 1.00 85.62 346 GLU A C 1
ATOM 2706 O O . GLU A 1 346 ? 2.866 0.197 38.701 1.00 85.62 346 GLU A O 1
ATOM 2711 N N . GLU A 1 347 ? 1.641 0.285 36.817 1.00 76.69 347 GLU A N 1
ATOM 2712 C CA . GLU A 1 347 ? 0.315 0.441 37.398 1.00 76.69 347 GLU A CA 1
ATOM 2713 C C . GLU A 1 347 ? -0.193 -0.790 38.162 1.00 76.69 347 GLU A C 1
ATOM 2715 O O . GLU A 1 347 ? -1.063 -0.636 39.015 1.00 76.69 347 GLU A O 1
ATOM 2720 N N . ASP A 1 348 ? 0.358 -1.973 37.879 1.00 78.88 348 ASP A N 1
ATOM 2721 C CA . ASP A 1 348 ? -0.014 -3.242 38.515 1.00 78.88 348 ASP A CA 1
ATOM 2722 C C . ASP A 1 348 ? 0.992 -3.656 39.605 1.00 78.88 348 ASP A C 1
ATOM 2724 O O . ASP A 1 348 ? 0.826 -4.687 40.260 1.00 78.88 348 ASP A O 1
ATOM 2728 N N . LEU A 1 349 ? 2.073 -2.888 39.789 1.00 81.25 349 LEU A N 1
ATOM 2729 C CA . LEU A 1 349 ? 3.041 -3.154 40.844 1.00 81.25 349 LEU A CA 1
ATOM 2730 C C . LEU A 1 349 ? 2.473 -2.756 42.212 1.00 81.25 349 LEU A C 1
ATOM 2732 O O . LEU A 1 349 ? 1.799 -1.729 42.332 1.00 81.25 349 LEU A O 1
ATOM 2736 N N . PRO A 1 350 ? 2.817 -3.500 43.277 1.00 84.81 350 PRO A N 1
ATOM 2737 C CA . PRO A 1 350 ? 2.455 -3.109 44.628 1.00 84.81 350 PRO A CA 1
ATOM 2738 C C . PRO A 1 350 ? 2.957 -1.691 44.952 1.00 84.81 350 PRO A C 1
ATOM 2740 O O . PRO A 1 350 ? 4.105 -1.365 44.622 1.00 84.81 350 PRO A O 1
ATOM 2743 N N . PRO A 1 351 ? 2.156 -0.837 45.620 1.00 83.50 351 PRO A N 1
ATOM 2744 C CA . PRO A 1 351 ? 2.562 0.524 45.946 1.00 83.50 351 PRO A CA 1
ATOM 2745 C C . PRO A 1 351 ? 3.937 0.595 46.624 1.00 83.50 351 PRO A C 1
ATOM 2747 O O . PRO A 1 351 ? 4.185 -0.045 47.649 1.00 83.50 351 PRO A O 1
ATOM 2750 N N . GLY A 1 352 ? 4.835 1.396 46.042 1.00 88.12 352 GLY A N 1
ATOM 2751 C CA . GLY A 1 352 ? 6.201 1.598 46.536 1.00 88.12 352 GLY A CA 1
ATOM 2752 C C . GLY A 1 352 ? 7.209 0.510 46.146 1.00 88.12 352 GLY A C 1
ATOM 2753 O O . GLY A 1 352 ? 8.377 0.642 46.505 1.00 88.12 352 GLY A O 1
ATOM 2754 N N . MET A 1 353 ? 6.797 -0.524 45.407 1.00 90.50 353 MET A N 1
ATOM 2755 C CA . MET A 1 353 ? 7.670 -1.599 44.937 1.00 90.50 353 MET A CA 1
ATOM 2756 C C . MET A 1 353 ? 8.092 -1.357 43.486 1.00 90.50 353 MET A C 1
ATOM 2758 O O . MET A 1 353 ? 7.251 -1.162 42.611 1.00 90.50 353 MET A O 1
ATOM 2762 N N . SER A 1 354 ? 9.397 -1.392 43.204 1.00 93.31 354 SER A N 1
ATOM 2763 C CA . SER A 1 354 ? 9.878 -1.304 41.821 1.00 93.31 354 SER A CA 1
ATOM 2764 C C . SER A 1 354 ? 9.732 -2.638 41.085 1.00 93.31 354 SER A C 1
ATOM 2766 O O . SER A 1 354 ? 9.664 -3.707 41.696 1.00 93.31 354 SER A O 1
ATOM 2768 N N . GLY A 1 355 ? 9.732 -2.610 39.751 1.00 90.25 355 GLY A N 1
ATOM 2769 C CA . GLY A 1 355 ? 9.632 -3.827 38.941 1.00 90.25 355 GLY A CA 1
ATOM 2770 C C . GLY A 1 355 ? 10.812 -4.788 39.147 1.00 90.25 355 GLY A C 1
ATOM 2771 O O . GLY A 1 355 ? 10.633 -6.005 39.135 1.00 90.25 355 GLY A O 1
ATOM 2772 N N . THR A 1 356 ? 12.016 -4.280 39.419 1.00 92.44 356 THR A N 1
ATOM 2773 C CA . THR A 1 356 ? 13.186 -5.112 39.752 1.00 92.44 356 THR A CA 1
ATOM 2774 C C . THR A 1 356 ? 13.051 -5.752 41.136 1.00 92.44 356 THR A C 1
ATOM 2776 O O . THR A 1 356 ? 13.447 -6.907 41.332 1.00 92.44 356 THR A O 1
ATOM 2779 N N . GLU A 1 357 ? 12.445 -5.045 42.091 1.00 93.00 357 GLU A N 1
ATOM 2780 C CA . GLU A 1 357 ? 12.137 -5.580 43.413 1.00 93.00 357 GLU A CA 1
ATOM 2781 C C . GLU A 1 357 ? 11.028 -6.641 43.369 1.00 93.00 357 GLU A C 1
ATOM 2783 O O . GLU A 1 357 ? 11.209 -7.735 43.915 1.00 93.00 357 GLU A O 1
ATOM 2788 N N . ALA A 1 358 ? 9.936 -6.370 42.655 1.00 90.12 358 ALA A N 1
ATOM 2789 C CA . ALA A 1 358 ? 8.840 -7.311 42.456 1.00 90.12 358 ALA A CA 1
ATOM 2790 C C . ALA A 1 358 ? 9.314 -8.594 41.756 1.00 90.12 358 ALA A C 1
ATOM 2792 O O . ALA A 1 358 ? 8.987 -9.695 42.205 1.00 90.12 358 ALA A O 1
ATOM 2793 N N . GLU A 1 359 ? 10.166 -8.485 40.724 1.00 95.12 359 GLU A N 1
ATOM 2794 C CA . GLU A 1 359 ? 10.789 -9.647 40.074 1.00 95.12 359 GLU A CA 1
ATOM 2795 C C . GLU A 1 359 ? 11.556 -10.507 41.091 1.00 95.12 359 GLU A C 1
ATOM 2797 O O . GLU A 1 359 ? 11.405 -11.732 41.127 1.00 95.12 359 GLU A O 1
ATOM 2802 N N . ARG A 1 360 ? 12.380 -9.878 41.938 1.00 95.25 360 ARG A N 1
ATOM 2803 C CA . ARG A 1 360 ? 13.205 -10.578 42.931 1.00 95.25 360 ARG A CA 1
ATOM 2804 C C . ARG A 1 360 ? 12.345 -11.367 43.919 1.00 95.25 360 ARG A C 1
ATOM 2806 O O . ARG A 1 360 ? 12.647 -12.538 44.168 1.00 95.25 360 ARG A O 1
ATOM 2813 N N . VAL A 1 361 ? 11.300 -10.746 44.469 1.00 93.00 361 VAL A N 1
ATOM 2814 C CA . VAL A 1 361 ? 10.396 -11.383 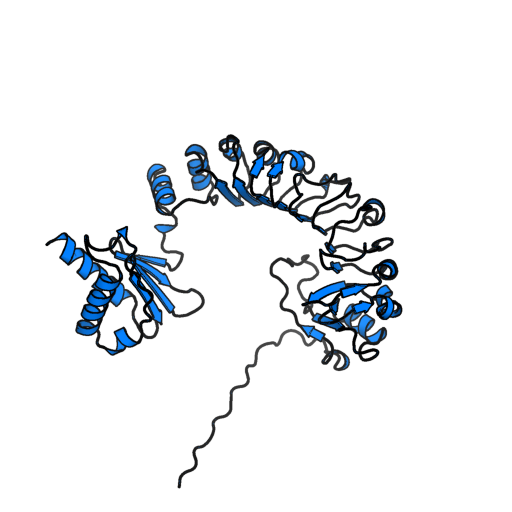45.441 1.00 93.00 361 VAL A CA 1
ATOM 2815 C C . VAL A 1 361 ? 9.583 -12.498 44.779 1.00 93.00 361 VAL A C 1
ATOM 2817 O O . VAL A 1 361 ? 9.511 -13.607 45.315 1.00 93.00 361 VAL A O 1
ATOM 2820 N N . LEU A 1 362 ? 9.062 -12.258 43.572 1.00 91.38 362 LEU A N 1
ATOM 2821 C CA . LEU A 1 362 ? 8.336 -13.257 42.788 1.00 91.38 362 LEU A CA 1
ATOM 2822 C C . LEU A 1 362 ? 9.202 -14.493 42.508 1.00 91.38 362 LEU A C 1
ATOM 2824 O O . LEU A 1 362 ? 8.801 -15.625 42.788 1.00 91.38 362 LEU A O 1
ATOM 2828 N N . LEU A 1 363 ? 10.428 -14.303 42.013 1.00 92.88 363 LEU A N 1
ATOM 2829 C CA . LEU A 1 363 ? 11.340 -15.412 41.725 1.00 92.88 363 LEU A CA 1
ATOM 2830 C C . LEU A 1 363 ? 11.784 -16.157 42.990 1.00 92.88 363 LEU A C 1
ATOM 2832 O O . LEU A 1 363 ? 12.060 -17.358 42.915 1.00 92.88 363 LEU A O 1
ATOM 2836 N N . GLN A 1 364 ? 11.854 -15.487 44.143 1.00 93.25 364 GLN A N 1
ATOM 2837 C CA . GLN A 1 364 ? 12.108 -16.145 45.423 1.00 93.25 364 GLN A CA 1
ATOM 2838 C C . GLN A 1 364 ? 10.942 -17.064 45.814 1.00 93.25 364 GLN A C 1
ATOM 2840 O O . GLN A 1 364 ? 11.177 -18.248 46.065 1.00 93.25 364 GLN A O 1
ATOM 2845 N N . ARG A 1 365 ? 9.697 -16.572 45.766 1.00 92.19 365 ARG A N 1
ATOM 2846 C CA . ARG A 1 365 ? 8.493 -17.375 46.057 1.00 92.19 365 ARG A CA 1
ATOM 2847 C C . ARG A 1 365 ? 8.373 -18.586 45.127 1.00 92.19 365 ARG A C 1
ATOM 2849 O O . ARG A 1 365 ? 8.194 -19.721 45.578 1.00 92.19 365 ARG A O 1
ATOM 2856 N N . VAL A 1 366 ? 8.598 -18.378 43.826 1.00 88.44 366 VAL A N 1
ATOM 2857 C CA . VAL A 1 366 ? 8.624 -19.464 42.830 1.00 88.44 366 VAL A CA 1
ATOM 2858 C C . VAL A 1 366 ? 9.727 -20.478 43.146 1.00 88.44 366 VAL A C 1
ATOM 2860 O O . VAL A 1 366 ? 9.498 -21.685 43.045 1.00 88.44 366 VAL A O 1
ATOM 2863 N N . ARG A 1 367 ? 10.923 -20.032 43.557 1.00 91.12 367 ARG A N 1
ATOM 2864 C CA . ARG A 1 367 ? 12.025 -20.931 43.940 1.00 91.12 367 ARG A CA 1
ATOM 2865 C C . ARG A 1 367 ? 11.663 -21.799 45.140 1.00 91.12 367 ARG A C 1
ATOM 2867 O O . ARG A 1 367 ? 11.967 -22.989 45.110 1.00 91.12 367 ARG A O 1
ATOM 2874 N N . GLU A 1 368 ? 11.054 -21.218 46.167 1.00 89.38 368 GLU A N 1
ATOM 2875 C CA . GLU A 1 368 ? 10.691 -21.913 47.407 1.00 89.38 368 GLU A CA 1
ATOM 2876 C C . GLU A 1 368 ? 9.613 -22.975 47.164 1.00 89.38 368 GLU A C 1
ATOM 2878 O O . GLU A 1 368 ? 9.729 -24.097 47.654 1.00 89.38 368 GLU A O 1
ATOM 2883 N N . ARG A 1 369 ? 8.604 -22.668 46.340 1.00 87.31 369 ARG A N 1
ATOM 2884 C CA . ARG A 1 369 ? 7.461 -23.568 46.106 1.00 87.31 369 ARG A CA 1
ATOM 2885 C C . ARG A 1 369 ? 7.644 -24.543 44.946 1.00 87.31 369 ARG A C 1
ATOM 2887 O O . ARG A 1 369 ? 7.039 -25.615 44.942 1.00 87.31 369 ARG A O 1
ATOM 2894 N N . ARG A 1 370 ? 8.424 -24.172 43.925 1.00 84.88 370 ARG A N 1
ATOM 2895 C CA . ARG A 1 370 ? 8.561 -24.933 42.663 1.00 84.88 370 ARG A CA 1
ATOM 2896 C C . ARG A 1 370 ? 9.995 -25.372 42.364 1.00 84.88 370 ARG A C 1
ATOM 2898 O O . ARG A 1 370 ? 10.223 -26.120 41.414 1.00 84.88 370 ARG A O 1
ATOM 2905 N N . GLY A 1 371 ? 10.954 -24.956 43.187 1.00 88.50 371 GLY A N 1
ATOM 2906 C CA . GLY A 1 371 ? 12.352 -25.359 43.103 1.00 88.50 371 GLY A CA 1
ATOM 2907 C C . GLY A 1 371 ? 13.201 -24.493 42.169 1.00 88.50 371 GLY A C 1
ATOM 2908 O O . GLY A 1 371 ? 12.733 -23.824 41.247 1.00 88.50 371 GLY A O 1
ATOM 2909 N N . ALA A 1 372 ? 14.518 -24.544 42.380 1.00 88.69 372 ALA A N 1
ATOM 2910 C CA . ALA A 1 372 ? 15.479 -23.703 41.664 1.00 88.69 372 ALA A CA 1
ATOM 2911 C C . ALA A 1 372 ? 15.562 -23.976 40.152 1.00 88.69 372 ALA A C 1
ATOM 2913 O O . ALA A 1 372 ? 16.012 -23.107 39.406 1.00 88.69 372 ALA A O 1
ATOM 2914 N N . ARG A 1 373 ? 15.139 -25.162 39.690 1.00 83.75 373 ARG A N 1
ATOM 2915 C CA . ARG A 1 373 ? 15.157 -25.531 38.265 1.00 83.75 373 ARG A CA 1
ATOM 2916 C C . ARG A 1 373 ? 14.225 -24.642 37.434 1.00 83.75 373 ARG A C 1
ATOM 2918 O O . ARG A 1 373 ? 14.613 -24.246 36.343 1.00 83.75 373 ARG A O 1
ATOM 2925 N N . VAL A 1 374 ? 13.058 -24.281 37.973 1.00 80.19 374 VAL A N 1
ATOM 2926 C CA . VAL A 1 374 ? 12.062 -23.430 37.298 1.00 80.19 374 VAL A CA 1
ATOM 2927 C C . VAL A 1 374 ? 12.600 -22.013 37.104 1.00 80.19 374 VAL A C 1
ATOM 2929 O O . VAL A 1 374 ? 12.568 -21.481 36.002 1.00 80.19 374 VAL A O 1
ATOM 2932 N N . VAL A 1 375 ? 13.201 -21.431 38.144 1.00 88.12 375 VAL A N 1
ATOM 2933 C CA . VAL A 1 375 ? 13.764 -20.070 38.085 1.00 88.12 375 VAL A CA 1
ATOM 2934 C C . VAL A 1 375 ? 14.944 -19.961 37.114 1.00 88.12 375 VAL A C 1
ATOM 2936 O O . VAL A 1 375 ? 15.137 -18.913 36.508 1.00 88.12 375 VAL A O 1
ATOM 2939 N N . ARG A 1 376 ? 15.736 -21.029 36.939 1.00 88.56 376 ARG A N 1
ATOM 2940 C CA . ARG A 1 376 ? 16.835 -21.049 35.953 1.00 88.56 376 ARG A CA 1
ATOM 2941 C C . ARG A 1 376 ? 16.344 -21.087 34.506 1.00 88.56 376 ARG A C 1
ATOM 2943 O O . ARG A 1 376 ? 17.097 -20.702 33.621 1.00 88.56 376 ARG A O 1
ATOM 2950 N N . ALA A 1 377 ? 15.123 -21.561 34.269 1.00 86.12 377 ALA A N 1
ATOM 2951 C CA . ALA A 1 377 ? 14.532 -21.626 32.937 1.00 86.12 377 ALA A CA 1
ATOM 2952 C C . ALA A 1 377 ? 13.895 -20.294 32.490 1.00 86.12 377 ALA A C 1
ATOM 2954 O O . ALA A 1 377 ? 13.475 -20.183 31.341 1.00 86.12 377 ALA A O 1
ATOM 2955 N N . LEU A 1 378 ? 13.835 -19.290 33.375 1.00 89.00 378 LEU A N 1
ATOM 2956 C CA . LEU A 1 378 ? 13.285 -17.966 33.090 1.00 89.00 378 LEU A CA 1
ATOM 2957 C C . LEU A 1 378 ? 14.388 -16.975 32.700 1.00 89.00 378 LEU A C 1
ATOM 2959 O O . LEU A 1 378 ? 15.394 -16.829 33.398 1.00 89.00 378 LEU A O 1
ATOM 2963 N N . ARG A 1 379 ? 14.163 -16.250 31.606 1.00 91.81 379 ARG A N 1
ATOM 2964 C CA . ARG A 1 379 ? 14.944 -15.083 31.180 1.00 91.81 379 ARG A CA 1
ATOM 2965 C C . ARG A 1 379 ? 14.298 -13.812 31.732 1.00 91.81 379 ARG A C 1
ATOM 2967 O O . ARG A 1 379 ? 13.074 -13.717 31.774 1.00 91.81 379 ARG A O 1
ATOM 2974 N N . ARG A 1 380 ? 15.125 -12.853 32.144 1.00 94.00 380 ARG A N 1
ATOM 2975 C CA . ARG A 1 380 ? 14.726 -11.668 32.914 1.00 94.00 380 ARG A CA 1
ATOM 2976 C C . ARG A 1 380 ? 14.978 -10.405 32.108 1.00 94.00 380 ARG A C 1
ATOM 2978 O O . ARG A 1 380 ? 16.081 -10.229 31.595 1.00 94.00 380 ARG A O 1
ATOM 2985 N N . PHE A 1 381 ? 13.965 -9.558 32.007 1.00 92.31 381 PHE A N 1
ATOM 2986 C CA . PHE A 1 381 ? 13.998 -8.294 31.268 1.00 92.31 381 PHE A CA 1
ATOM 2987 C C . PHE A 1 381 ? 13.321 -7.156 32.052 1.00 92.31 381 PHE A C 1
ATOM 2989 O O . PHE A 1 381 ? 12.939 -6.143 31.465 1.00 92.31 381 PHE A O 1
ATOM 2996 N N . SER A 1 382 ? 13.133 -7.338 33.361 1.00 91.25 382 SER A N 1
ATOM 2997 C CA . SER A 1 382 ? 12.457 -6.370 34.224 1.00 91.25 382 SER A CA 1
ATOM 2998 C C . SER A 1 382 ? 13.235 -5.059 34.330 1.00 91.25 382 SER A C 1
ATOM 3000 O O . SER A 1 382 ? 14.465 -5.032 34.268 1.00 91.25 382 SER A O 1
ATOM 3002 N N . THR A 1 383 ? 12.502 -3.965 34.500 1.00 91.75 383 THR A N 1
ATOM 3003 C CA . THR A 1 383 ? 13.029 -2.619 34.748 1.00 91.75 383 THR A CA 1
ATOM 3004 C C . THR A 1 383 ? 12.444 -2.084 36.052 1.00 91.75 383 THR A C 1
ATOM 3006 O O . THR A 1 383 ? 11.577 -2.714 36.650 1.00 91.75 383 THR A O 1
ATOM 3009 N N . GLU A 1 384 ? 12.864 -0.895 36.487 1.00 91.00 384 GLU A N 1
ATOM 3010 C CA . GLU A 1 384 ? 12.275 -0.243 37.670 1.00 91.00 384 GLU A CA 1
ATOM 3011 C C . GLU A 1 384 ? 10.753 -0.058 37.565 1.00 91.00 384 GLU A C 1
ATOM 3013 O O . GLU A 1 384 ? 10.070 -0.017 38.580 1.00 91.00 384 GLU A O 1
ATOM 3018 N N . LYS A 1 385 ? 10.215 0.005 36.342 1.00 89.25 385 LYS A N 1
ATOM 3019 C CA . LYS A 1 385 ? 8.799 0.275 36.071 1.00 89.25 385 LYS A CA 1
ATOM 3020 C C . LYS A 1 385 ? 7.979 -0.966 35.731 1.00 89.25 385 LYS A C 1
ATOM 3022 O O . LYS A 1 385 ? 6.771 -0.867 35.641 1.00 89.25 385 LYS A O 1
ATOM 3027 N N . ARG A 1 386 ? 8.595 -2.117 35.454 1.00 85.94 386 ARG A N 1
ATOM 3028 C CA . ARG A 1 386 ? 7.843 -3.312 35.031 1.00 85.94 386 ARG A CA 1
ATOM 3029 C C . ARG A 1 386 ? 8.599 -4.603 35.280 1.00 85.94 386 ARG A C 1
ATOM 3031 O O . ARG A 1 386 ? 9.819 -4.646 35.123 1.00 85.94 386 ARG A O 1
ATOM 3038 N N . VAL A 1 387 ? 7.867 -5.674 35.561 1.00 90.00 387 VAL A N 1
ATOM 3039 C CA . VAL A 1 387 ? 8.401 -7.041 35.556 1.00 90.00 387 VAL A CA 1
ATOM 3040 C C . VAL A 1 387 ? 8.245 -7.612 34.154 1.00 90.00 387 VAL A C 1
ATOM 3042 O O . VAL A 1 387 ? 7.162 -7.537 33.588 1.00 90.00 387 VAL A O 1
ATOM 3045 N N . VAL A 1 388 ? 9.298 -8.202 33.587 1.00 90.69 388 VAL A N 1
ATOM 3046 C CA . VAL A 1 388 ? 9.217 -8.942 32.320 1.00 90.69 388 VAL A CA 1
ATOM 3047 C C . VAL A 1 388 ? 10.012 -10.237 32.434 1.00 90.69 388 VAL A C 1
ATOM 3049 O O . VAL A 1 388 ? 11.245 -10.234 32.499 1.00 90.69 388 VAL A O 1
ATOM 3052 N N . LEU A 1 389 ? 9.302 -11.363 32.408 1.00 90.38 389 LEU A N 1
ATOM 3053 C CA . LEU A 1 389 ? 9.863 -12.707 32.482 1.00 90.38 389 LEU A CA 1
ATOM 3054 C C . LEU A 1 389 ? 9.493 -13.497 31.229 1.00 90.38 389 LEU A C 1
ATOM 3056 O O . LEU A 1 389 ? 8.330 -13.559 30.844 1.00 90.38 389 LEU A O 1
ATOM 3060 N N . ARG A 1 390 ? 10.477 -14.137 30.596 1.00 89.50 390 ARG A N 1
ATOM 3061 C CA . ARG A 1 390 ? 10.246 -15.015 29.439 1.00 89.50 390 ARG A CA 1
ATOM 3062 C C . ARG A 1 390 ? 10.670 -16.436 29.749 1.00 89.50 390 ARG A C 1
ATOM 3064 O O . ARG A 1 390 ? 11.723 -16.645 30.350 1.00 89.50 390 ARG A O 1
ATOM 3071 N N . GLY A 1 391 ? 9.897 -17.416 29.308 1.00 86.06 391 GLY A N 1
ATOM 3072 C CA . GLY A 1 391 ? 10.225 -18.821 29.522 1.00 86.06 391 GLY A CA 1
ATOM 3073 C C . GLY A 1 391 ? 9.585 -19.726 28.485 1.00 86.06 391 GLY A C 1
ATOM 3074 O O . GLY A 1 391 ? 8.639 -19.336 27.813 1.00 86.06 391 GLY A O 1
ATOM 3075 N N . SER A 1 392 ? 10.088 -20.953 28.385 1.00 80.81 392 SER A N 1
ATOM 3076 C CA . SER A 1 392 ? 9.428 -21.985 27.591 1.00 80.81 392 SER A CA 1
ATOM 3077 C C . SER A 1 392 ? 8.322 -22.645 28.411 1.00 80.81 392 SER A C 1
ATOM 3079 O O . SER A 1 392 ? 8.559 -23.082 29.541 1.00 80.81 392 SER A O 1
ATOM 3081 N N . THR A 1 393 ? 7.134 -22.777 27.828 1.00 73.94 393 THR A N 1
ATOM 3082 C CA . THR A 1 393 ? 5.992 -23.523 28.382 1.00 73.94 393 THR A CA 1
ATOM 3083 C C . THR A 1 393 ? 6.311 -25.005 28.616 1.00 73.94 393 THR A C 1
ATOM 3085 O O . THR A 1 393 ? 5.718 -25.628 29.497 1.00 73.94 393 THR A O 1
ATOM 3088 N N . ALA A 1 394 ? 7.307 -25.559 27.909 1.00 73.00 394 ALA A N 1
ATOM 3089 C CA . ALA A 1 394 ? 7.816 -26.913 28.135 1.00 73.00 394 ALA A CA 1
ATOM 3090 C C . ALA A 1 394 ? 8.629 -27.037 29.439 1.00 73.00 394 ALA A C 1
ATOM 3092 O O . ALA A 1 394 ? 8.683 -28.106 30.046 1.00 73.00 394 ALA A O 1
ATOM 3093 N N . ALA A 1 395 ? 9.266 -25.947 29.881 1.00 71.31 395 ALA A N 1
ATOM 3094 C CA . ALA A 1 395 ? 10.133 -25.923 31.061 1.00 71.31 395 ALA A CA 1
ATOM 3095 C C . ALA A 1 395 ? 9.449 -25.318 32.296 1.00 71.31 395 ALA A C 1
ATOM 3097 O O . ALA A 1 395 ? 9.755 -25.699 33.429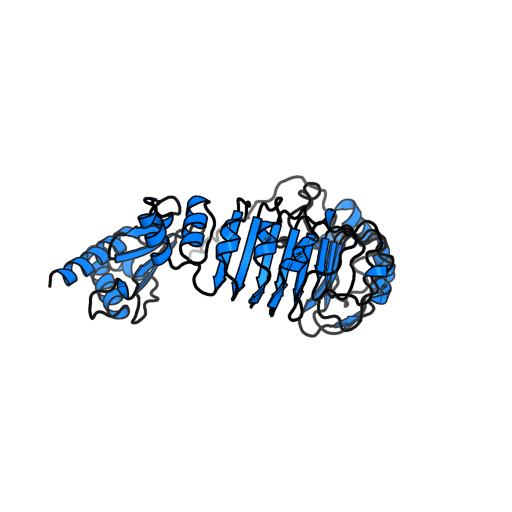 1.00 71.31 395 ALA A O 1
ATOM 3098 N N . VAL A 1 396 ? 8.532 -24.373 32.085 1.00 74.19 396 VAL A N 1
ATOM 3099 C CA . VAL A 1 396 ? 7.836 -23.639 33.137 1.00 74.19 396 VAL A CA 1
ATOM 3100 C C . VAL A 1 396 ? 6.351 -23.596 32.809 1.00 74.19 396 VAL A C 1
ATOM 3102 O O . VAL A 1 396 ? 5.934 -23.018 31.810 1.00 74.19 396 VAL A O 1
ATOM 3105 N N . ARG A 1 397 ? 5.527 -24.163 33.697 1.00 77.38 397 ARG A N 1
ATOM 3106 C CA . ARG A 1 397 ? 4.082 -23.923 33.661 1.00 77.38 397 ARG A CA 1
ATOM 3107 C C . ARG A 1 397 ? 3.838 -22.476 34.070 1.00 77.38 397 ARG A C 1
ATOM 3109 O O . ARG A 1 397 ? 3.870 -22.170 35.259 1.00 77.38 397 ARG A O 1
ATOM 3116 N N . TRP A 1 398 ? 3.603 -21.615 33.085 1.00 72.38 398 TRP A N 1
ATOM 3117 C CA . TRP A 1 398 ? 3.373 -20.178 33.254 1.00 72.38 398 TRP A CA 1
ATOM 3118 C C . TRP A 1 398 ? 2.301 -19.870 34.319 1.00 72.38 398 TRP A C 1
ATOM 3120 O O . TRP A 1 398 ? 2.443 -18.905 35.061 1.00 72.38 398 TRP A O 1
ATOM 3130 N N . LYS A 1 399 ? 1.299 -20.748 34.495 1.00 70.56 399 LYS A N 1
ATOM 3131 C CA . LYS A 1 399 ? 0.263 -20.620 35.534 1.00 70.56 399 LYS A CA 1
ATOM 3132 C C . LYS A 1 399 ? 0.842 -20.513 36.950 1.00 70.56 399 LYS A C 1
ATOM 3134 O O . LYS A 1 399 ? 0.349 -19.740 37.752 1.00 70.56 399 LYS A O 1
ATOM 3139 N N . HIS A 1 400 ? 1.932 -21.223 37.242 1.00 77.56 400 HIS A N 1
ATOM 3140 C CA . HIS A 1 400 ? 2.580 -21.123 38.551 1.00 77.56 400 HIS A CA 1
ATOM 3141 C C . HIS A 1 400 ? 3.212 -19.748 38.789 1.00 77.56 400 HIS A C 1
ATOM 3143 O O . HIS A 1 400 ? 3.361 -19.354 39.935 1.00 77.56 400 HIS A O 1
ATOM 3149 N N . LEU A 1 401 ? 3.630 -19.050 37.731 1.00 79.44 401 LEU A N 1
ATOM 3150 C CA . LEU A 1 401 ? 4.178 -17.702 37.844 1.00 79.44 401 LEU A CA 1
ATOM 3151 C C . LEU A 1 401 ? 3.057 -16.698 38.140 1.00 79.44 401 LEU A C 1
ATOM 3153 O O . LEU A 1 401 ? 3.210 -15.872 39.031 1.00 79.44 401 LEU A O 1
ATOM 3157 N N . ALA A 1 402 ? 1.921 -16.839 37.450 1.00 75.75 402 ALA A N 1
ATOM 3158 C CA . ALA A 1 402 ? 0.729 -16.028 37.677 1.00 75.75 402 ALA A CA 1
ATOM 3159 C C . ALA A 1 402 ? 0.157 -16.213 39.096 1.00 75.75 402 ALA A C 1
ATOM 3161 O O . ALA A 1 402 ? -0.092 -15.224 39.780 1.00 75.75 402 ALA A O 1
ATOM 3162 N N . ASP A 1 403 ? 0.031 -17.457 39.577 1.00 77.75 403 ASP A N 1
ATOM 3163 C CA . ASP A 1 403 ? -0.486 -17.749 40.925 1.00 77.75 403 ASP A CA 1
ATOM 3164 C C . ASP A 1 403 ? 0.378 -17.092 42.028 1.00 77.75 403 ASP A C 1
ATOM 3166 O O . ASP A 1 403 ? -0.142 -16.541 42.997 1.00 77.75 403 ASP A O 1
ATOM 3170 N N . GLU A 1 404 ? 1.711 -17.126 41.888 1.00 83.56 404 GLU A N 1
ATOM 3171 C CA . GLU A 1 404 ? 2.626 -16.525 42.873 1.00 83.56 404 GLU A CA 1
ATOM 3172 C C . GLU A 1 404 ? 2.655 -14.999 42.809 1.00 83.56 404 GLU A C 1
ATOM 3174 O O . GLU A 1 404 ? 2.805 -14.353 43.847 1.00 83.56 404 GLU A O 1
ATOM 3179 N N . ALA A 1 405 ? 2.514 -14.427 41.613 1.00 81.31 405 ALA A N 1
ATOM 3180 C CA . ALA A 1 405 ? 2.397 -12.986 41.453 1.00 81.31 405 ALA A CA 1
ATOM 3181 C C . ALA A 1 405 ? 1.083 -12.484 42.072 1.00 81.31 405 ALA A C 1
ATOM 3183 O O . ALA A 1 405 ? 1.103 -11.507 42.811 1.00 81.31 405 ALA A O 1
ATOM 3184 N N . THR A 1 406 ? -0.019 -13.223 41.883 1.00 78.19 406 THR A N 1
ATOM 3185 C CA . THR A 1 406 ? -1.326 -12.898 42.483 1.00 78.19 406 THR A CA 1
ATOM 3186 C C . THR A 1 406 ? -1.212 -12.862 44.001 1.00 78.19 406 THR A C 1
ATOM 3188 O O . THR A 1 406 ? -1.540 -11.868 44.635 1.00 78.19 406 THR A O 1
ATOM 3191 N N . ALA A 1 407 ? -0.634 -13.916 44.586 1.00 80.00 407 ALA A N 1
ATOM 3192 C CA . ALA A 1 407 ? -0.425 -13.982 46.027 1.00 80.00 407 ALA A CA 1
ATOM 3193 C C . ALA A 1 407 ? 0.520 -12.886 46.546 1.00 80.00 407 ALA A C 1
ATOM 3195 O O . ALA A 1 407 ? 0.397 -12.465 47.689 1.00 80.00 407 ALA A O 1
ATOM 3196 N N . LEU A 1 408 ? 1.507 -12.454 45.752 1.00 81.50 408 LEU A N 1
ATOM 3197 C CA . LEU A 1 408 ? 2.410 -11.368 46.138 1.00 81.50 408 LEU A CA 1
ATOM 3198 C C . LEU A 1 408 ? 1.681 -10.030 46.229 1.00 81.50 408 LEU A C 1
ATOM 3200 O O . LEU A 1 408 ? 1.946 -9.270 47.156 1.00 81.50 408 LEU A O 1
ATOM 3204 N N . PHE A 1 409 ? 0.791 -9.750 45.284 1.00 79.19 409 PHE A N 1
ATOM 3205 C CA . PHE A 1 409 ? 0.117 -8.458 45.213 1.00 79.19 409 PHE A CA 1
ATOM 3206 C C . PHE A 1 409 ? -1.070 -8.402 46.187 1.00 79.19 409 PHE A C 1
ATOM 3208 O O . PHE A 1 409 ? -1.207 -7.416 46.905 1.00 79.19 409 PHE A O 1
ATOM 3215 N N . ASP A 1 410 ? -1.792 -9.515 46.369 1.00 76.94 410 ASP A N 1
ATOM 3216 C CA . ASP A 1 410 ? -2.831 -9.660 47.404 1.00 76.94 410 ASP A CA 1
ATOM 3217 C C . ASP A 1 410 ? -2.291 -9.489 48.838 1.00 76.94 410 ASP A C 1
ATOM 3219 O O . ASP A 1 410 ? -2.985 -8.961 49.711 1.00 76.94 410 ASP A O 1
ATOM 3223 N N . ASP A 1 411 ? -1.072 -9.970 49.114 1.00 75.81 411 ASP A N 1
ATOM 3224 C CA . ASP A 1 411 ? -0.440 -9.828 50.433 1.00 75.81 411 ASP A CA 1
ATOM 3225 C C . ASP A 1 411 ? -0.103 -8.359 50.746 1.00 75.81 411 ASP A C 1
ATOM 3227 O O . ASP A 1 411 ? -0.106 -7.968 51.914 1.00 75.81 411 ASP A O 1
ATOM 3231 N N . HIS A 1 412 ? 0.189 -7.555 49.719 1.00 67.25 412 HIS A N 1
ATOM 3232 C CA . HIS A 1 412 ? 0.601 -6.156 49.869 1.00 67.25 412 HIS A CA 1
ATOM 3233 C C . HIS A 1 412 ? -0.590 -5.196 49.963 1.00 67.25 412 HIS A C 1
ATOM 3235 O O . HIS A 1 412 ? -0.488 -4.185 50.642 1.00 67.25 412 HIS A O 1
ATOM 3241 N N . ASP A 1 413 ? -1.742 -5.543 49.381 1.00 58.53 413 ASP A N 1
ATOM 3242 C CA . ASP A 1 413 ? -2.989 -4.774 49.538 1.00 58.53 413 ASP A CA 1
ATOM 3243 C C . ASP A 1 413 ? -3.640 -4.936 50.928 1.00 58.53 413 ASP A C 1
ATOM 3245 O O . ASP A 1 413 ? -4.540 -4.178 51.302 1.00 58.53 413 ASP A O 1
ATOM 3249 N N . ARG A 1 414 ? -3.215 -5.939 51.711 1.00 55.44 414 ARG A N 1
ATOM 3250 C CA . ARG A 1 414 ? -3.743 -6.229 53.059 1.00 55.44 414 ARG A CA 1
ATOM 3251 C C . ARG A 1 414 ? -2.859 -5.737 54.209 1.00 55.44 414 ARG A C 1
ATOM 3253 O O . ARG A 1 414 ? -3.294 -5.849 55.359 1.00 55.44 414 ARG A O 1
ATOM 3260 N N . GLY A 1 415 ? -1.643 -5.270 53.925 1.00 47.53 415 GLY A N 1
ATOM 3261 C CA . GLY A 1 415 ? -0.675 -4.761 54.906 1.00 47.53 415 GLY A CA 1
ATOM 3262 C C . GLY A 1 415 ? -0.576 -3.249 54.857 1.00 47.53 415 GLY A C 1
ATOM 3263 O O . GLY A 1 415 ? -0.503 -2.646 55.952 1.00 47.53 415 GLY A O 1
#

Secondary structure (DSSP, 8-state):
-PPPPPPPPPP-----S------GGGTTTEEEPPPPTT-PPPTTSSSS--EEEEE-SS-SSSS-HHHHHHHHHHH-PEEEEEE-SSEEEGGGGTTTGGG-SEEEEEE-TT-EEE-GGGGGG-TT--EEE--SS-SS----TT-TT--EEEE---TTHHHHS-STT--EEEESS--S-B-S--SEEEEEETT--SPPPBS-GGG--EEEEEEEEEEEGGGGGG-TT--EEEEEEEEEE-THHHHH-TT-SEEEEEEE-SS-GGGGGG---SEEEEEEES---HHHHHHHHHHT-EE---HHHHHHHHHHTT---GGGSTTSSB--BTTTBEEEEPSSSSEEEEEE-GGGSPTT--HHHHHHHHHHHHHHHH-HHHHHT-EE--BTTBEEEEEETTT--HHHHHHHHHHHHHHHTT-

pLDDT: mean 77.84, std 17.89, range [28.48, 97.0]

Foldseek 3Di:
DDDDDDDDDDDDDDDDDDPPPDDVLCVVFKDFDPDDPPCDDPPVPPPAREIEREDEQPDLDSQDLVNQLCCCVRGVYAYEYEFADEEHECVSCLSNLCRGQEYAYDYHDPGAYDNLVSNLSNLNHQYYHYAQDHPDAHDQANVLNHQEYAYEEDLCLVRNQCRAHHAYYAYEEHNAEHAYLHQEYEYHYQPAAADHHYPNLQSHAEYAYHYVAEHELLNCLSNLQYAYYHYAHQEYHPLLSQLSNQNHQAEHDAHEYPDQNLSVLSHPHLEAEARYPDDHDLNSLLSCVVSVYHYDDPPVVQCVSCVVVVHHGPVNDPVQVWDDDPQFFTWDQDPVAQKIKTKGFQVSDQPPAFQVRLQVQLLVQCCVPVNPQLSVQWDWDTDRGMGIIMGGCVRHVVVSSVVSRVVVNVVRVVD

Sequence (415 aa):
MSGVPEMPVAEDEGFTSGSVLWDDRLSGAVEWSRSAPWERPHPEDSSAPRGWLVWRGEWPWSVTPDLVDLAWSRYGIGVRVLAERGEVDLRLLRHHLPRMGRLQVRRQGDGTVSGWGVLPRARNLKVLEIPHDLDEEADLSRLFSLRRYSGPSHSAWGGVLGGAALEQAEVGEVAGRIEAPLRSLQVSGPGVTHLPELAHPESLRAVTVDAGAEFDLTSLSVAPWLQELVVFGRNLTGLSAVTALRKLTRVTLEGRSDEDVRVLSGIDAPDVFLALGPRPPQELVDVAIRRGWRIELSAREEREAYRRLGLSSPHDHPDTEMRWFEGVGEVVLSAETPDFTFTVYEEDLPPGMSGTEAERVLLQRVRERRGARVVRALRRFSTEKRVVLRGSTAAVRWKHLADEATALFDDHDRG